Protein AF-A0A480AL71-F1 (afdb_monomer_lite)

pLDDT: mean 74.9, std 17.72, range [32.81, 97.25]

Radius of gyration: 27.68 Å; chains: 1; bounding box: 91×56×86 Å

InterPro domains:
  IPR013424 PEP-CTERM protein-sorting domain [PF07589] (371-394)
  IPR013424 PEP-CTERM protein-sorting domain [TIGR02595] (372-395)

Organism: NCBI:txid2315236

Foldseek 3Di:
DDDDDDDDDDDDPPPPPPPPPPAAFAWDFFKKKKKKKFFQQVQFWFLKKKKDFFALLEEADPVVSVVVVHQKYWHDKQLPPDQPDDPQGSFQAQQNDKDKDFDDDPVRGTTYIMIMGGDDFQDFDDPPRQTQHHADPQFDDDPPDLCGCVPHVVNSPGNITIIIIIMGDWTPDIWMWGFGDPDVRDTTDTATAQDWDKTKDFPDADVPHHTGFIKIQTAGHQRDPPDPLQAKGFKKKKFKFDKDFDLDDDDNQCLDEDPSHNPVCNVRVPGGDGGIWMAMHHRDDPDDDDPPVPAHNIDTDDGDDDDPRTFKMKMKMWMFGFPAAFDVVRRGHGQAPDGGPRDPCCVVVVRTHHTRMMITMMTGIDRDPRPPPPVVVVVVVVVVVVVVVVVVVVVVVD

Secondary structure (DSSP, 8-state):
----PPP--------------PPPPPEEEEEEEEEEEEE--SSS-EEEEEEEEE-TTEESSHHHHHHTT-SEEEEEETTTT---HHHHTT-SSS---EEEEEEE-TTSSEEEEEEEEESPTT--PPTT---BPPP-TT----SS--SSTTT-TTGGGSSEEEEEEEESS--SEEEEEEEE-SSTTSPPEEEE-SPPEEEEEPPPPPTTSPPPPBEEEEEPP---TT--TTS----EEEEEEPPEEESS---GGGG--STTS-HHHHHHTT-EEEEEEEE-PPP---SSS---TTSS---BPPPB---TT--EEEEEEEEEEE-S-EETTTTTEE--SSTT-S-SSTTTTT-EEEEEEEEEEEEEEEEPPP-PPPHHHHHHHHHHHHHHHHHHHHTT--

Sequence (398 aa):
MNHRFTPLAKAPVLAALAALALPASAVSVIGNLANFDAVNNTGHSAYGFEIELEDPDLWDDSSNASLHHSSKYVYSVFGLDRNFGPILGYQVTRFSQVAVTNYNNDLGHHAGVRITYGLASGATPGAGAVFTQAAGPGGFSTPGESCWPGANRNWTANPCDHFGVSTTGNVLTTRYSWVVQATPGGALESQLAAIPAVVYQVPAAAPGQPAQPVVARIEAVEVEPARIDRNWGTAVWVKTFTTITKNHDIDLGNLLVGENGDPDLNANIKKVEIEWNLLQNRPKSPDGDEPDGVDADEAQEDALKLDDNTKSFIRRYEFYEYTGGYDADKKNRAFCNNDSKCLKDPTGAGAVGHFLGRQIAGYNALEVAAPVPEPQTWAMLAAGLLALGGLRRRSRQD

Structure (mmCIF, N/CA/C/O backbone):
data_AF-A0A480AL71-F1
#
_entry.id   AF-A0A480AL71-F1
#
loop_
_atom_site.group_PDB
_atom_site.id
_atom_site.type_symbol
_atom_site.label_atom_id
_atom_site.label_alt_id
_atom_site.label_comp_id
_atom_site.label_asym_id
_atom_site.label_entity_id
_atom_site.label_seq_id
_atom_site.pdbx_PDB_ins_code
_atom_site.Cartn_x
_atom_site.Cartn_y
_atom_site.Cartn_z
_atom_site.occupancy
_atom_site.B_iso_or_equiv
_atom_site.auth_seq_id
_atom_site.auth_comp_id
_atom_site.auth_asym_id
_atom_site.auth_atom_id
_atom_site.pdbx_PDB_model_num
ATOM 1 N N . MET A 1 1 ? -70.465 -15.248 63.714 1.00 37.06 1 MET A N 1
ATOM 2 C CA . MET A 1 1 ? -70.620 -15.414 62.252 1.00 37.06 1 MET A CA 1
ATOM 3 C C . MET A 1 1 ? -70.392 -14.050 61.611 1.00 37.06 1 MET A C 1
ATOM 5 O O . MET A 1 1 ? -71.220 -13.171 61.770 1.00 37.06 1 MET A O 1
ATOM 9 N N . ASN A 1 2 ? -69.126 -13.763 61.301 1.00 35.03 2 ASN A N 1
ATOM 10 C CA . ASN A 1 2 ? -68.568 -13.617 59.941 1.00 35.03 2 ASN A CA 1
ATOM 11 C C . ASN A 1 2 ? -68.980 -12.276 59.291 1.00 35.03 2 ASN A C 1
ATOM 13 O O . ASN A 1 2 ? -70.086 -12.164 58.787 1.00 35.03 2 ASN A O 1
ATOM 17 N N . HIS A 1 3 ? -68.214 -11.185 59.475 1.00 32.81 3 HIS A N 1
ATOM 18 C CA . HIS A 1 3 ? -67.071 -10.752 58.630 1.00 32.81 3 HIS A CA 1
ATOM 19 C C . HIS A 1 3 ? -67.497 -10.599 57.153 1.00 32.81 3 HIS A C 1
ATOM 21 O O . HIS A 1 3 ? -67.888 -11.584 56.548 1.00 32.81 3 HIS A O 1
ATOM 27 N N . ARG A 1 4 ? -67.437 -9.437 56.485 1.00 36.34 4 ARG A N 1
ATOM 28 C CA . ARG A 1 4 ? -66.268 -8.567 56.251 1.00 36.34 4 ARG A CA 1
ATOM 29 C C . ARG A 1 4 ? -66.721 -7.306 55.488 1.00 36.34 4 ARG A C 1
ATOM 31 O O . ARG A 1 4 ? -67.517 -7.414 54.564 1.00 36.34 4 ARG A O 1
ATOM 38 N N . PHE A 1 5 ? -66.153 -6.150 55.831 1.00 41.88 5 PHE A N 1
ATOM 39 C CA . PHE A 1 5 ? -66.147 -4.950 54.992 1.00 41.88 5 PHE A CA 1
ATOM 40 C C . PHE A 1 5 ? -65.211 -5.172 53.793 1.00 41.88 5 PHE A C 1
ATOM 42 O O . PHE A 1 5 ? -64.071 -5.602 53.978 1.00 41.88 5 PHE A O 1
ATOM 49 N N . THR A 1 6 ? -65.672 -4.878 52.580 1.00 37.22 6 THR A N 1
ATOM 50 C CA . THR A 1 6 ? -64.844 -4.793 51.369 1.00 37.22 6 THR A CA 1
ATOM 51 C C . THR A 1 6 ? -64.220 -3.398 51.273 1.00 37.22 6 THR A C 1
ATOM 53 O O . THR A 1 6 ? -64.956 -2.411 51.244 1.00 37.22 6 THR A O 1
ATOM 56 N N . PRO A 1 7 ? -62.882 -3.267 51.212 1.00 41.72 7 PRO A N 1
ATOM 57 C CA . PRO A 1 7 ? -62.247 -2.002 50.892 1.00 41.72 7 PRO A CA 1
ATOM 58 C C . PRO A 1 7 ? -62.210 -1.799 49.373 1.00 41.72 7 PRO A C 1
ATOM 60 O O . PRO A 1 7 ? -61.945 -2.718 48.599 1.00 41.72 7 PRO A O 1
ATOM 63 N N . LEU A 1 8 ? -62.466 -0.556 48.976 1.00 40.03 8 LEU A N 1
ATOM 64 C CA . LEU A 1 8 ? -62.321 -0.013 47.632 1.00 40.03 8 LEU A CA 1
ATOM 65 C C . LEU A 1 8 ? -60.894 -0.288 47.112 1.00 40.03 8 LEU A C 1
ATOM 67 O O . LEU A 1 8 ? -59.916 0.226 47.661 1.00 40.03 8 LEU A O 1
ATOM 71 N N . ALA A 1 9 ? -60.764 -1.118 46.076 1.00 37.41 9 ALA A N 1
ATOM 72 C CA . ALA A 1 9 ? -59.483 -1.412 45.448 1.00 37.41 9 ALA A CA 1
ATOM 73 C C . ALA A 1 9 ? -58.964 -0.162 44.717 1.00 37.41 9 ALA A C 1
ATOM 75 O O . ALA A 1 9 ? -59.483 0.232 43.674 1.00 37.41 9 ALA A O 1
ATOM 76 N N . LYS A 1 10 ? -57.922 0.468 45.267 1.00 37.31 10 LYS A N 1
ATOM 77 C CA . LYS A 1 10 ? -57.094 1.435 44.541 1.00 37.31 10 LYS A CA 1
ATOM 78 C C . LYS A 1 10 ? -56.301 0.666 43.483 1.00 37.31 10 LYS A C 1
ATOM 80 O O . LYS A 1 10 ? -55.377 -0.066 43.826 1.00 37.31 10 LYS A O 1
ATOM 85 N N . ALA A 1 11 ? -56.666 0.818 42.214 1.00 34.19 11 ALA A N 1
ATOM 86 C CA . ALA A 1 11 ? -55.862 0.325 41.101 1.00 34.19 11 ALA A CA 1
ATOM 87 C C . ALA A 1 11 ? -54.505 1.062 41.073 1.00 34.19 11 ALA A C 1
ATOM 89 O O . ALA A 1 11 ? -54.492 2.298 41.124 1.00 34.19 11 ALA A O 1
ATOM 90 N N . PRO A 1 12 ? -53.361 0.360 40.993 1.00 37.78 12 PRO A N 1
ATOM 91 C CA . PRO A 1 12 ? -52.085 1.012 40.764 1.00 37.78 12 PRO A CA 1
ATOM 92 C C . PRO A 1 12 ? -52.026 1.443 39.296 1.00 37.78 12 PRO A C 1
ATOM 94 O O . PRO A 1 12 ? -52.117 0.625 38.382 1.00 37.78 12 PRO A O 1
ATOM 97 N N . VAL A 1 13 ? -51.882 2.747 39.060 1.00 37.41 13 VAL A N 1
ATOM 98 C CA . VAL A 1 13 ? -51.478 3.267 37.751 1.00 37.41 13 VAL A CA 1
ATOM 99 C C . VAL A 1 13 ? -50.042 2.804 37.528 1.00 37.41 13 VAL A C 1
ATOM 101 O O . VAL A 1 13 ? -49.113 3.369 38.103 1.00 37.41 13 VAL A O 1
ATOM 104 N N . LEU A 1 14 ? -49.867 1.759 36.721 1.00 36.50 14 LEU A N 1
ATOM 105 C CA . LEU A 1 14 ? -48.570 1.374 36.179 1.00 36.50 14 LEU A CA 1
ATOM 106 C C . LEU A 1 14 ? -48.106 2.523 35.269 1.00 36.50 14 LEU A C 1
ATOM 108 O O . LEU A 1 14 ? -48.563 2.669 34.136 1.00 36.50 14 LEU A O 1
ATOM 112 N N . ALA A 1 15 ? -47.256 3.402 35.794 1.00 37.69 15 ALA A N 1
ATOM 113 C CA . ALA A 1 15 ? -46.512 4.346 34.979 1.00 37.69 15 ALA A CA 1
ATOM 114 C C . ALA A 1 15 ? -45.461 3.541 34.208 1.00 37.69 15 ALA A C 1
ATOM 116 O O . ALA A 1 15 ? -44.400 3.221 34.738 1.00 37.69 15 ALA A O 1
ATOM 117 N N . ALA A 1 16 ? -45.784 3.170 32.970 1.00 37.72 16 ALA A N 1
ATOM 118 C CA . ALA A 1 16 ? -44.801 2.689 32.016 1.00 37.72 16 ALA A CA 1
ATOM 119 C C . ALA A 1 16 ? -43.854 3.854 31.689 1.00 37.72 16 ALA A C 1
ATOM 121 O O . ALA A 1 16 ? -44.108 4.638 30.776 1.00 37.72 16 ALA A O 1
ATOM 122 N N . LEU A 1 17 ? -42.777 4.000 32.467 1.00 36.88 17 LEU A N 1
ATOM 123 C CA . LEU A 1 17 ? -41.568 4.648 31.977 1.00 36.88 17 LEU A CA 1
ATOM 124 C C . LEU A 1 17 ? -41.026 3.735 30.872 1.00 36.88 17 LEU A C 1
ATOM 126 O O . LEU A 1 17 ? -40.269 2.804 31.133 1.00 36.88 17 LEU A O 1
ATOM 130 N N . ALA A 1 18 ? -41.460 3.974 29.635 1.00 38.16 18 ALA A N 1
ATOM 131 C CA . ALA A 1 18 ? -40.677 3.577 28.482 1.00 38.16 18 ALA A CA 1
ATOM 132 C C . ALA A 1 18 ? -39.359 4.344 28.605 1.00 38.16 18 ALA A C 1
ATOM 134 O O . ALA A 1 18 ? -39.327 5.565 28.443 1.00 38.16 18 ALA A O 1
ATOM 135 N N . ALA A 1 19 ? -38.305 3.641 29.015 1.00 36.44 19 ALA A N 1
ATOM 136 C CA . ALA A 1 19 ? -36.958 4.163 28.965 1.00 36.44 19 ALA A CA 1
ATOM 137 C C . ALA A 1 19 ? -36.731 4.680 27.541 1.00 36.44 19 ALA A C 1
ATOM 139 O O . ALA A 1 19 ? -36.793 3.916 26.578 1.00 36.44 19 ALA A O 1
ATOM 140 N N . LEU A 1 20 ? -36.522 5.990 27.419 1.00 39.22 20 LEU A N 1
ATOM 141 C CA . LEU A 1 20 ? -35.888 6.603 26.264 1.00 39.22 20 LEU A CA 1
ATOM 142 C C . LEU A 1 20 ? -34.474 6.021 26.201 1.00 39.22 20 LEU A C 1
ATOM 144 O O . LEU A 1 20 ? -33.530 6.608 26.722 1.00 39.22 20 LEU A O 1
ATOM 148 N N . ALA A 1 21 ? -34.340 4.822 25.637 1.00 38.78 21 ALA A N 1
ATOM 149 C CA . ALA A 1 21 ? -33.068 4.354 25.134 1.00 38.78 21 ALA A CA 1
ATOM 150 C C . ALA A 1 21 ? -32.731 5.304 23.986 1.00 38.78 21 ALA A C 1
ATOM 152 O O . ALA A 1 21 ? -33.287 5.197 22.893 1.00 38.78 21 ALA A O 1
ATOM 153 N N . LEU A 1 22 ? -31.909 6.313 24.280 1.00 39.16 22 LEU A N 1
ATOM 154 C CA . LEU A 1 22 ? -31.260 7.088 23.238 1.00 39.16 22 LEU A CA 1
ATOM 155 C C . LEU A 1 22 ? -30.543 6.066 22.343 1.00 39.16 22 LEU A C 1
ATOM 157 O O . LEU A 1 22 ? -29.814 5.229 22.884 1.00 39.16 22 LEU A O 1
ATOM 161 N N . PRO A 1 23 ? -30.789 6.055 21.023 1.00 41.09 23 PRO A N 1
ATOM 162 C CA . PRO A 1 23 ? -30.006 5.219 20.127 1.00 41.09 23 PRO A CA 1
ATOM 163 C C . PRO A 1 23 ? -28.528 5.540 20.356 1.00 41.09 23 PRO A C 1
ATOM 165 O O . PRO A 1 23 ? -28.122 6.694 20.229 1.00 41.09 23 PRO A O 1
ATOM 168 N N . ALA A 1 24 ? -27.751 4.530 20.750 1.00 43.66 24 ALA A N 1
ATOM 169 C CA . ALA A 1 24 ? -26.301 4.633 20.763 1.00 43.66 24 ALA A CA 1
ATOM 170 C C . ALA A 1 24 ? -25.862 5.020 19.347 1.00 43.66 24 ALA A C 1
ATOM 172 O O . ALA A 1 24 ? -26.306 4.390 18.381 1.00 43.66 24 ALA A O 1
ATOM 173 N N . SER A 1 25 ? -25.064 6.082 19.225 1.00 42.75 25 SER A N 1
ATOM 174 C CA . SER A 1 25 ? -24.517 6.527 17.946 1.00 42.75 25 SER A CA 1
ATOM 175 C C . SER A 1 25 ? -23.838 5.339 17.272 1.00 42.75 25 SER A C 1
ATOM 177 O O . SER A 1 25 ? -22.936 4.718 17.836 1.00 42.75 25 SER A O 1
ATOM 179 N N . ALA A 1 26 ? -24.321 4.968 16.090 1.00 46.81 26 ALA A N 1
ATOM 180 C CA . ALA A 1 26 ? -23.644 3.978 15.277 1.00 46.81 26 ALA A CA 1
ATOM 181 C C . ALA A 1 26 ? -22.389 4.644 14.710 1.00 46.81 26 ALA A C 1
ATOM 183 O O . ALA A 1 26 ? -2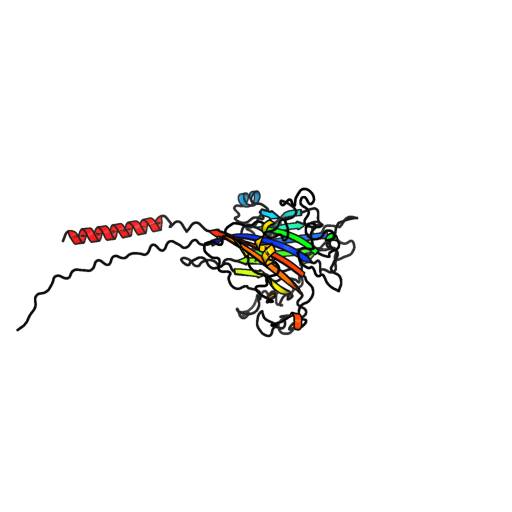2.485 5.739 14.163 1.00 46.81 26 ALA A O 1
ATOM 184 N N . VAL A 1 27 ? -21.222 4.020 14.843 1.00 45.34 27 VAL A N 1
ATOM 185 C CA . VAL A 1 27 ? -20.033 4.485 14.128 1.00 45.34 27 VAL A CA 1
ATOM 186 C C . VAL A 1 27 ? -20.196 4.110 12.651 1.00 45.34 27 VAL A C 1
ATOM 188 O O . VAL A 1 27 ? -20.300 2.928 12.330 1.00 45.34 27 VAL A O 1
ATOM 191 N N . SER A 1 28 ? -20.247 5.094 11.753 1.00 48.97 28 SER A N 1
ATOM 192 C CA . SER A 1 28 ? -20.033 4.889 10.312 1.00 48.97 28 SER A CA 1
ATOM 193 C C . SER A 1 28 ? -18.604 5.270 9.957 1.00 48.97 28 SER A C 1
ATOM 195 O O . SER A 1 28 ? -17.913 5.919 10.723 1.00 48.97 28 SER A O 1
ATOM 197 N N . VAL A 1 29 ? -18.112 4.820 8.817 1.00 52.94 29 VAL A N 1
ATOM 198 C CA . VAL A 1 29 ? -16.680 4.798 8.494 1.00 52.94 29 VAL A CA 1
ATOM 199 C C . VAL A 1 29 ? -16.135 6.180 8.090 1.00 52.94 29 VAL A C 1
ATOM 201 O O . VAL A 1 29 ? -16.757 6.845 7.266 1.00 52.94 29 VAL A O 1
ATOM 204 N N . ILE A 1 30 ? -14.928 6.558 8.544 1.00 60.09 30 ILE A N 1
ATOM 205 C CA . ILE A 1 30 ? -14.006 7.398 7.750 1.00 60.09 30 ILE A CA 1
ATOM 206 C C . ILE A 1 30 ? -12.730 6.605 7.487 1.00 60.09 30 ILE A C 1
ATOM 208 O O . ILE A 1 30 ? -11.822 6.544 8.298 1.00 60.09 30 ILE A O 1
ATOM 212 N N . GLY A 1 31 ? -12.661 6.079 6.277 1.00 67.62 31 GLY A N 1
ATOM 213 C CA . GLY A 1 31 ? -11.445 5.889 5.503 1.00 67.62 31 GLY A CA 1
ATOM 214 C C . GLY A 1 31 ? -10.308 5.033 6.053 1.00 67.62 31 GLY A C 1
ATOM 215 O O . GLY A 1 31 ? -9.784 5.238 7.144 1.00 67.62 31 GLY A O 1
ATOM 216 N N . ASN A 1 32 ? -9.832 4.115 5.215 1.00 79.06 32 ASN A N 1
ATOM 217 C CA . ASN A 1 32 ? -8.563 3.448 5.474 1.00 79.06 32 ASN A CA 1
ATOM 218 C C . ASN A 1 32 ? -7.420 4.350 5.028 1.00 79.06 32 ASN A C 1
ATOM 220 O O . ASN A 1 32 ? -7.414 4.862 3.904 1.00 79.06 32 ASN A O 1
ATOM 224 N N . LEU A 1 33 ? -6.441 4.504 5.912 1.00 79.62 33 LEU A N 1
ATOM 225 C CA . LEU A 1 33 ? -5.164 5.123 5.615 1.00 79.62 33 LEU A CA 1
ATOM 226 C C . LEU A 1 33 ? -4.107 4.030 5.628 1.00 79.62 33 LEU A C 1
ATOM 228 O O . LEU A 1 33 ? -3.984 3.311 6.616 1.00 79.62 33 LEU A O 1
ATOM 232 N N . ALA A 1 34 ? -3.325 3.929 4.563 1.00 85.25 34 ALA A N 1
ATOM 233 C CA . ALA A 1 34 ? -2.174 3.044 4.511 1.00 85.25 34 ALA A CA 1
ATOM 234 C C . ALA A 1 34 ? -0.942 3.863 4.141 1.00 85.25 34 ALA A C 1
ATOM 236 O O . ALA A 1 34 ? -0.931 4.538 3.117 1.00 85.25 34 ALA A O 1
ATOM 237 N N . ASN A 1 35 ? 0.088 3.786 4.977 1.00 89.06 35 ASN A N 1
ATOM 238 C CA . ASN A 1 35 ? 1.444 4.250 4.714 1.00 89.06 35 ASN A CA 1
ATOM 239 C C . ASN A 1 35 ? 2.349 3.016 4.770 1.00 89.06 35 ASN A C 1
ATOM 241 O O . ASN A 1 35 ? 2.300 2.279 5.757 1.00 89.06 35 ASN A O 1
ATOM 245 N N . PHE A 1 36 ? 3.144 2.754 3.733 1.00 90.38 36 PHE A N 1
ATOM 246 C CA . PHE A 1 36 ? 3.932 1.532 3.708 1.00 90.38 36 PHE A CA 1
ATOM 247 C C . PHE A 1 36 ? 5.218 1.564 2.911 1.00 90.38 36 PHE A C 1
ATOM 249 O O . PHE A 1 36 ? 5.299 2.143 1.837 1.00 90.38 36 PHE A O 1
ATOM 256 N N . ASP A 1 37 ? 6.190 0.810 3.419 1.00 91.44 37 ASP A N 1
ATOM 257 C CA . ASP A 1 37 ? 7.374 0.403 2.676 1.00 91.44 37 ASP A CA 1
ATOM 258 C C . ASP A 1 37 ? 7.101 -0.965 2.040 1.00 91.44 37 ASP A C 1
ATOM 260 O O . ASP A 1 37 ? 6.765 -1.913 2.757 1.00 91.44 37 ASP A O 1
ATOM 264 N N . ALA A 1 38 ? 7.296 -1.094 0.727 1.00 92.38 38 ALA A N 1
ATOM 265 C CA . ALA A 1 38 ? 7.248 -2.378 0.028 1.00 92.38 38 ALA A CA 1
ATOM 266 C C . ALA A 1 38 ? 8.640 -2.750 -0.486 1.00 92.38 38 ALA A C 1
ATOM 268 O O . ALA A 1 38 ? 9.317 -1.929 -1.108 1.00 92.38 38 ALA A O 1
ATOM 269 N N . VAL A 1 39 ? 9.066 -3.992 -0.250 1.00 94.06 39 VAL A N 1
ATOM 270 C CA . VAL A 1 39 ? 10.297 -4.544 -0.826 1.00 94.06 39 VAL A CA 1
ATOM 271 C C . VAL A 1 39 ? 10.002 -5.111 -2.213 1.00 94.06 39 VAL A C 1
ATOM 273 O O . VAL A 1 39 ? 9.020 -5.821 -2.423 1.00 94.06 39 VAL A O 1
ATOM 276 N N . ASN A 1 40 ? 10.868 -4.810 -3.176 1.00 94.62 40 ASN A N 1
ATOM 277 C CA . ASN A 1 40 ? 10.882 -5.460 -4.474 1.00 94.62 40 ASN A CA 1
ATOM 278 C C . ASN A 1 40 ? 11.589 -6.814 -4.354 1.00 94.62 40 ASN A C 1
ATOM 280 O O . ASN A 1 40 ? 12.802 -6.913 -4.519 1.00 94.62 40 ASN A O 1
ATOM 284 N N . ASN A 1 41 ? 10.829 -7.867 -4.076 1.00 91.69 41 ASN A N 1
ATOM 285 C CA . ASN A 1 41 ? 11.303 -9.251 -4.052 1.00 91.69 41 ASN A CA 1
ATOM 286 C C . ASN A 1 41 ? 10.915 -10.034 -5.320 1.00 91.69 41 ASN A C 1
ATOM 288 O O . ASN A 1 41 ? 10.938 -11.259 -5.325 1.00 91.69 41 ASN A O 1
ATOM 292 N N . THR A 1 42 ? 10.589 -9.335 -6.410 1.00 92.12 42 THR A N 1
ATOM 293 C CA . THR A 1 42 ? 10.128 -9.962 -7.662 1.00 92.12 42 THR A CA 1
ATOM 294 C C . THR A 1 42 ? 11.228 -10.684 -8.439 1.00 92.12 42 THR A C 1
ATOM 296 O O . THR A 1 42 ? 10.934 -11.451 -9.349 1.00 92.12 42 THR A O 1
ATOM 299 N N . GLY A 1 43 ? 12.498 -10.416 -8.117 1.00 93.12 43 GLY A N 1
ATOM 300 C CA . GLY A 1 43 ? 13.655 -10.863 -8.898 1.00 93.12 43 GLY A CA 1
ATOM 301 C C . GLY A 1 43 ? 13.960 -9.992 -10.124 1.00 93.12 43 GLY A C 1
ATOM 302 O O . GLY A 1 43 ? 14.968 -10.218 -10.791 1.00 93.12 43 GLY A O 1
ATOM 303 N N . HIS A 1 44 ? 13.148 -8.964 -10.392 1.00 94.81 44 HIS A N 1
ATOM 304 C CA . HIS A 1 44 ? 13.266 -8.090 -11.557 1.00 94.81 44 HIS A CA 1
ATOM 305 C C . HIS A 1 44 ? 13.414 -6.615 -11.164 1.00 94.81 44 HIS A C 1
ATOM 307 O O . HIS A 1 44 ? 12.992 -6.186 -10.090 1.00 94.81 44 HIS A O 1
ATOM 313 N N . SER A 1 45 ? 13.995 -5.802 -12.050 1.00 95.12 45 SER A N 1
ATOM 314 C CA . SER A 1 45 ? 13.938 -4.343 -11.907 1.00 95.12 45 SER A CA 1
ATOM 315 C C . SER A 1 45 ? 12.494 -3.865 -12.065 1.00 95.12 45 SER A C 1
ATOM 317 O O . SER A 1 45 ? 11.850 -4.180 -13.070 1.00 95.12 45 SER A O 1
ATOM 319 N N . ALA A 1 46 ? 12.006 -3.089 -11.096 1.00 97.06 46 ALA A N 1
ATOM 320 C CA . ALA A 1 46 ? 10.657 -2.535 -11.107 1.00 97.06 46 ALA A CA 1
ATOM 321 C C . ALA A 1 46 ? 10.672 -1.046 -11.471 1.00 97.06 46 ALA A C 1
ATOM 323 O O . ALA A 1 46 ? 11.325 -0.247 -10.809 1.00 97.06 46 ALA A O 1
ATOM 324 N N . TYR A 1 47 ? 9.955 -0.667 -12.521 1.00 97.00 47 TYR A N 1
ATOM 325 C CA . TYR A 1 47 ? 9.904 0.693 -13.072 1.00 97.00 47 TYR A CA 1
ATOM 326 C C . TYR A 1 47 ? 8.660 1.475 -12.636 1.00 97.00 47 TYR A C 1
ATOM 328 O O . TYR A 1 47 ? 8.479 2.635 -13.017 1.00 97.00 47 TYR A O 1
ATOM 336 N N . GLY A 1 48 ? 7.816 0.839 -11.834 1.00 96.94 48 GLY A N 1
ATOM 337 C CA . GLY A 1 48 ? 6.656 1.452 -11.227 1.00 96.94 48 GLY A CA 1
ATOM 338 C C . GLY A 1 48 ? 6.034 0.565 -10.162 1.00 96.94 48 GLY A C 1
ATOM 339 O O . GLY A 1 48 ? 6.521 -0.534 -9.873 1.00 96.94 48 GLY A O 1
ATOM 340 N N . PHE A 1 49 ? 4.950 1.060 -9.586 1.00 97.25 49 PHE A N 1
ATOM 341 C CA . PHE A 1 49 ? 4.146 0.366 -8.593 1.00 97.25 49 PHE A CA 1
ATOM 342 C C . PHE A 1 49 ? 2.676 0.728 -8.781 1.00 97.25 49 PHE A C 1
ATOM 344 O O . PHE A 1 49 ? 2.345 1.894 -8.992 1.00 97.25 49 PHE A O 1
ATOM 351 N N . GLU A 1 50 ? 1.800 -0.260 -8.689 1.00 96.06 50 GLU A N 1
ATOM 352 C CA . GLU A 1 50 ? 0.360 -0.111 -8.853 1.00 96.06 50 GLU A CA 1
ATOM 353 C C . GLU A 1 50 ? -0.349 -0.485 -7.548 1.00 96.06 50 GLU A C 1
ATOM 355 O O . GLU A 1 50 ? -0.123 -1.557 -6.983 1.00 96.06 50 GLU A O 1
ATOM 360 N N . ILE A 1 51 ? -1.222 0.409 -7.081 1.00 94.56 51 ILE A N 1
ATOM 361 C CA . ILE A 1 51 ? -2.216 0.125 -6.046 1.00 94.56 51 ILE A CA 1
ATOM 362 C C . ILE A 1 51 ? -3.566 0.041 -6.746 1.00 94.56 51 ILE A C 1
ATOM 364 O O . ILE A 1 51 ? -4.085 1.047 -7.232 1.00 94.56 51 ILE A O 1
ATOM 368 N N . GLU A 1 52 ? -4.122 -1.158 -6.809 1.00 93.00 52 GLU A N 1
ATOM 369 C CA . GLU A 1 52 ? -5.452 -1.403 -7.344 1.00 93.00 52 GLU A CA 1
ATOM 370 C C . GLU A 1 52 ? -6.453 -1.503 -6.196 1.00 93.00 52 GLU A C 1
ATOM 372 O O . GLU A 1 52 ? -6.311 -2.333 -5.299 1.00 93.00 52 GLU A O 1
ATOM 377 N N . LEU A 1 53 ? -7.456 -0.634 -6.234 1.00 91.94 53 LEU A N 1
ATOM 378 C CA . LEU A 1 53 ? -8.555 -0.569 -5.285 1.00 91.94 53 LEU A CA 1
ATOM 379 C C . LEU A 1 53 ? -9.829 -0.947 -6.038 1.00 91.94 53 LEU A C 1
ATOM 381 O O . LEU A 1 53 ? -10.370 -0.146 -6.802 1.00 91.94 53 LEU A O 1
ATOM 385 N N . GLU A 1 54 ? -10.269 -2.188 -5.873 1.00 90.31 54 GLU A N 1
ATOM 386 C CA . GLU A 1 54 ? -11.466 -2.726 -6.519 1.00 90.31 54 GLU A CA 1
ATOM 387 C C . GLU A 1 54 ? -12.692 -2.399 -5.663 1.00 90.31 54 GLU A C 1
ATOM 389 O O . GLU A 1 54 ? -12.834 -2.892 -4.541 1.00 90.31 54 GLU A O 1
ATOM 394 N N . ASP A 1 55 ? -13.553 -1.526 -6.182 1.00 90.31 55 ASP A N 1
ATOM 395 C CA . ASP A 1 55 ? -14.868 -1.199 -5.638 1.00 90.31 55 ASP A CA 1
ATOM 396 C C . ASP A 1 55 ? -15.638 -0.342 -6.668 1.00 90.31 55 ASP A C 1
ATOM 398 O O . ASP A 1 55 ? -15.179 0.752 -7.012 1.00 90.31 55 ASP A O 1
ATOM 402 N N . PRO A 1 56 ? -16.813 -0.777 -7.158 1.00 90.75 56 PRO A N 1
ATOM 403 C CA . PRO A 1 56 ? -17.602 0.000 -8.115 1.00 90.75 56 PRO A CA 1
ATOM 404 C C . PRO A 1 56 ? -18.177 1.304 -7.529 1.00 90.75 56 PRO A C 1
ATOM 406 O O . PRO A 1 56 ? -18.646 2.153 -8.286 1.00 90.75 56 PRO A O 1
ATOM 409 N N . ASP A 1 57 ? -18.165 1.481 -6.205 1.00 89.62 57 ASP A N 1
ATOM 410 C CA . ASP A 1 57 ? -18.535 2.734 -5.542 1.00 89.62 57 ASP A CA 1
ATOM 411 C C . ASP A 1 57 ? -17.319 3.641 -5.277 1.00 89.62 57 ASP A C 1
ATOM 413 O O . ASP A 1 57 ? -17.506 4.740 -4.778 1.00 89.62 57 ASP A O 1
ATOM 417 N N . LEU A 1 58 ? -16.078 3.241 -5.587 1.00 91.19 58 LEU A N 1
ATOM 418 C CA . LEU A 1 58 ? -14.877 4.059 -5.347 1.00 91.19 58 LEU A CA 1
ATOM 419 C C . LEU A 1 58 ? -14.442 4.835 -6.589 1.00 91.19 58 LEU A C 1
ATOM 421 O O . LEU A 1 58 ? -14.229 4.233 -7.635 1.00 91.19 58 LEU A O 1
ATOM 425 N N . TRP A 1 59 ? -14.190 6.136 -6.442 1.00 92.62 59 TRP A N 1
ATOM 426 C CA . TRP A 1 59 ? -13.684 7.001 -7.518 1.00 92.62 59 TRP A CA 1
ATOM 427 C C . TRP A 1 59 ? -12.386 7.738 -7.142 1.00 92.62 59 TRP A C 1
ATOM 429 O O . TRP A 1 59 ? -12.029 7.849 -5.970 1.00 92.62 59 TRP A O 1
ATOM 439 N N . ASP A 1 60 ? -11.632 8.194 -8.140 1.00 88.81 60 ASP A N 1
ATOM 440 C CA . ASP A 1 60 ? -10.289 8.782 -7.989 1.00 88.81 60 ASP A CA 1
ATOM 441 C C . ASP A 1 60 ? -10.221 10.078 -7.171 1.00 88.81 60 ASP A C 1
ATOM 443 O O . ASP A 1 60 ? -9.216 10.311 -6.503 1.00 88.81 60 ASP A O 1
ATOM 447 N N . ASP A 1 61 ? -11.267 10.900 -7.192 1.00 80.69 61 ASP A N 1
ATOM 448 C CA . ASP A 1 61 ? -11.392 12.065 -6.320 1.00 80.69 61 ASP A CA 1
ATOM 449 C C . ASP A 1 61 ? -12.854 12.378 -5.963 1.00 80.69 61 ASP A C 1
ATOM 451 O O . ASP A 1 61 ? -13.801 11.861 -6.560 1.00 80.69 61 ASP A O 1
ATOM 455 N N . SER A 1 62 ? -13.052 13.248 -4.969 1.00 69.62 62 SER A N 1
ATOM 456 C CA . SER A 1 62 ? -14.390 13.618 -4.489 1.00 69.62 62 SER A CA 1
ATOM 457 C C . SER A 1 62 ? -15.215 14.416 -5.501 1.00 69.62 62 SER A C 1
ATOM 459 O O . SER A 1 62 ? -16.448 14.399 -5.429 1.00 69.62 62 SER A O 1
ATOM 461 N N . SER A 1 63 ? -14.567 15.117 -6.436 1.00 69.56 63 SER A N 1
ATOM 462 C CA . SER A 1 63 ? -15.243 15.900 -7.470 1.00 69.56 63 SER A CA 1
ATOM 463 C C . SER A 1 63 ? -15.873 14.985 -8.515 1.00 69.56 63 SER A C 1
ATOM 465 O O . SER A 1 63 ? -17.013 15.208 -8.912 1.00 69.56 63 SER A O 1
ATOM 467 N N . ASN A 1 64 ? -15.182 13.904 -8.864 1.00 67.19 64 ASN A N 1
ATOM 468 C CA . ASN A 1 64 ? -15.646 12.855 -9.748 1.00 67.19 64 ASN A CA 1
ATOM 469 C C . ASN A 1 64 ? -16.664 11.951 -9.033 1.00 67.19 64 ASN A C 1
ATOM 471 O O . ASN A 1 64 ? -17.778 11.756 -9.514 1.00 67.19 64 ASN A O 1
ATOM 475 N N . ALA A 1 65 ? -16.362 11.511 -7.808 1.00 69.00 65 ALA A N 1
ATOM 476 C CA . ALA A 1 65 ? -17.251 10.665 -7.006 1.00 69.00 65 ALA A CA 1
ATOM 477 C C . ALA A 1 65 ? -18.633 11.293 -6.774 1.00 69.00 65 ALA A C 1
ATOM 479 O O . ALA A 1 65 ? -19.661 10.634 -6.937 1.00 69.00 65 ALA A O 1
ATOM 480 N N . SER A 1 66 ? -18.673 12.594 -6.459 1.00 71.12 66 SER A N 1
ATOM 481 C CA . SER A 1 66 ? -19.934 13.320 -6.267 1.00 71.12 66 SER A CA 1
ATOM 482 C C . SER A 1 66 ? -20.767 13.373 -7.551 1.00 71.12 66 SER A C 1
ATOM 484 O O . SER A 1 66 ? -21.994 13.289 -7.488 1.00 71.12 66 SER A O 1
ATOM 486 N N . LEU A 1 67 ? -20.118 13.479 -8.718 1.00 80.06 67 LEU A N 1
ATOM 487 C CA . LEU A 1 67 ? -20.788 13.414 -10.023 1.00 80.06 67 LEU A CA 1
ATOM 488 C C . LEU A 1 67 ? -21.347 12.015 -10.313 1.00 80.06 67 LEU A C 1
ATOM 490 O O . LEU A 1 67 ? -22.351 11.892 -11.013 1.00 80.06 67 LEU A O 1
ATOM 494 N N . HIS A 1 68 ? -20.735 10.977 -9.745 1.00 80.25 68 HIS A N 1
ATOM 495 C CA . HIS A 1 68 ? -21.152 9.583 -9.874 1.00 80.25 68 HIS A CA 1
ATOM 496 C C . HIS A 1 68 ? -22.077 9.097 -8.751 1.00 80.25 68 HIS A C 1
ATOM 498 O O . HIS A 1 68 ? -22.382 7.908 -8.693 1.00 80.25 68 HIS A O 1
ATOM 504 N N . HIS A 1 69 ? -22.570 10.002 -7.894 1.00 81.31 69 HIS A N 1
ATOM 505 C CA . HIS A 1 69 ? -23.405 9.671 -6.730 1.00 81.31 69 HIS A CA 1
ATOM 506 C C . HIS A 1 69 ? -22.767 8.627 -5.798 1.00 81.31 69 HIS A C 1
ATOM 508 O O . HIS A 1 69 ? -23.478 7.874 -5.131 1.00 81.31 69 HIS A O 1
ATOM 514 N N . SER A 1 70 ? -21.437 8.590 -5.764 1.00 82.81 70 SER A N 1
ATOM 515 C CA . SER A 1 70 ? -20.663 7.634 -4.986 1.00 82.81 70 SER A CA 1
ATOM 516 C C . SER A 1 70 ? -20.370 8.163 -3.583 1.00 82.81 70 SER A C 1
ATOM 518 O O . SER A 1 70 ? -20.259 9.373 -3.354 1.00 82.81 70 SER A O 1
ATOM 520 N N . SER A 1 71 ? -20.244 7.236 -2.632 1.00 78.50 71 SER A N 1
ATOM 521 C CA . SER A 1 71 ? -19.897 7.546 -1.241 1.00 78.50 71 SER A CA 1
ATOM 522 C C . SER A 1 71 ? -18.405 7.390 -0.919 1.00 78.50 71 SER A C 1
ATOM 524 O O . SER A 1 71 ? -17.974 7.790 0.167 1.00 78.50 71 SER A O 1
ATOM 526 N N . LYS A 1 72 ? -17.614 6.839 -1.852 1.00 86.56 72 LYS A N 1
ATOM 527 C CA . LYS A 1 72 ? -16.208 6.471 -1.647 1.00 86.56 72 LYS A CA 1
ATOM 528 C C . LYS A 1 72 ? -15.298 7.117 -2.682 1.00 86.56 72 LYS A C 1
ATOM 530 O O . LYS A 1 72 ? -15.553 7.080 -3.881 1.00 86.56 72 LYS A O 1
ATOM 535 N N . TYR A 1 73 ? -14.177 7.651 -2.227 1.00 88.06 73 TYR A N 1
ATOM 536 C CA . TYR A 1 73 ? -13.176 8.235 -3.104 1.00 88.06 73 TYR A CA 1
ATOM 537 C C . TYR A 1 73 ? -11.771 8.163 -2.522 1.00 88.06 73 TYR A C 1
ATOM 539 O O . TYR A 1 73 ? -11.584 8.171 -1.304 1.00 88.06 73 TYR A O 1
ATOM 547 N N . VAL A 1 74 ? -10.771 8.118 -3.397 1.00 91.12 74 VAL A N 1
ATOM 548 C CA . VAL A 1 74 ? -9.379 8.375 -3.023 1.00 91.12 74 VAL A CA 1
ATOM 549 C C . VAL A 1 74 ? -9.246 9.872 -2.746 1.00 91.12 74 VAL A C 1
ATOM 551 O O . VAL A 1 74 ? -9.684 10.698 -3.539 1.00 91.12 74 VAL A O 1
ATOM 554 N N . TYR A 1 75 ? -8.705 10.246 -1.588 1.00 87.00 75 TYR A N 1
ATOM 555 C CA . TYR A 1 75 ? -8.622 11.663 -1.200 1.00 87.00 75 TYR A CA 1
ATOM 556 C C . TYR A 1 75 ? -7.211 12.148 -0.895 1.00 87.00 75 TYR A C 1
ATOM 558 O O . TYR A 1 75 ? -6.996 13.355 -0.809 1.00 87.00 75 TYR A O 1
ATOM 566 N N . SER A 1 76 ? -6.261 11.234 -0.709 1.00 88.81 76 SER A N 1
ATOM 567 C CA . SER A 1 76 ? -4.856 11.579 -0.518 1.00 88.81 76 SER A CA 1
ATOM 568 C C . SER A 1 76 ? -3.966 10.431 -0.972 1.00 88.81 76 SER A C 1
ATOM 570 O O . SER A 1 76 ? -4.260 9.261 -0.716 1.00 88.81 76 SER A O 1
ATOM 572 N N . VAL A 1 77 ? -2.883 10.770 -1.660 1.00 92.12 77 VAL A N 1
ATOM 573 C CA . VAL A 1 77 ? -1.885 9.864 -2.213 1.00 92.12 77 VAL A CA 1
ATOM 574 C C . VAL A 1 77 ? -0.510 10.507 -2.047 1.00 92.12 77 VAL A C 1
ATOM 576 O O . VAL A 1 77 ? -0.232 11.619 -2.511 1.00 92.12 77 VAL A O 1
ATOM 579 N N . PHE A 1 78 ? 0.415 9.794 -1.408 1.00 90.69 78 PHE A N 1
ATOM 580 C CA . PHE A 1 78 ? 1.798 10.257 -1.356 1.00 90.69 78 PHE A CA 1
ATOM 581 C C . PHE A 1 78 ? 2.365 10.389 -2.768 1.00 90.69 78 PHE A C 1
ATOM 583 O O . PHE A 1 78 ? 2.188 9.496 -3.589 1.00 90.69 78 PHE A O 1
ATOM 590 N N . GLY A 1 79 ? 3.052 11.496 -3.052 1.00 88.06 79 GLY A N 1
ATOM 591 C CA . GLY A 1 79 ? 3.561 11.793 -4.393 1.00 88.06 79 GLY A CA 1
ATOM 592 C C . GLY A 1 79 ? 2.663 12.700 -5.232 1.00 88.06 79 GLY A C 1
ATOM 593 O O . GLY A 1 79 ? 3.133 13.205 -6.249 1.00 88.06 79 GLY A O 1
ATOM 594 N N . LEU A 1 80 ? 1.421 12.953 -4.798 1.00 89.12 80 LEU A N 1
ATOM 595 C CA . LEU A 1 80 ? 0.472 13.824 -5.500 1.00 89.12 80 LEU A CA 1
ATOM 596 C C . LEU A 1 80 ? 0.117 15.082 -4.718 1.00 89.12 80 LEU A C 1
ATOM 598 O O . LEU A 1 80 ? 0.440 16.186 -5.146 1.00 89.12 80 LEU A O 1
ATOM 602 N N . ASP A 1 81 ? -0.549 14.925 -3.580 1.00 86.25 81 ASP A N 1
ATOM 603 C CA . ASP A 1 81 ? -1.143 16.040 -2.833 1.00 86.25 81 ASP A CA 1
ATOM 604 C C . ASP A 1 81 ? -0.360 16.401 -1.568 1.00 86.25 81 ASP A C 1
ATOM 606 O O . ASP A 1 81 ? -0.502 17.508 -1.043 1.00 86.25 81 ASP A O 1
ATOM 610 N N . ARG A 1 82 ? 0.535 15.519 -1.104 1.00 83.62 82 ARG A N 1
ATOM 611 C CA . ARG A 1 82 ? 1.324 15.774 0.104 1.00 83.62 82 ARG A CA 1
ATOM 612 C C . ARG A 1 82 ? 2.719 16.320 -0.185 1.00 83.62 82 ARG A C 1
ATOM 614 O O . ARG A 1 82 ? 3.569 15.630 -0.744 1.00 83.62 82 ARG A O 1
ATOM 621 N N . ASN A 1 83 ? 2.969 17.539 0.289 1.00 82.44 83 ASN A N 1
ATOM 622 C CA . ASN A 1 83 ? 4.265 18.205 0.212 1.00 82.44 83 ASN A CA 1
ATOM 623 C C . ASN A 1 83 ? 5.078 18.002 1.509 1.00 82.44 83 ASN A C 1
ATOM 625 O O . ASN A 1 83 ? 4.662 18.412 2.590 1.00 82.44 83 ASN A O 1
ATOM 629 N N . PHE A 1 84 ? 6.262 17.410 1.385 1.00 82.12 84 PHE A N 1
ATOM 630 C CA . PHE A 1 84 ? 7.236 17.101 2.437 1.00 82.12 84 PHE A CA 1
ATOM 631 C C . PHE A 1 84 ? 8.252 18.236 2.662 1.00 82.12 84 PHE A C 1
ATOM 633 O O . PHE A 1 84 ? 9.387 18.017 3.090 1.00 82.12 84 PHE A O 1
ATOM 640 N N . GLY A 1 85 ? 7.846 19.473 2.375 1.00 81.94 85 GLY A N 1
ATOM 641 C CA . GLY A 1 85 ? 8.621 20.680 2.622 1.00 81.94 85 GLY A CA 1
ATOM 642 C C . GLY A 1 85 ? 9.491 21.117 1.438 1.00 81.94 85 GLY A C 1
ATOM 643 O O . GLY A 1 85 ? 9.509 20.491 0.379 1.00 81.94 85 GLY A O 1
ATOM 644 N N . PRO A 1 86 ? 10.255 22.210 1.603 1.00 81.19 86 PRO A N 1
ATOM 645 C CA . PRO A 1 86 ? 10.922 22.897 0.494 1.00 81.19 86 PRO A CA 1
ATOM 646 C C . PRO A 1 86 ? 12.049 22.090 -0.164 1.00 81.19 86 PRO A C 1
ATOM 648 O O . PRO A 1 86 ? 12.458 22.421 -1.273 1.00 81.19 86 PRO A O 1
ATOM 651 N N . ILE A 1 87 ? 12.570 21.065 0.517 1.00 82.62 87 ILE A N 1
ATOM 652 C CA . ILE A 1 87 ? 13.684 20.242 0.026 1.00 82.62 87 ILE A CA 1
ATOM 653 C C . ILE A 1 87 ? 13.170 19.011 -0.724 1.00 82.62 87 ILE A C 1
ATOM 655 O O . ILE A 1 87 ? 13.679 18.700 -1.796 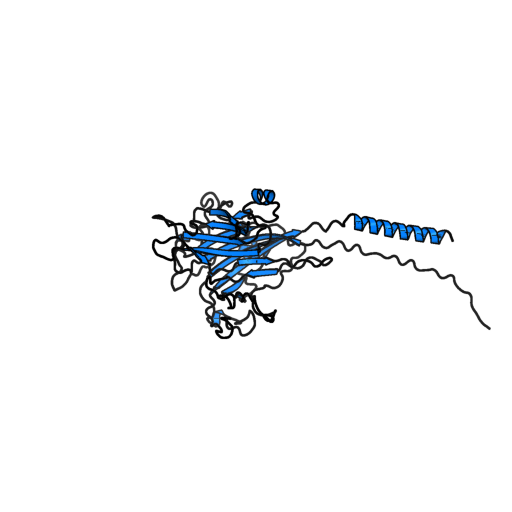1.00 82.62 87 ILE A O 1
ATOM 659 N N . LEU A 1 88 ? 12.179 18.310 -0.167 1.00 82.25 88 LEU A N 1
ATOM 660 C CA . LEU A 1 88 ? 11.670 17.058 -0.734 1.00 82.25 88 LEU A CA 1
ATOM 661 C C . LEU A 1 88 ? 10.508 17.280 -1.710 1.00 82.25 88 LEU A C 1
ATOM 663 O O . LEU A 1 88 ? 10.283 16.453 -2.591 1.00 82.25 88 LEU A O 1
ATOM 667 N N . GLY A 1 89 ? 9.777 18.393 -1.593 1.00 84.69 89 GLY A N 1
ATOM 668 C CA . GLY A 1 89 ? 8.574 18.626 -2.387 1.00 84.69 89 GLY A CA 1
ATOM 669 C C . GLY A 1 89 ? 7.599 17.463 -2.217 1.00 84.69 89 GLY A C 1
ATOM 670 O O . GLY A 1 89 ? 7.294 17.075 -1.099 1.00 84.69 89 GLY A O 1
ATOM 671 N N . TYR A 1 90 ? 7.153 16.858 -3.313 1.00 83.44 90 TYR A N 1
ATOM 672 C CA . TYR A 1 90 ? 6.248 15.701 -3.288 1.00 83.44 90 TYR A CA 1
ATOM 673 C C . TYR A 1 90 ? 6.987 14.349 -3.337 1.00 83.44 90 TYR A C 1
ATOM 675 O O . TYR A 1 90 ? 6.362 13.308 -3.490 1.00 83.44 90 TYR A O 1
ATOM 683 N N . GLN A 1 91 ? 8.319 14.323 -3.241 1.00 82.88 91 GLN A N 1
ATOM 684 C CA . GLN A 1 91 ? 9.085 13.091 -3.444 1.00 82.88 91 GLN A CA 1
ATOM 685 C C . GLN A 1 91 ? 9.024 12.158 -2.229 1.00 82.88 91 GLN A C 1
ATOM 687 O O . GLN A 1 91 ? 9.591 12.444 -1.175 1.00 82.88 91 GLN A O 1
ATOM 692 N N . VAL A 1 92 ? 8.389 11.003 -2.427 1.00 83.56 92 VAL A N 1
ATOM 693 C CA . VAL A 1 92 ? 8.303 9.886 -1.462 1.00 83.56 92 VAL A CA 1
ATOM 694 C C . VAL A 1 92 ? 8.781 8.554 -2.023 1.00 83.56 92 VAL A C 1
ATOM 696 O O . VAL A 1 92 ? 9.225 7.697 -1.271 1.00 83.56 92 VAL A O 1
ATOM 699 N N . THR A 1 93 ? 8.733 8.405 -3.343 1.00 87.62 93 THR A N 1
ATOM 700 C CA . THR A 1 93 ? 9.217 7.242 -4.083 1.00 87.62 93 THR A CA 1
ATOM 701 C C . THR A 1 93 ? 10.247 7.709 -5.092 1.00 87.62 93 THR A C 1
ATOM 703 O O . THR A 1 93 ? 10.393 8.910 -5.356 1.00 87.62 93 THR A O 1
ATOM 706 N N . ARG A 1 94 ? 10.974 6.762 -5.694 1.00 90.94 94 ARG A N 1
ATOM 707 C CA . ARG A 1 94 ? 11.928 7.087 -6.777 1.00 90.94 94 ARG A CA 1
ATOM 708 C C . ARG A 1 94 ? 11.221 7.439 -8.076 1.00 90.94 94 ARG A C 1
ATOM 710 O O . ARG A 1 94 ? 11.833 7.974 -8.999 1.00 90.94 94 ARG A O 1
ATOM 717 N N . PHE A 1 95 ? 9.927 7.163 -8.127 1.00 90.44 95 PHE A N 1
ATOM 718 C CA . PHE A 1 95 ? 9.066 7.461 -9.240 1.00 90.44 95 PHE A CA 1
ATOM 719 C C . PHE A 1 95 ? 8.534 8.887 -9.091 1.00 90.44 95 PHE A C 1
ATOM 721 O O . PHE A 1 95 ? 7.657 9.180 -8.287 1.00 90.44 95 PHE A O 1
ATOM 728 N N . SER A 1 96 ? 9.059 9.807 -9.894 1.00 76.25 96 SER A N 1
ATOM 729 C CA . SER A 1 96 ? 8.641 11.217 -9.869 1.00 76.25 96 SER A CA 1
ATOM 730 C C . SER A 1 96 ? 7.268 11.476 -10.509 1.00 76.25 96 SER A C 1
ATOM 732 O O . SER A 1 96 ? 6.916 12.629 -10.746 1.00 76.25 96 SER A O 1
ATOM 734 N N . GLN A 1 97 ? 6.525 10.426 -10.860 1.00 85.88 97 GLN A N 1
ATOM 735 C CA . GLN A 1 97 ? 5.217 10.503 -11.501 1.00 85.88 97 GLN A CA 1
ATOM 736 C C . GLN A 1 97 ? 4.245 9.615 -10.746 1.00 85.88 97 GLN A C 1
ATOM 738 O O . GLN A 1 97 ? 4.553 8.455 -10.479 1.00 85.88 97 GLN A O 1
ATOM 743 N N . VAL A 1 98 ? 3.077 10.164 -10.436 1.00 93.00 98 VAL A N 1
ATOM 744 C CA . VAL A 1 98 ? 1.964 9.426 -9.855 1.00 93.00 98 VAL A CA 1
ATOM 745 C C . VAL A 1 98 ? 0.709 9.789 -10.640 1.00 93.00 98 VAL A C 1
ATOM 747 O O . VAL A 1 98 ? 0.534 10.943 -11.030 1.00 93.00 98 VAL A O 1
ATOM 750 N N . ALA A 1 99 ? -0.142 8.807 -10.905 1.00 93.06 99 ALA A N 1
ATOM 751 C CA . ALA A 1 99 ? -1.433 8.993 -11.549 1.00 93.06 99 ALA A CA 1
ATOM 752 C C . ALA A 1 99 ? -2.499 8.212 -10.783 1.00 93.06 99 ALA A C 1
ATOM 754 O O . ALA A 1 99 ? -2.267 7.065 -10.410 1.00 93.06 99 ALA A O 1
ATOM 755 N N . VAL A 1 100 ? -3.662 8.823 -10.574 1.00 94.56 100 VAL A N 1
ATOM 756 C CA . VAL A 1 100 ? -4.861 8.145 -10.068 1.00 94.56 100 VAL A CA 1
ATOM 757 C C . VAL A 1 100 ? -5.843 8.072 -11.223 1.00 94.56 100 VAL A C 1
ATOM 759 O O . VAL A 1 100 ? -6.093 9.079 -11.881 1.00 94.56 100 VAL A O 1
ATOM 762 N N . THR A 1 101 ? -6.337 6.877 -11.521 1.00 94.06 101 THR A N 1
ATOM 763 C CA . THR A 1 101 ? -7.197 6.640 -12.683 1.00 94.06 101 THR A CA 1
ATOM 764 C C . THR A 1 101 ? -8.317 5.678 -12.334 1.00 94.06 101 THR A C 1
ATOM 766 O O . THR A 1 101 ? -8.061 4.616 -11.767 1.00 94.06 101 THR A O 1
ATOM 769 N N . ASN A 1 102 ? -9.544 6.019 -12.721 1.00 94.44 102 ASN A N 1
ATOM 770 C CA . ASN A 1 102 ? -10.660 5.075 -12.718 1.00 94.44 102 ASN A CA 1
ATOM 771 C C . ASN A 1 102 ? -10.438 4.011 -13.801 1.00 94.44 102 ASN A C 1
ATOM 773 O O . ASN A 1 102 ? -9.969 4.332 -14.897 1.00 94.44 102 ASN A O 1
ATOM 777 N N . TYR A 1 103 ? -10.784 2.759 -13.511 1.00 93.56 103 TYR A N 1
ATOM 778 C CA . TYR A 1 103 ? -10.713 1.674 -14.485 1.00 93.56 103 TYR A CA 1
ATOM 779 C C . TYR A 1 103 ? -12.019 0.886 -14.542 1.00 93.56 103 TYR A C 1
ATOM 781 O O . TYR A 1 103 ? -12.785 0.812 -13.580 1.00 93.56 103 TYR A O 1
ATOM 789 N N . ASN A 1 104 ? -12.250 0.278 -15.702 1.00 94.06 104 ASN A N 1
ATOM 790 C CA . ASN A 1 104 ? -13.403 -0.571 -15.949 1.00 94.06 104 ASN A CA 1
ATOM 791 C C . ASN A 1 104 ? -12.994 -2.045 -15.927 1.00 94.06 104 ASN A C 1
ATOM 793 O O . ASN A 1 104 ? -11.865 -2.384 -16.281 1.00 94.06 104 ASN A O 1
ATOM 797 N N . ASN A 1 105 ? -13.929 -2.919 -15.568 1.00 89.12 105 ASN A N 1
ATOM 798 C CA . ASN A 1 105 ? -13.793 -4.356 -15.784 1.00 89.12 105 ASN A CA 1
ATOM 799 C C . ASN A 1 105 ? -13.933 -4.712 -17.276 1.00 89.12 105 ASN A C 1
ATOM 801 O O . ASN A 1 105 ? -14.253 -3.865 -18.115 1.00 89.12 105 ASN A O 1
ATOM 805 N N . ASP A 1 106 ? -13.771 -5.995 -17.598 1.00 88.31 106 ASP A N 1
ATOM 806 C CA . ASP A 1 106 ? -13.872 -6.517 -18.970 1.00 88.31 106 ASP A CA 1
ATOM 807 C C . ASP A 1 106 ? -15.247 -6.292 -19.626 1.00 88.31 106 ASP A C 1
ATOM 809 O O . ASP A 1 106 ? -15.374 -6.336 -20.850 1.00 88.31 106 ASP A O 1
ATOM 813 N N . LEU A 1 107 ? -16.287 -6.030 -18.827 1.00 92.62 107 LEU A N 1
ATOM 814 C CA . LEU A 1 107 ? -17.635 -5.705 -19.302 1.00 92.62 107 LEU A CA 1
ATOM 815 C C . LEU A 1 107 ? -17.828 -4.199 -19.550 1.00 92.62 107 LEU A C 1
ATOM 817 O O . LEU A 1 107 ? -18.917 -3.773 -19.931 1.00 92.62 107 LEU A O 1
ATOM 821 N N . GLY A 1 108 ? -16.791 -3.384 -19.344 1.00 92.75 108 GLY A N 1
ATOM 822 C CA . GLY A 1 108 ? -16.830 -1.935 -19.520 1.00 92.75 108 GLY A CA 1
ATOM 823 C C . GLY A 1 108 ? -17.528 -1.184 -18.385 1.00 92.75 108 GLY A C 1
ATOM 824 O O . GLY A 1 108 ? -17.793 0.007 -18.530 1.00 92.75 108 GLY A O 1
ATOM 825 N N . HIS A 1 109 ? -17.834 -1.847 -17.268 1.00 92.12 109 HIS A N 1
ATOM 826 C CA . HIS A 1 109 ? -18.391 -1.193 -16.085 1.00 92.12 109 HIS A CA 1
ATOM 827 C C . HIS A 1 109 ? -17.263 -0.711 -15.180 1.00 92.12 109 HIS A C 1
ATOM 829 O O . HIS A 1 109 ? -16.269 -1.420 -15.024 1.00 92.12 109 HIS A O 1
ATOM 835 N N . HIS A 1 110 ? -17.449 0.447 -14.545 1.00 93.00 110 HIS A N 1
ATOM 836 C CA . HIS A 1 110 ? -16.518 0.949 -13.536 1.00 93.00 110 HIS A CA 1
ATOM 837 C C . HIS A 1 110 ? -16.277 -0.109 -12.455 1.00 93.00 110 HIS A C 1
ATOM 839 O O . HIS A 1 110 ? -17.227 -0.677 -11.911 1.00 93.00 110 HIS A O 1
ATOM 845 N N . ALA A 1 111 ? -15.006 -0.399 -12.201 1.00 92.38 111 ALA A N 1
ATOM 846 C CA . ALA A 1 111 ? -14.566 -1.462 -11.303 1.00 92.38 111 ALA A CA 1
ATOM 847 C C . ALA A 1 111 ? -13.761 -0.931 -10.114 1.00 92.38 111 ALA A C 1
ATOM 849 O O . ALA A 1 111 ? -13.674 -1.606 -9.089 1.00 92.38 111 ALA A O 1
ATOM 850 N N . GLY A 1 112 ? -13.213 0.280 -10.225 1.00 94.56 112 GLY A N 1
ATOM 851 C CA . GLY A 1 112 ? -12.545 0.948 -9.121 1.00 94.56 112 GLY A CA 1
ATOM 852 C C . GLY A 1 112 ? -11.456 1.901 -9.583 1.00 94.56 112 GLY A C 1
ATOM 853 O O . GLY A 1 112 ? -11.502 2.463 -10.680 1.00 94.56 112 GLY A O 1
ATOM 854 N N . VAL A 1 113 ? -10.456 2.078 -8.724 1.00 95.38 113 VAL A N 1
ATOM 855 C CA . VAL A 1 113 ? -9.384 3.058 -8.903 1.00 95.38 113 VAL A CA 1
ATOM 856 C C . VAL A 1 113 ? -8.031 2.369 -8.909 1.00 95.38 113 VAL A C 1
ATOM 858 O O . VAL A 1 113 ? -7.745 1.510 -8.078 1.00 95.38 113 VAL A O 1
ATOM 861 N N . ARG A 1 114 ? -7.166 2.786 -9.831 1.00 95.62 114 ARG A N 1
ATOM 862 C CA . ARG A 1 114 ? -5.758 2.406 -9.873 1.00 95.62 114 ARG A CA 1
ATOM 863 C C . ARG A 1 114 ? -4.884 3.625 -9.624 1.00 95.62 114 ARG A C 1
ATOM 865 O O . ARG A 1 114 ? -5.009 4.629 -10.324 1.00 95.62 114 ARG A O 1
ATOM 872 N N . ILE A 1 115 ? -3.981 3.514 -8.657 1.00 95.88 115 ILE A N 1
ATOM 873 C CA . ILE A 1 115 ? -2.905 4.476 -8.420 1.00 95.88 115 ILE A CA 1
ATOM 874 C C . ILE A 1 115 ? -1.633 3.890 -9.017 1.00 95.88 115 ILE A C 1
ATOM 876 O O . ILE A 1 115 ? -1.221 2.799 -8.634 1.00 95.88 115 ILE A O 1
ATOM 880 N N . THR A 1 116 ? -1.010 4.610 -9.941 1.00 96.31 116 THR A N 1
ATOM 881 C CA . THR A 1 116 ? 0.229 4.195 -10.604 1.00 96.31 116 THR A CA 1
ATOM 882 C C . THR A 1 116 ? 1.349 5.148 -10.235 1.00 96.31 116 THR A C 1
ATOM 884 O O . THR A 1 116 ? 1.270 6.338 -10.529 1.00 96.31 116 THR A O 1
ATOM 887 N N . TYR A 1 117 ? 2.402 4.618 -9.629 1.00 96.19 117 TYR A N 1
ATOM 888 C CA . TYR A 1 117 ? 3.677 5.288 -9.421 1.00 96.19 117 TYR A CA 1
ATOM 889 C C . TYR A 1 117 ? 4.630 4.883 -10.545 1.00 96.19 117 TYR A C 1
ATOM 891 O O . TYR A 1 117 ? 4.873 3.698 -10.739 1.00 96.19 117 TYR A O 1
ATOM 899 N N . GLY A 1 118 ? 5.205 5.841 -11.266 1.00 95.06 118 GLY A N 1
ATOM 900 C CA . GLY A 1 118 ? 6.173 5.570 -12.330 1.00 95.06 118 GLY A CA 1
ATOM 901 C C . GLY A 1 118 ? 5.524 5.077 -13.618 1.00 95.06 118 GLY A C 1
ATOM 902 O O . GLY A 1 118 ? 4.532 5.643 -14.073 1.00 95.06 118 GLY A O 1
ATOM 903 N N . LEU A 1 119 ? 6.129 4.069 -14.248 1.00 95.69 119 LEU A N 1
ATOM 904 C CA . LEU A 1 119 ? 5.612 3.490 -15.488 1.00 95.69 119 LEU A CA 1
ATOM 905 C C . LEU A 1 119 ? 4.529 2.444 -15.195 1.00 95.69 119 LEU A C 1
ATOM 907 O O . LEU A 1 119 ? 4.663 1.660 -14.261 1.00 95.69 119 LEU A O 1
ATOM 911 N N . ALA A 1 120 ? 3.491 2.419 -16.032 1.00 94.88 120 ALA A N 1
ATOM 912 C CA . ALA A 1 120 ? 2.418 1.428 -15.980 1.00 94.88 120 ALA A CA 1
ATOM 913 C C . ALA A 1 120 ? 2.778 0.146 -16.748 1.00 94.88 120 ALA A C 1
ATOM 915 O O . ALA A 1 120 ? 3.651 0.148 -17.626 1.00 94.88 120 ALA A O 1
ATOM 916 N N . SER A 1 121 ? 2.047 -0.932 -16.463 1.00 93.06 121 SER A N 1
ATOM 917 C CA . SER A 1 121 ? 2.093 -2.162 -17.259 1.00 93.06 121 SER A CA 1
ATOM 918 C C . SER A 1 121 ? 1.842 -1.895 -18.753 1.00 93.06 121 SER A C 1
ATOM 920 O O . SER A 1 121 ? 1.071 -1.012 -19.134 1.00 93.06 121 SER A O 1
ATOM 922 N N . GLY A 1 122 ? 2.544 -2.626 -19.620 1.00 94.19 122 GLY A N 1
ATOM 923 C CA . GLY A 1 122 ? 2.539 -2.447 -21.074 1.00 94.19 122 GLY A CA 1
ATOM 924 C C . GLY A 1 122 ? 3.474 -1.350 -21.600 1.00 94.19 122 GLY A C 1
ATOM 925 O O . GLY A 1 122 ? 3.761 -1.322 -22.800 1.00 94.19 122 GLY A O 1
ATOM 926 N N . ALA A 1 123 ? 4.001 -0.464 -20.747 1.00 95.06 123 ALA A N 1
ATOM 927 C CA . ALA A 1 123 ? 4.991 0.524 -21.172 1.00 95.06 123 ALA A CA 1
ATOM 928 C C . ALA A 1 123 ? 6.347 -0.132 -21.494 1.00 95.06 123 ALA A C 1
ATOM 930 O O . ALA A 1 123 ? 6.663 -1.227 -21.035 1.00 95.06 123 ALA A O 1
ATOM 931 N N . THR A 1 124 ? 7.181 0.548 -22.283 1.00 93.81 124 THR A N 1
ATOM 932 C CA . THR A 1 124 ? 8.575 0.141 -22.528 1.00 93.81 124 THR A CA 1
ATOM 933 C C . THR A 1 124 ? 9.510 1.147 -21.855 1.00 93.81 124 THR A C 1
ATOM 935 O O . THR A 1 124 ? 9.440 2.333 -22.193 1.00 93.81 124 THR A O 1
ATOM 938 N N . PRO A 1 125 ? 10.385 0.729 -20.921 1.00 92.94 125 PRO A N 1
ATOM 939 C CA . PRO A 1 125 ? 11.301 1.647 -20.255 1.00 92.94 125 PRO A CA 1
ATOM 940 C C . PRO A 1 125 ? 12.268 2.284 -21.251 1.00 92.94 125 PRO A C 1
ATOM 942 O O . PRO A 1 125 ? 12.966 1.595 -21.996 1.00 92.94 125 PRO A O 1
ATOM 945 N N . GLY A 1 126 ? 12.328 3.615 -21.252 1.00 89.25 126 GLY A N 1
ATOM 946 C CA . GLY A 1 126 ? 13.339 4.352 -22.002 1.00 89.25 126 GLY A CA 1
ATOM 947 C C . GLY A 1 126 ? 14.731 4.234 -21.373 1.00 89.25 126 GLY A C 1
ATOM 948 O O . GLY A 1 126 ? 14.893 3.831 -20.218 1.00 89.25 126 GLY A O 1
ATOM 949 N N . ALA A 1 127 ? 15.756 4.648 -22.118 1.00 87.62 127 ALA A N 1
ATOM 950 C CA . ALA A 1 127 ? 17.100 4.786 -21.566 1.00 87.62 127 ALA A CA 1
ATOM 951 C C . ALA A 1 127 ? 17.089 5.751 -20.365 1.00 87.62 127 ALA A C 1
ATOM 953 O O . ALA A 1 127 ? 16.580 6.866 -20.466 1.00 87.62 127 ALA A O 1
ATOM 954 N N . GLY A 1 128 ? 17.653 5.321 -19.232 1.00 87.31 128 GLY A N 1
ATOM 955 C CA . GLY A 1 128 ? 17.685 6.116 -18.000 1.00 87.31 128 GLY A CA 1
ATOM 956 C C . GLY A 1 128 ? 16.390 6.099 -17.181 1.00 87.31 128 GLY A C 1
ATOM 957 O O . GLY A 1 128 ? 16.279 6.881 -16.239 1.00 87.31 128 GLY A O 1
ATOM 958 N N . ALA A 1 129 ? 15.427 5.230 -17.507 1.00 91.75 129 ALA A N 1
ATOM 959 C CA . ALA A 1 129 ? 14.253 5.026 -16.666 1.00 91.75 129 ALA A CA 1
ATOM 960 C C . ALA A 1 129 ? 14.667 4.626 -15.239 1.00 91.75 129 ALA A C 1
ATOM 962 O O . ALA A 1 129 ? 15.532 3.769 -15.041 1.00 91.75 129 ALA A O 1
ATOM 963 N N . VAL A 1 130 ? 14.052 5.277 -14.252 1.00 93.81 130 VAL A N 1
ATOM 964 C CA . VAL A 1 130 ? 14.302 5.023 -12.831 1.00 93.81 130 VAL A CA 1
ATOM 965 C C . VAL A 1 130 ? 13.617 3.722 -12.431 1.00 93.81 130 VAL A C 1
ATOM 967 O O . VAL A 1 130 ? 12.485 3.472 -12.839 1.00 93.81 130 VAL A O 1
ATOM 970 N N . PHE A 1 131 ? 14.299 2.901 -11.636 1.00 95.31 131 PHE A N 1
ATOM 971 C CA . PHE A 1 131 ? 13.766 1.624 -11.182 1.00 95.31 131 PHE A CA 1
ATOM 972 C C . PHE A 1 131 ? 14.185 1.296 -9.752 1.00 95.31 131 PHE A C 1
ATOM 974 O O . PHE A 1 131 ? 15.227 1.738 -9.261 1.00 95.31 131 PHE A O 1
ATOM 981 N N . THR A 1 132 ? 13.367 0.477 -9.106 1.00 96.00 132 THR A N 1
ATOM 982 C CA . THR A 1 132 ? 13.650 -0.202 -7.847 1.00 96.00 132 THR A CA 1
ATOM 983 C C . THR A 1 132 ? 14.330 -1.509 -8.180 1.00 96.00 132 THR A C 1
ATOM 985 O O . THR A 1 132 ? 13.749 -2.380 -8.827 1.00 96.00 132 THR A O 1
ATOM 988 N N . GLN A 1 133 ? 15.580 -1.658 -7.764 1.00 94.75 133 GLN A N 1
ATOM 989 C CA . GLN A 1 133 ? 16.295 -2.921 -7.916 1.00 94.75 133 GLN A CA 1
ATOM 990 C C . GLN A 1 133 ? 15.623 -4.029 -7.094 1.00 94.75 133 GLN A C 1
ATOM 992 O O . GLN A 1 133 ? 15.068 -3.760 -6.027 1.00 94.75 133 GLN A O 1
ATOM 997 N N . ALA A 1 134 ? 15.699 -5.267 -7.574 1.00 94.88 134 ALA A N 1
ATOM 998 C CA . ALA A 1 134 ? 15.259 -6.415 -6.796 1.00 94.88 134 ALA A CA 1
ATOM 999 C C . ALA A 1 134 ? 16.149 -6.612 -5.560 1.00 94.88 134 ALA A C 1
ATOM 1001 O O . ALA A 1 134 ? 17.356 -6.342 -5.587 1.00 94.88 134 ALA A O 1
ATOM 1002 N N . ALA A 1 135 ? 15.559 -7.114 -4.480 1.00 93.75 135 ALA A N 1
ATOM 1003 C CA . ALA A 1 135 ? 16.298 -7.597 -3.330 1.00 93.75 135 ALA A CA 1
ATOM 1004 C C . ALA A 1 135 ? 17.211 -8.754 -3.758 1.00 93.75 135 ALA A C 1
ATOM 1006 O O . ALA A 1 135 ? 16.831 -9.613 -4.555 1.00 93.75 135 ALA A O 1
ATOM 1007 N N . GLY A 1 136 ? 18.444 -8.757 -3.247 1.00 89.75 136 GLY A N 1
ATOM 1008 C CA . GLY A 1 136 ? 19.384 -9.843 -3.508 1.00 89.75 136 GLY A CA 1
ATOM 1009 C C . GLY A 1 136 ? 18.998 -11.134 -2.770 1.00 89.75 136 GLY A C 1
ATOM 1010 O O . GLY A 1 136 ? 18.073 -11.129 -1.961 1.00 89.75 136 GLY A O 1
ATOM 1011 N N . PRO A 1 137 ? 19.759 -12.229 -2.949 1.00 85.88 137 PRO A N 1
ATOM 1012 C CA . PRO A 1 137 ? 19.475 -13.521 -2.309 1.00 85.88 137 PRO A CA 1
ATOM 1013 C C . PRO A 1 137 ? 19.483 -13.506 -0.773 1.00 85.88 137 PRO A C 1
ATOM 1015 O O . PRO A 1 137 ? 18.978 -14.428 -0.150 1.00 85.88 137 PRO A O 1
ATOM 1018 N N . GLY A 1 138 ? 20.096 -12.491 -0.155 1.00 84.50 138 GLY A N 1
ATOM 1019 C CA . GLY A 1 138 ? 20.055 -12.280 1.297 1.00 84.50 138 GLY A CA 1
ATOM 1020 C C . GLY A 1 138 ? 18.821 -11.507 1.778 1.00 84.50 138 GLY A C 1
ATOM 1021 O O . GLY A 1 138 ? 18.740 -11.182 2.962 1.00 84.50 138 GLY A O 1
ATOM 1022 N N . GLY A 1 139 ? 17.902 -11.179 0.869 1.00 86.38 139 GLY A N 1
ATOM 1023 C CA . GLY A 1 139 ? 16.745 -10.332 1.112 1.00 86.38 139 GLY A CA 1
ATOM 1024 C C . GLY A 1 139 ? 17.114 -8.884 1.418 1.00 86.38 139 GLY A C 1
ATOM 1025 O O . GLY A 1 139 ? 18.190 -8.385 1.075 1.00 86.38 139 GLY A O 1
ATOM 1026 N N . PHE A 1 140 ? 16.188 -8.202 2.081 1.00 88.88 140 PHE A N 1
ATOM 1027 C CA . PHE A 1 140 ? 16.375 -6.865 2.623 1.00 88.88 140 PHE A CA 1
ATOM 1028 C C . PHE A 1 140 ? 15.978 -6.861 4.097 1.00 88.88 140 PHE A C 1
ATOM 1030 O O . PHE A 1 140 ? 15.136 -7.644 4.526 1.00 88.88 140 PHE A O 1
ATOM 1037 N N . SER A 1 141 ? 16.598 -5.990 4.883 1.00 80.25 141 SER A N 1
ATOM 1038 C CA . SER A 1 141 ? 16.199 -5.715 6.258 1.00 80.25 141 SER A CA 1
ATOM 1039 C C . SER A 1 141 ? 16.444 -4.241 6.537 1.00 80.25 141 SER A C 1
ATOM 1041 O O . SER A 1 141 ? 17.434 -3.666 6.079 1.00 80.25 141 SER A O 1
ATOM 1043 N N . THR A 1 142 ? 15.530 -3.618 7.269 1.00 73.81 142 THR A N 1
ATOM 1044 C CA . THR A 1 142 ? 15.585 -2.201 7.623 1.00 73.81 142 THR A CA 1
ATOM 1045 C C . THR A 1 142 ? 15.249 -2.028 9.106 1.00 73.81 142 THR A C 1
ATOM 1047 O O . THR A 1 142 ? 14.421 -2.772 9.631 1.00 73.81 142 THR A O 1
ATOM 1050 N N . PRO A 1 143 ? 15.841 -1.036 9.803 1.00 61.12 143 PRO A N 1
ATOM 1051 C CA . PRO A 1 143 ? 15.385 -0.624 11.133 1.00 61.12 143 PRO A CA 1
ATOM 1052 C C . PRO A 1 143 ? 13.982 0.031 11.139 1.00 61.12 143 PRO A C 1
ATOM 1054 O O . PRO A 1 143 ? 13.503 0.412 12.208 1.00 61.12 143 PRO A O 1
ATOM 1057 N N . GLY A 1 144 ? 13.333 0.157 9.975 1.00 59.34 144 GLY A N 1
ATOM 1058 C CA . GLY A 1 144 ? 12.053 0.825 9.742 1.00 59.34 144 GLY A CA 1
ATOM 1059 C C . GLY A 1 144 ? 12.234 2.198 9.080 1.00 59.34 144 GLY A C 1
ATOM 1060 O O . GLY A 1 144 ? 13.163 2.921 9.419 1.00 59.34 144 GLY A O 1
ATOM 1061 N N . GLU A 1 145 ? 11.334 2.551 8.151 1.00 65.50 145 GLU A N 1
ATOM 1062 C CA . GLU A 1 145 ? 11.301 3.780 7.328 1.00 65.50 145 GLU A CA 1
ATOM 1063 C C . GLU A 1 145 ? 12.643 3.976 6.623 1.00 65.50 145 GLU A C 1
ATOM 1065 O O . GLU A 1 145 ? 13.442 4.819 6.996 1.00 65.50 145 GLU A O 1
ATOM 1070 N N . SER A 1 146 ? 12.990 3.144 5.646 1.00 77.81 146 SER A N 1
ATOM 1071 C CA . SER A 1 146 ? 14.275 3.313 4.931 1.00 77.81 146 SER A CA 1
ATOM 1072 C C . SER A 1 146 ? 14.126 3.446 3.429 1.00 77.81 146 SER A C 1
ATOM 1074 O O . SER A 1 146 ? 15.134 3.571 2.730 1.00 77.81 146 SER A O 1
ATOM 1076 N N . CYS A 1 147 ? 12.894 3.419 2.937 1.00 88.44 147 CYS A N 1
ATOM 1077 C CA . CYS A 1 147 ? 12.586 3.331 1.519 1.00 88.44 147 CYS A CA 1
ATOM 1078 C C . CYS A 1 147 ? 12.185 4.685 0.915 1.00 88.44 147 CYS A C 1
ATOM 1080 O O . CYS A 1 147 ? 11.621 4.716 -0.171 1.00 88.44 147 CYS A O 1
ATOM 1082 N N . TRP A 1 148 ? 12.493 5.796 1.600 1.00 88.06 148 TRP A N 1
ATOM 1083 C CA . TRP A 1 148 ? 12.151 7.153 1.163 1.00 88.06 148 TRP A CA 1
ATOM 1084 C C . TRP A 1 148 ? 13.160 8.208 1.650 1.00 88.06 148 TRP A C 1
ATOM 1086 O O . TRP A 1 148 ? 13.896 7.972 2.621 1.00 88.06 148 TRP A O 1
ATOM 1096 N N . PRO A 1 149 ? 13.213 9.391 1.004 1.00 86.31 149 PRO A N 1
ATOM 1097 C CA . PRO A 1 149 ? 14.286 10.362 1.220 1.00 86.31 149 PRO A CA 1
ATOM 1098 C C . PRO A 1 149 ? 14.298 11.023 2.599 1.00 86.31 149 PRO A C 1
ATOM 1100 O O . PRO A 1 149 ? 15.363 11.454 3.044 1.00 86.31 149 PRO A O 1
ATOM 1103 N N . GLY A 1 150 ? 13.154 11.118 3.281 1.00 81.38 150 GLY A N 1
ATOM 1104 C CA . GLY A 1 150 ? 13.076 11.751 4.599 1.00 81.38 150 GLY A CA 1
ATOM 1105 C C . GLY A 1 150 ? 13.580 10.877 5.743 1.00 81.38 150 GLY A C 1
ATOM 1106 O O . GLY A 1 150 ? 13.872 11.407 6.811 1.00 81.38 150 GLY A O 1
ATOM 1107 N N . ALA A 1 151 ? 13.744 9.573 5.521 1.00 80.94 151 ALA A N 1
ATOM 1108 C CA . ALA A 1 151 ? 14.185 8.659 6.566 1.00 80.94 151 ALA A CA 1
ATOM 1109 C C . ALA A 1 151 ? 15.568 8.036 6.310 1.00 80.94 151 ALA A C 1
ATOM 1111 O O . ALA A 1 151 ? 16.297 7.732 7.254 1.00 80.94 151 ALA A O 1
ATOM 1112 N N . ASN A 1 152 ? 16.005 7.932 5.051 1.00 84.81 152 ASN A N 1
ATOM 1113 C CA . ASN A 1 152 ? 17.366 7.516 4.712 1.00 84.81 152 ASN A CA 1
ATOM 1114 C C . ASN A 1 152 ? 17.882 8.298 3.502 1.00 84.81 152 ASN A C 1
ATOM 1116 O O . ASN A 1 152 ? 17.324 8.198 2.421 1.00 84.81 152 ASN A O 1
ATOM 1120 N N . ARG A 1 153 ? 19.010 9.010 3.624 1.00 84.44 153 ARG A N 1
ATOM 1121 C CA . ARG A 1 153 ? 19.586 9.785 2.505 1.00 84.44 153 ARG A CA 1
ATOM 1122 C C . ARG A 1 153 ? 20.004 8.922 1.305 1.00 84.44 153 ARG A C 1
ATOM 1124 O O . ARG A 1 153 ? 19.995 9.411 0.181 1.00 84.44 153 ARG A O 1
ATOM 1131 N N . ASN A 1 154 ? 20.339 7.654 1.539 1.00 87.12 154 ASN A N 1
ATOM 1132 C CA . ASN A 1 154 ? 20.761 6.692 0.517 1.00 87.12 154 ASN A CA 1
ATOM 1133 C C . ASN A 1 154 ? 19.652 5.680 0.171 1.00 87.12 154 ASN A C 1
ATOM 1135 O O . ASN A 1 154 ? 19.943 4.598 -0.331 1.00 87.12 154 ASN A O 1
ATOM 1139 N N . TRP A 1 155 ? 18.389 5.999 0.462 1.00 88.38 155 TRP A N 1
ATOM 1140 C CA . TRP A 1 155 ? 17.235 5.117 0.251 1.00 88.38 155 TRP A CA 1
ATOM 1141 C C . TRP A 1 155 ? 17.101 4.578 -1.180 1.00 88.38 155 TRP A C 1
ATOM 1143 O O . TRP A 1 155 ? 16.621 3.465 -1.363 1.00 88.38 155 TRP A O 1
ATOM 1153 N N . THR A 1 156 ? 17.563 5.312 -2.198 1.00 90.88 156 THR A N 1
ATOM 1154 C CA . THR A 1 156 ? 17.500 4.857 -3.596 1.00 90.88 156 THR A CA 1
ATOM 1155 C C . THR A 1 156 ? 18.317 3.590 -3.838 1.00 90.88 156 THR A C 1
ATOM 1157 O O . THR A 1 156 ? 17.966 2.824 -4.733 1.00 90.88 156 THR A O 1
ATOM 1160 N N . ALA A 1 157 ? 19.342 3.338 -3.015 1.00 89.94 157 ALA A N 1
ATOM 1161 C CA . ALA A 1 157 ? 20.147 2.121 -3.026 1.00 89.94 157 ALA A CA 1
ATOM 1162 C C . ALA A 1 157 ? 19.488 0.939 -2.295 1.00 89.94 157 ALA A C 1
ATOM 1164 O O . ALA A 1 157 ? 20.090 -0.131 -2.231 1.00 89.94 157 ALA A O 1
ATOM 1165 N N . ASN A 1 158 ? 18.287 1.106 -1.735 1.00 92.38 158 ASN A N 1
ATOM 1166 C CA . ASN A 1 158 ? 17.515 0.019 -1.141 1.00 92.38 158 ASN A CA 1
ATOM 1167 C C . ASN A 1 158 ? 16.566 -0.600 -2.181 1.00 92.38 158 ASN A C 1
ATOM 1169 O O . ASN A 1 158 ? 16.042 0.116 -3.036 1.00 92.38 158 ASN A O 1
ATOM 1173 N N . PRO A 1 159 ? 16.282 -1.910 -2.103 1.00 94.50 159 PRO A N 1
ATOM 1174 C CA . PRO A 1 159 ? 15.357 -2.599 -3.001 1.00 94.50 159 PRO A CA 1
ATOM 1175 C C . PRO A 1 159 ? 13.890 -2.372 -2.601 1.00 94.50 159 PRO A C 1
ATOM 1177 O O . PRO A 1 159 ? 13.100 -3.305 -2.573 1.00 94.50 159 PRO A O 1
ATOM 1180 N N . CYS A 1 160 ? 13.522 -1.158 -2.198 1.00 93.94 160 CYS A N 1
ATOM 1181 C CA . CYS A 1 160 ? 12.187 -0.842 -1.698 1.00 93.94 160 CYS A CA 1
ATOM 1182 C C . CYS A 1 160 ? 11.805 0.614 -1.983 1.00 93.94 160 CYS A C 1
ATOM 1184 O O . CYS A 1 160 ? 12.687 1.448 -2.211 1.00 93.94 160 CYS A O 1
ATOM 1186 N N . ASP A 1 161 ? 10.506 0.905 -1.957 1.00 93.81 161 ASP A N 1
ATOM 1187 C CA . ASP A 1 161 ? 9.908 2.250 -2.021 1.00 93.81 161 ASP A CA 1
ATOM 1188 C C . ASP A 1 161 ? 8.844 2.422 -0.938 1.00 93.81 161 ASP A C 1
ATOM 1190 O O . ASP A 1 161 ? 8.384 1.440 -0.350 1.00 93.81 161 ASP A O 1
ATOM 1194 N N . HIS A 1 162 ? 8.455 3.678 -0.727 1.00 91.12 162 HIS A N 1
ATOM 1195 C CA . HIS A 1 162 ? 7.461 4.101 0.244 1.00 91.12 162 HIS A CA 1
ATOM 1196 C C . HIS A 1 162 ? 6.218 4.698 -0.413 1.00 91.12 162 HIS A C 1
ATOM 1198 O O . HIS A 1 162 ? 6.294 5.676 -1.156 1.00 91.12 162 HIS A O 1
ATOM 1204 N N . PHE A 1 163 ? 5.057 4.156 -0.083 1.00 93.12 163 PHE A N 1
ATOM 1205 C CA . PHE A 1 163 ? 3.783 4.495 -0.693 1.00 93.12 163 PHE A CA 1
ATOM 1206 C C . PHE A 1 163 ? 2.777 4.926 0.367 1.00 93.12 163 PHE A C 1
ATOM 1208 O O . PHE A 1 163 ? 2.904 4.600 1.548 1.00 93.12 163 PHE A O 1
ATOM 1215 N N . GLY A 1 164 ? 1.753 5.660 -0.056 1.00 90.94 164 GLY A N 1
ATOM 1216 C CA . GLY A 1 164 ? 0.690 6.054 0.851 1.00 90.94 164 GLY A CA 1
ATOM 1217 C C . GLY A 1 164 ? -0.592 6.390 0.119 1.00 90.94 164 GLY A C 1
ATOM 1218 O O . GLY A 1 164 ? -0.556 7.086 -0.894 1.00 90.94 164 GLY A O 1
ATOM 1219 N N . VAL A 1 165 ? -1.710 5.898 0.643 1.00 92.38 165 VAL A N 1
ATOM 1220 C CA . VAL A 1 165 ? -3.045 6.113 0.087 1.00 92.38 165 VAL A CA 1
ATOM 1221 C C . VAL A 1 165 ? -4.078 6.244 1.198 1.00 92.38 165 VAL A C 1
ATOM 1223 O O . VAL A 1 165 ? -4.046 5.518 2.196 1.00 92.38 165 VAL A O 1
ATOM 1226 N N . SER A 1 166 ? -5.023 7.153 0.992 1.00 89.50 166 SER A N 1
ATOM 1227 C CA . SER A 1 166 ? -6.230 7.266 1.795 1.00 89.50 166 SER A CA 1
ATOM 1228 C C . SER A 1 166 ? -7.483 7.254 0.934 1.00 89.50 166 SER A C 1
ATOM 1230 O O . SER A 1 166 ? -7.576 7.951 -0.078 1.00 89.50 166 SER A O 1
ATOM 1232 N N . THR A 1 167 ? -8.465 6.479 1.383 1.00 87.88 167 THR A N 1
ATOM 1233 C CA . THR A 1 167 ? -9.795 6.355 0.770 1.00 87.88 167 THR A CA 1
ATOM 1234 C C . THR A 1 167 ? -10.861 6.786 1.755 1.00 87.88 167 THR A C 1
ATOM 1236 O O . THR A 1 167 ? -10.642 6.682 2.955 1.00 87.88 167 THR A O 1
ATOM 1239 N N . THR A 1 168 ? -12.025 7.234 1.296 1.00 83.00 168 THR A N 1
ATOM 1240 C CA . THR A 1 168 ? -13.224 7.268 2.136 1.00 83.00 168 THR A CA 1
ATOM 1241 C C . THR A 1 168 ? -13.926 5.914 2.071 1.00 83.00 168 THR A C 1
ATOM 1243 O O . THR A 1 168 ? -14.160 5.357 1.002 1.00 83.00 168 THR A O 1
ATOM 1246 N N . GLY A 1 169 ? -14.249 5.359 3.238 1.00 76.88 169 GLY A N 1
ATOM 1247 C CA . GLY A 1 169 ? -14.859 4.035 3.342 1.00 76.88 169 GLY A CA 1
ATOM 1248 C C . GLY A 1 169 ? -13.879 2.863 3.204 1.00 76.88 169 GLY A C 1
ATOM 1249 O O . GLY A 1 169 ? -12.662 3.024 3.116 1.00 76.88 169 GLY A O 1
ATOM 1250 N N . ASN A 1 170 ? -14.454 1.661 3.213 1.00 77.50 170 ASN A N 1
ATOM 1251 C CA . ASN A 1 170 ? -13.749 0.411 2.941 1.00 77.50 170 ASN A CA 1
ATOM 1252 C C . ASN A 1 170 ? -13.972 0.015 1.486 1.00 77.50 170 ASN A C 1
ATOM 1254 O O . ASN A 1 170 ? -15.118 0.031 1.029 1.00 77.50 170 ASN A O 1
ATOM 1258 N N . VAL A 1 171 ? -12.899 -0.364 0.798 1.00 81.31 171 VAL A N 1
ATOM 1259 C CA . VAL A 1 171 ? -12.943 -0.937 -0.556 1.00 81.31 171 VAL A CA 1
ATOM 1260 C C . VAL A 1 171 ? -13.149 -2.452 -0.483 1.00 81.31 171 VAL A C 1
ATOM 1262 O O . VAL A 1 171 ? -12.928 -3.046 0.575 1.00 81.31 171 VAL A O 1
ATOM 1265 N N . LEU A 1 172 ? -13.578 -3.086 -1.578 1.00 80.25 172 LEU A N 1
ATOM 1266 C CA . LEU A 1 172 ? -13.828 -4.533 -1.589 1.00 80.25 172 LEU A CA 1
ATOM 1267 C C . LEU A 1 172 ? -12.536 -5.344 -1.660 1.00 80.25 172 LEU A C 1
ATOM 1269 O O . LEU A 1 172 ? -12.454 -6.414 -1.062 1.00 80.25 172 LEU A O 1
ATOM 1273 N N . THR A 1 173 ? -11.539 -4.873 -2.408 1.00 82.12 173 THR A N 1
ATOM 1274 C CA . THR A 1 173 ? -10.233 -5.535 -2.504 1.00 82.12 173 THR A CA 1
ATOM 1275 C C . THR A 1 173 ? -9.134 -4.513 -2.765 1.00 82.12 173 THR A C 1
ATOM 1277 O O . THR A 1 173 ? -9.322 -3.560 -3.519 1.00 82.12 173 THR A O 1
ATOM 1280 N N . THR A 1 174 ? -7.976 -4.715 -2.136 1.00 85.50 174 THR A N 1
ATOM 1281 C CA . THR A 1 174 ? -6.756 -3.941 -2.395 1.00 85.50 174 THR A CA 1
ATOM 1282 C C . THR A 1 174 ? -5.656 -4.873 -2.884 1.00 85.50 174 THR A C 1
ATOM 1284 O O . THR A 1 174 ? -5.326 -5.844 -2.206 1.00 85.50 174 THR A O 1
ATOM 1287 N N . ARG A 1 175 ? -5.059 -4.572 -4.040 1.00 87.62 175 ARG A N 1
ATOM 1288 C CA . ARG A 1 175 ? -3.896 -5.296 -4.568 1.00 87.62 175 ARG A CA 1
ATOM 1289 C C . ARG A 1 175 ? -2.732 -4.350 -4.787 1.00 87.62 175 ARG A C 1
ATOM 1291 O O . ARG A 1 175 ? -2.894 -3.236 -5.280 1.00 87.62 175 ARG A O 1
ATOM 1298 N N . TYR A 1 176 ? -1.547 -4.834 -4.455 1.00 91.75 176 TYR A N 1
ATOM 1299 C CA . TYR A 1 176 ? -0.294 -4.132 -4.671 1.00 91.75 176 TYR A CA 1
ATOM 1300 C C . TYR A 1 176 ? 0.531 -4.891 -5.697 1.00 91.75 176 TYR A C 1
ATOM 1302 O O . TYR A 1 176 ? 0.700 -6.102 -5.565 1.00 91.75 176 TYR A O 1
ATOM 1310 N N . SER A 1 177 ? 1.055 -4.198 -6.703 1.00 94.12 177 SER A N 1
ATOM 1311 C CA . SER A 1 177 ? 1.906 -4.805 -7.727 1.00 94.12 177 SER A CA 1
ATOM 1312 C C . SER A 1 177 ? 3.116 -3.938 -8.026 1.00 94.12 177 SER A C 1
ATOM 1314 O O . SER A 1 177 ? 3.003 -2.729 -8.202 1.00 94.12 177 SER A O 1
ATOM 1316 N N . TRP A 1 178 ? 4.277 -4.566 -8.152 1.00 96.50 178 TRP A N 1
ATOM 1317 C CA . TRP A 1 178 ? 5.412 -3.961 -8.832 1.00 96.50 178 TRP A CA 1
ATOM 1318 C C . TRP A 1 178 ? 5.188 -4.025 -10.339 1.00 96.50 178 TRP A C 1
ATOM 1320 O O . TRP A 1 178 ? 4.724 -5.036 -10.859 1.00 96.50 178 TRP A O 1
ATOM 1330 N N . VAL A 1 179 ? 5.566 -2.972 -11.053 1.00 97.25 179 VAL A N 1
ATOM 1331 C CA . VAL A 1 179 ? 5.575 -2.968 -12.517 1.00 97.25 179 VAL A CA 1
ATOM 1332 C C . VAL A 1 179 ? 6.989 -3.305 -12.974 1.00 97.25 179 VAL A C 1
ATOM 1334 O O . VAL A 1 179 ? 7.895 -2.471 -12.897 1.00 97.25 179 VAL A O 1
ATOM 1337 N N . VAL A 1 180 ? 7.205 -4.547 -13.397 1.00 96.94 180 VAL A N 1
ATOM 1338 C CA . VAL A 1 180 ? 8.532 -5.138 -13.603 1.00 96.94 180 VAL A CA 1
ATOM 1339 C C . VAL A 1 180 ? 8.869 -5.343 -15.069 1.00 96.94 180 VAL A C 1
ATOM 1341 O O . VAL A 1 180 ? 7.998 -5.545 -15.909 1.00 96.94 180 VAL A O 1
ATOM 1344 N N . GLN A 1 181 ? 10.165 -5.349 -15.381 1.00 94.94 181 GLN A N 1
ATOM 1345 C CA . GLN A 1 181 ? 10.654 -5.867 -16.656 1.00 94.94 181 GLN A CA 1
ATOM 1346 C C . GLN A 1 181 ? 11.045 -7.343 -16.496 1.00 94.94 181 GLN A C 1
ATOM 1348 O O . GLN A 1 181 ? 12.206 -7.662 -16.227 1.00 94.94 181 GLN A O 1
ATOM 1353 N N . ALA A 1 182 ? 10.068 -8.241 -16.656 1.00 91.25 182 ALA A N 1
ATOM 1354 C CA . ALA A 1 182 ? 10.281 -9.686 -16.538 1.00 91.25 182 ALA A CA 1
ATOM 1355 C C . ALA A 1 182 ? 11.185 -10.233 -17.659 1.00 91.25 182 ALA A C 1
ATOM 1357 O O . ALA A 1 182 ? 12.081 -11.046 -17.422 1.00 91.25 182 ALA A O 1
ATOM 1358 N N . THR A 1 183 ? 11.000 -9.722 -18.882 1.00 91.12 183 THR A N 1
ATOM 1359 C CA . THR A 1 183 ? 11.837 -10.041 -20.046 1.00 91.12 183 THR A CA 1
ATOM 1360 C C . THR A 1 183 ? 12.739 -8.853 -20.390 1.00 91.12 183 THR A C 1
ATOM 1362 O O . THR A 1 183 ? 12.216 -7.764 -20.635 1.00 91.12 183 THR A O 1
ATOM 1365 N N . PRO A 1 184 ? 14.076 -9.017 -20.473 1.00 88.38 184 PRO A N 1
ATOM 1366 C CA . PRO A 1 184 ? 14.982 -7.928 -20.840 1.00 88.38 184 PRO A CA 1
ATOM 1367 C C . PRO A 1 184 ? 14.586 -7.249 -22.158 1.00 88.38 184 PRO A C 1
ATOM 1369 O O . PRO A 1 184 ? 14.482 -7.902 -23.194 1.00 88.38 184 PRO A O 1
ATOM 1372 N N . GLY A 1 185 ? 14.363 -5.932 -22.120 1.00 86.56 185 GLY A N 1
ATOM 1373 C CA . GLY A 1 185 ? 13.919 -5.145 -23.279 1.00 86.56 185 GLY A CA 1
ATOM 1374 C C . GLY A 1 185 ? 12.452 -5.346 -23.687 1.00 86.56 185 GLY A C 1
ATOM 1375 O O . GLY A 1 185 ? 12.005 -4.707 -24.637 1.00 86.56 185 GLY A O 1
ATOM 1376 N N . GLY A 1 186 ? 11.709 -6.206 -22.989 1.00 91.25 186 GLY A N 1
ATOM 1377 C CA . GLY A 1 186 ? 10.275 -6.401 -23.175 1.00 91.25 186 GLY A CA 1
ATOM 1378 C C . GLY A 1 186 ? 9.438 -5.285 -22.549 1.00 91.25 186 GLY A C 1
ATOM 1379 O O . GLY A 1 186 ? 9.956 -4.409 -21.843 1.00 91.25 186 GLY A O 1
ATOM 1380 N N . ALA A 1 187 ? 8.132 -5.349 -22.819 1.00 95.62 187 ALA A N 1
ATOM 1381 C CA . ALA A 1 187 ? 7.143 -4.517 -22.149 1.00 95.62 187 ALA A CA 1
ATOM 1382 C C . ALA A 1 187 ? 7.112 -4.824 -20.647 1.00 95.62 187 ALA A C 1
ATOM 1384 O O . ALA A 1 187 ? 7.461 -5.922 -20.211 1.00 95.62 187 ALA A O 1
ATOM 1385 N N . LEU A 1 188 ? 6.719 -3.824 -19.868 1.00 97.00 188 LEU A N 1
ATOM 1386 C CA . LEU A 1 188 ? 6.519 -3.975 -18.440 1.00 97.00 188 LEU A CA 1
ATOM 1387 C C . LEU A 1 188 ? 5.272 -4.800 -18.139 1.00 97.00 188 LEU A C 1
ATOM 1389 O O . LEU A 1 188 ? 4.277 -4.708 -18.855 1.00 97.00 188 LEU A O 1
ATOM 1393 N N . GLU A 1 189 ? 5.321 -5.546 -17.044 1.00 95.62 189 GLU A N 1
ATOM 1394 C CA . GLU A 1 189 ? 4.241 -6.411 -16.577 1.00 95.62 189 GLU A CA 1
ATOM 1395 C C . GLU A 1 189 ? 3.988 -6.158 -15.088 1.00 95.62 189 GLU A C 1
ATOM 1397 O O . GLU A 1 189 ? 4.924 -5.898 -14.327 1.00 95.62 189 GLU A O 1
ATOM 1402 N N . SER A 1 190 ? 2.728 -6.221 -14.658 1.00 93.88 190 SER A N 1
ATOM 1403 C CA . SER A 1 190 ? 2.383 -6.138 -13.236 1.00 93.88 190 SER A CA 1
ATOM 1404 C C . SER A 1 190 ? 2.669 -7.483 -12.569 1.00 93.88 190 SER A C 1
ATOM 1406 O O . SER A 1 190 ? 2.178 -8.521 -13.011 1.00 93.88 190 SER A O 1
ATOM 1408 N N . GLN A 1 191 ? 3.437 -7.462 -11.485 1.00 92.38 191 GLN A N 1
ATOM 1409 C CA . GLN A 1 191 ? 3.715 -8.617 -10.641 1.00 92.38 191 GLN A CA 1
ATOM 1410 C C . GLN A 1 191 ? 3.334 -8.288 -9.200 1.00 92.38 191 GLN A C 1
ATOM 1412 O O . GLN A 1 191 ? 3.787 -7.285 -8.646 1.00 92.38 191 GLN A O 1
ATOM 1417 N N . LEU A 1 192 ? 2.510 -9.143 -8.593 1.00 89.12 192 LEU A N 1
ATOM 1418 C CA . LEU A 1 192 ? 1.979 -8.936 -7.248 1.00 89.12 192 LEU A CA 1
ATOM 1419 C C . LEU A 1 192 ? 3.118 -8.752 -6.240 1.00 89.12 192 LEU A C 1
ATOM 1421 O O . LEU A 1 192 ? 4.079 -9.523 -6.195 1.00 89.12 192 LEU A O 1
ATOM 1425 N N . ALA A 1 193 ? 3.017 -7.693 -5.445 1.00 89.44 193 ALA A N 1
ATOM 1426 C CA . ALA A 1 193 ? 3.943 -7.422 -4.365 1.00 89.44 193 ALA A CA 1
ATOM 1427 C C . ALA A 1 193 ? 3.609 -8.335 -3.185 1.00 89.44 193 ALA A C 1
ATOM 1429 O O . ALA A 1 193 ? 2.450 -8.494 -2.821 1.00 89.44 193 ALA A O 1
ATOM 1430 N N . ALA A 1 194 ? 4.627 -8.894 -2.536 1.00 84.38 194 ALA A N 1
ATOM 1431 C CA . ALA A 1 194 ? 4.439 -9.853 -1.448 1.00 84.38 194 ALA A CA 1
ATOM 1432 C C . ALA A 1 194 ? 3.921 -9.241 -0.125 1.00 84.38 194 ALA A C 1
ATOM 1434 O O . ALA A 1 194 ? 3.762 -9.965 0.855 1.00 84.38 194 ALA A O 1
ATOM 1435 N N . ILE A 1 195 ? 3.655 -7.931 -0.071 1.00 83.94 195 ILE A N 1
ATOM 1436 C CA . ILE A 1 195 ? 3.135 -7.248 1.121 1.00 83.94 195 ILE A CA 1
ATOM 1437 C C . ILE A 1 195 ? 1.589 -7.315 1.189 1.00 83.94 195 ILE A C 1
ATOM 1439 O O . ILE A 1 195 ? 0.934 -6.858 0.254 1.00 83.94 195 ILE A O 1
ATOM 1443 N N . PRO A 1 196 ? 0.991 -7.852 2.275 1.00 81.88 196 PRO A N 1
ATOM 1444 C CA . PRO A 1 196 ? -0.463 -7.881 2.517 1.00 81.88 196 PRO A CA 1
ATOM 1445 C C . PRO A 1 196 ? -1.104 -6.496 2.581 1.00 81.88 196 PRO A C 1
ATOM 1447 O O . PRO A 1 196 ? -0.449 -5.546 2.996 1.00 81.88 196 PRO A O 1
ATOM 1450 N N . ALA A 1 197 ? -2.391 -6.377 2.248 1.00 80.62 197 ALA A N 1
ATOM 1451 C CA . ALA A 1 197 ? -3.157 -5.151 2.480 1.00 80.62 197 ALA A CA 1
ATOM 1452 C C . ALA A 1 197 ? -3.833 -5.189 3.857 1.00 80.62 197 ALA A C 1
ATOM 1454 O O . ALA A 1 197 ? -4.469 -6.177 4.222 1.00 80.62 197 ALA A O 1
ATOM 1455 N N . VAL A 1 198 ? -3.716 -4.110 4.631 1.00 79.94 198 VAL A N 1
ATOM 1456 C CA . VAL A 1 198 ? -4.442 -3.951 5.899 1.00 79.94 198 VAL A CA 1
ATOM 1457 C C . VAL A 1 198 ? -5.731 -3.174 5.650 1.00 79.94 198 VAL A C 1
ATOM 1459 O O . VAL A 1 198 ? -5.693 -2.029 5.202 1.00 79.94 198 VAL A O 1
ATOM 1462 N N . VAL A 1 199 ? -6.870 -3.786 5.977 1.00 74.56 199 VAL A N 1
ATOM 1463 C CA . VAL A 1 199 ? -8.203 -3.193 5.827 1.00 74.56 199 VAL A CA 1
ATOM 1464 C C . VAL A 1 199 ? -8.930 -3.232 7.168 1.00 74.56 199 VAL A C 1
ATOM 1466 O O . VAL A 1 199 ? -9.032 -4.269 7.811 1.00 74.56 199 VAL A O 1
ATOM 1469 N N . TYR A 1 200 ? -9.496 -2.121 7.618 1.00 74.62 200 TYR A N 1
ATOM 1470 C CA . TYR A 1 200 ? -10.302 -2.108 8.838 1.00 74.62 200 TYR A CA 1
ATOM 1471 C C . TYR A 1 200 ? -11.779 -2.263 8.494 1.00 74.62 200 TYR A C 1
ATOM 1473 O O . TYR A 1 200 ? -12.326 -1.492 7.718 1.00 74.62 200 TYR A O 1
ATOM 1481 N N . GLN A 1 201 ? -12.457 -3.253 9.068 1.00 68.06 201 GLN A N 1
ATOM 1482 C CA . GLN A 1 201 ? -13.877 -3.505 8.844 1.00 68.06 201 GLN A CA 1
ATOM 1483 C C . GLN A 1 201 ? -14.697 -3.193 10.094 1.00 68.06 201 GLN A C 1
ATOM 1485 O O . GLN A 1 201 ? -14.327 -3.537 11.214 1.00 68.06 201 GLN A O 1
ATOM 1490 N N . VAL A 1 202 ? -15.855 -2.566 9.900 1.00 61.94 202 VAL A N 1
ATOM 1491 C CA . VAL A 1 202 ? -16.867 -2.424 10.951 1.00 61.94 202 VAL A CA 1
ATOM 1492 C C . VAL A 1 202 ? -17.963 -3.444 10.660 1.00 61.94 202 VAL A C 1
ATOM 1494 O O . VAL A 1 202 ? -18.588 -3.356 9.599 1.00 61.94 202 VAL A O 1
ATOM 1497 N N . PRO A 1 203 ? -18.214 -4.422 11.548 1.00 58.03 203 PRO A N 1
ATOM 1498 C CA . PRO A 1 203 ? -19.350 -5.314 11.385 1.00 58.03 203 PRO A CA 1
ATOM 1499 C C . PRO A 1 203 ? -20.646 -4.498 11.339 1.00 58.03 203 PRO A C 1
ATOM 1501 O O . PRO A 1 203 ? -20.850 -3.600 12.160 1.00 58.03 203 PRO A O 1
ATOM 1504 N N . ALA A 1 204 ? -21.533 -4.804 10.389 1.00 54.38 204 ALA A N 1
ATOM 1505 C CA . ALA A 1 204 ? -22.823 -4.129 10.301 1.00 54.38 204 ALA A CA 1
ATOM 1506 C C . ALA A 1 204 ? -23.589 -4.294 11.626 1.00 54.38 204 ALA A C 1
ATOM 1508 O O . ALA A 1 204 ? -23.789 -5.414 12.103 1.00 54.38 204 ALA A O 1
ATOM 1509 N N . ALA A 1 205 ? -24.024 -3.184 12.228 1.00 52.44 205 ALA A N 1
ATOM 1510 C CA . ALA A 1 205 ? -24.869 -3.246 13.414 1.00 52.44 205 ALA A CA 1
ATOM 1511 C C . ALA A 1 205 ? -26.209 -3.893 13.037 1.00 52.44 205 ALA A C 1
ATOM 1513 O O . ALA A 1 205 ? -26.885 -3.445 12.108 1.00 52.44 205 ALA A O 1
ATOM 1514 N N . ALA A 1 206 ? -26.611 -4.948 13.750 1.00 51.03 206 ALA A N 1
ATOM 1515 C CA . ALA A 1 206 ? -27.949 -5.499 13.575 1.00 51.03 206 ALA A CA 1
ATOM 1516 C C . ALA A 1 206 ? -29.000 -4.422 13.928 1.00 51.03 206 ALA A C 1
ATOM 1518 O O . ALA A 1 206 ? -28.764 -3.625 14.842 1.00 51.03 206 ALA A O 1
ATOM 1519 N N . PRO A 1 207 ? -30.162 -4.376 13.248 1.00 48.66 207 PRO A N 1
ATOM 1520 C CA . PRO A 1 207 ? -31.183 -3.370 13.522 1.00 48.66 207 PRO A CA 1
ATOM 1521 C C . PRO A 1 207 ? -31.549 -3.318 15.015 1.00 48.66 207 PRO A C 1
ATOM 1523 O O . PRO A 1 207 ? -31.985 -4.313 15.591 1.00 48.66 207 PRO A O 1
ATOM 1526 N N . GLY A 1 208 ? -31.355 -2.156 15.646 1.00 54.00 208 GLY A N 1
ATOM 1527 C CA . GLY A 1 208 ? -31.630 -1.944 17.073 1.00 54.00 208 GLY A CA 1
ATOM 1528 C C . GLY A 1 208 ? -30.531 -2.398 18.044 1.00 54.00 208 GLY A C 1
ATOM 1529 O O . GLY A 1 208 ? -30.746 -2.326 19.252 1.00 54.00 208 GLY A O 1
ATOM 1530 N N . GLN A 1 209 ? -29.372 -2.848 17.555 1.00 47.78 209 GLN A N 1
ATOM 1531 C CA . GLN A 1 209 ? -28.183 -3.128 18.368 1.00 47.78 209 GLN A CA 1
ATOM 1532 C C . GLN A 1 209 ? -27.208 -1.937 18.350 1.00 47.78 209 GLN A C 1
ATOM 1534 O O . GLN A 1 209 ? -27.176 -1.189 17.369 1.00 47.78 209 GLN A O 1
ATOM 1539 N N . PRO A 1 210 ? -26.403 -1.749 19.414 1.00 52.44 210 PRO A N 1
ATOM 1540 C CA . PRO A 1 210 ? -25.332 -0.759 19.415 1.00 52.44 210 PRO A CA 1
ATOM 1541 C C . PRO A 1 210 ? -24.290 -1.070 18.329 1.00 52.44 210 PRO A C 1
ATOM 1543 O O . PRO A 1 210 ? -24.152 -2.220 17.889 1.00 52.44 210 PRO A O 1
ATOM 1546 N N . ALA A 1 211 ? -23.555 -0.034 17.914 1.00 53.19 211 ALA A N 1
ATOM 1547 C CA . ALA A 1 211 ? -22.439 -0.175 16.983 1.00 53.19 211 ALA A CA 1
ATOM 1548 C C . ALA A 1 211 ? -21.465 -1.260 17.464 1.00 53.19 211 ALA A C 1
ATOM 1550 O O . ALA A 1 211 ? -21.156 -1.360 18.653 1.00 53.19 211 ALA A O 1
ATOM 1551 N N . GLN A 1 212 ? -21.014 -2.092 16.530 1.00 54.94 212 GLN A N 1
ATOM 1552 C CA . GLN A 1 212 ? -20.050 -3.148 16.813 1.00 54.94 212 GLN A CA 1
ATOM 1553 C C . GLN A 1 212 ? -18.624 -2.565 16.838 1.00 54.94 212 GLN A C 1
ATOM 1555 O O . GLN A 1 212 ? -18.365 -1.579 16.146 1.00 54.94 212 GLN A O 1
ATOM 1560 N N . PRO A 1 213 ? -17.699 -3.140 17.632 1.00 60.16 213 PRO A N 1
ATOM 1561 C CA . PRO A 1 213 ? -16.300 -2.708 17.663 1.00 60.16 213 PRO A CA 1
ATOM 1562 C C . PRO A 1 213 ? -15.630 -2.840 16.287 1.00 60.16 213 PRO A C 1
ATOM 1564 O O . PRO A 1 213 ? -16.004 -3.703 15.491 1.00 60.16 213 PRO A O 1
ATOM 1567 N N . VAL A 1 214 ? -14.628 -1.998 16.020 1.00 62.66 214 VAL A N 1
ATOM 1568 C CA . VAL A 1 214 ? -13.875 -2.028 14.757 1.00 62.66 214 VAL A CA 1
ATOM 1569 C C . VAL A 1 214 ? -12.990 -3.271 14.741 1.00 62.66 214 VAL A C 1
ATOM 1571 O O . VAL A 1 214 ? -12.240 -3.510 15.682 1.00 62.66 214 VAL A O 1
ATOM 1574 N N . VAL A 1 215 ? -13.056 -4.067 13.679 1.00 62.56 215 VAL A N 1
ATOM 1575 C CA . VAL A 1 215 ? -12.217 -5.256 13.494 1.00 62.56 215 VAL A CA 1
ATOM 1576 C C . VAL A 1 215 ? -11.165 -4.948 12.437 1.00 62.56 215 VAL A C 1
ATOM 1578 O O . VAL A 1 215 ? -11.496 -4.553 11.321 1.00 62.56 215 VAL A O 1
ATOM 1581 N N . ALA A 1 216 ? -9.888 -5.132 12.763 1.00 62.19 216 ALA A N 1
ATOM 1582 C CA . ALA A 1 216 ? -8.841 -5.094 11.751 1.00 62.19 216 ALA A CA 1
ATOM 1583 C C . ALA A 1 216 ? -8.836 -6.409 10.969 1.00 62.19 216 ALA A C 1
ATOM 1585 O O . ALA A 1 216 ? -8.665 -7.485 11.544 1.00 62.19 216 ALA A O 1
ATOM 1586 N N . ARG A 1 217 ? -9.034 -6.313 9.653 1.00 65.00 217 ARG A N 1
ATOM 1587 C CA . ARG A 1 217 ? -8.926 -7.421 8.711 1.00 65.00 217 ARG A CA 1
ATOM 1588 C C . ARG A 1 217 ? -7.660 -7.246 7.880 1.00 65.00 217 ARG A C 1
ATOM 1590 O O . ARG A 1 217 ? -7.589 -6.414 6.980 1.00 65.00 217 ARG A O 1
ATOM 1597 N N . ILE A 1 218 ? -6.653 -8.060 8.156 1.00 65.56 218 ILE A N 1
ATOM 1598 C CA . ILE A 1 218 ? -5.451 -8.086 7.328 1.00 65.56 218 ILE A CA 1
ATOM 1599 C C . ILE A 1 218 ? -5.688 -9.097 6.207 1.00 65.56 218 ILE A C 1
ATOM 1601 O O . ILE A 1 218 ? -5.908 -10.280 6.462 1.00 65.56 218 ILE A O 1
ATOM 1605 N N . GLU A 1 219 ? -5.690 -8.636 4.960 1.00 64.38 219 GLU A N 1
ATOM 1606 C CA . GLU A 1 219 ? -5.921 -9.490 3.799 1.00 64.38 219 GLU A CA 1
ATOM 1607 C C . GLU A 1 219 ? -4.599 -10.085 3.323 1.00 64.38 219 GLU A C 1
ATOM 1609 O O . GLU A 1 219 ? -3.677 -9.361 2.944 1.00 64.38 219 GLU A O 1
ATOM 1614 N N . ALA A 1 220 ? -4.500 -11.417 3.334 1.00 60.16 220 ALA A N 1
ATOM 1615 C CA . ALA A 1 220 ? -3.348 -12.116 2.780 1.00 60.16 220 ALA A CA 1
ATOM 1616 C C . ALA A 1 220 ? -3.186 -11.792 1.287 1.00 60.16 220 ALA A C 1
ATOM 1618 O O . ALA A 1 220 ? -4.166 -11.752 0.541 1.00 60.16 220 ALA A O 1
ATOM 1619 N N . VAL A 1 221 ? -1.940 -11.617 0.840 1.00 60.06 221 VAL A N 1
ATOM 1620 C CA . VAL A 1 221 ? -1.649 -11.375 -0.577 1.00 60.06 221 VAL A CA 1
ATOM 1621 C C . VAL A 1 221 ? -2.105 -12.567 -1.414 1.00 60.06 221 VAL A C 1
ATOM 1623 O O . VAL A 1 221 ? -1.777 -13.723 -1.132 1.00 60.06 221 VAL A O 1
ATOM 1626 N N . GLU A 1 222 ? -2.829 -12.292 -2.494 1.00 58.38 222 GLU A N 1
ATOM 1627 C CA . GLU A 1 222 ? -2.974 -13.231 -3.602 1.00 58.38 222 GLU A CA 1
ATOM 1628 C C . GLU A 1 222 ? -1.633 -13.233 -4.349 1.00 58.38 222 GLU A C 1
ATOM 1630 O O . GLU A 1 222 ? -1.386 -12.356 -5.155 1.00 58.38 222 GLU A O 1
ATOM 1635 N N . VAL A 1 223 ? -0.693 -14.115 -3.988 1.00 47.72 223 VAL A N 1
ATOM 1636 C CA . VAL A 1 223 ? 0.694 -14.045 -4.514 1.00 47.72 223 VAL A CA 1
ATOM 1637 C C . VAL A 1 223 ? 0.833 -14.655 -5.915 1.00 47.72 223 VAL A C 1
ATOM 1639 O O . VAL A 1 223 ? 1.794 -14.371 -6.617 1.00 47.72 223 VAL A O 1
ATOM 1642 N N . GLU A 1 224 ? -0.129 -15.458 -6.370 1.00 51.12 224 GLU A N 1
ATOM 1643 C CA . GLU A 1 224 ? 0.074 -16.323 -7.536 1.00 51.12 224 GLU A CA 1
ATOM 1644 C C . GLU A 1 224 ? -0.998 -16.109 -8.622 1.00 51.12 224 GLU A C 1
ATOM 1646 O O . GLU A 1 224 ? -2.120 -16.600 -8.473 1.00 51.12 224 GLU A O 1
ATOM 1651 N N . PRO A 1 225 ? -0.669 -15.449 -9.753 1.00 39.75 225 PRO A N 1
ATOM 1652 C CA . PRO A 1 225 ? -1.589 -15.288 -10.883 1.00 39.75 225 PRO A CA 1
ATOM 1653 C C . PRO A 1 225 ? -1.958 -16.615 -11.569 1.00 39.75 225 PRO A C 1
ATOM 1655 O O . PRO A 1 225 ? -2.974 -16.698 -12.251 1.00 39.75 225 PRO A O 1
ATOM 1658 N N . ALA A 1 226 ? -1.157 -17.672 -11.382 1.00 42.53 226 ALA A N 1
ATOM 1659 C CA . ALA A 1 226 ? -1.418 -19.019 -11.901 1.00 42.53 226 ALA A CA 1
ATOM 1660 C C . ALA A 1 226 ? -2.084 -19.949 -10.869 1.00 42.53 226 ALA A C 1
ATOM 1662 O O . ALA A 1 226 ? -2.123 -21.171 -11.054 1.00 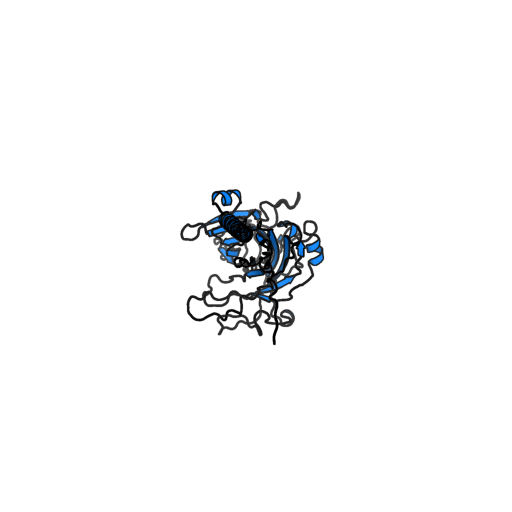42.53 226 ALA A O 1
ATOM 1663 N N . ARG A 1 227 ? -2.574 -19.400 -9.752 1.00 52.66 227 ARG A N 1
ATOM 1664 C CA . ARG A 1 227 ? -3.163 -20.201 -8.685 1.00 52.66 227 ARG A CA 1
ATOM 1665 C C . ARG A 1 227 ? -4.377 -20.952 -9.208 1.00 52.66 227 ARG A C 1
ATOM 1667 O O . ARG A 1 227 ? -5.344 -20.367 -9.685 1.00 52.66 227 ARG A O 1
ATOM 1674 N N . ILE A 1 228 ? -4.362 -22.269 -9.026 1.00 53.97 228 ILE A N 1
ATOM 1675 C CA . ILE A 1 228 ? -5.605 -23.031 -9.023 1.00 53.97 228 ILE A CA 1
ATOM 1676 C C . ILE A 1 228 ? -6.410 -22.466 -7.857 1.00 53.97 228 ILE A C 1
ATOM 1678 O O . ILE A 1 228 ? -6.019 -22.670 -6.709 1.00 53.97 228 ILE A O 1
ATOM 1682 N N . ASP A 1 229 ? -7.522 -21.783 -8.140 1.00 58.84 229 ASP A N 1
ATOM 1683 C CA . ASP A 1 229 ? -8.405 -21.141 -7.150 1.00 58.84 229 ASP A CA 1
ATOM 1684 C C . ASP A 1 229 ? -8.806 -22.074 -5.989 1.00 58.84 229 ASP A C 1
ATOM 1686 O O . ASP A 1 229 ? -9.237 -21.621 -4.937 1.00 58.84 229 ASP A O 1
ATOM 1690 N N . ARG A 1 230 ? -8.607 -23.387 -6.151 1.00 60.56 230 ARG A N 1
ATOM 1691 C CA . ARG A 1 230 ? -8.837 -24.445 -5.166 1.00 60.56 230 ARG A CA 1
ATOM 1692 C C . ARG A 1 230 ? -7.697 -24.668 -4.149 1.00 60.56 230 ARG A C 1
ATOM 1694 O O . ARG A 1 230 ? -7.929 -25.426 -3.210 1.00 60.56 230 ARG A O 1
ATOM 1701 N N . ASN A 1 231 ? -6.516 -24.061 -4.293 1.00 69.12 231 ASN A N 1
ATOM 1702 C CA . ASN A 1 231 ? -5.365 -24.237 -3.381 1.00 69.12 231 ASN A CA 1
ATOM 1703 C C . ASN A 1 231 ? -5.244 -23.088 -2.386 1.00 69.12 231 ASN A C 1
ATOM 1705 O O . ASN A 1 231 ? -5.806 -22.038 -2.625 1.00 69.12 231 ASN A O 1
ATOM 1709 N N . TRP A 1 232 ? -4.504 -23.238 -1.292 1.00 72.44 232 TRP A N 1
ATOM 1710 C CA . TRP A 1 232 ? -4.117 -22.135 -0.405 1.00 72.44 232 TRP A CA 1
ATOM 1711 C C . TRP A 1 232 ? -3.067 -21.229 -1.069 1.00 72.44 232 TRP A C 1
ATOM 1713 O O . TRP A 1 232 ? -2.284 -21.687 -1.902 1.00 72.44 232 TRP A O 1
ATOM 1723 N N . GLY A 1 233 ? -3.092 -19.932 -0.754 1.00 72.25 233 GLY A N 1
ATOM 1724 C CA . GLY A 1 233 ? -2.124 -18.939 -1.232 1.00 72.25 233 GLY A CA 1
ATOM 1725 C C . GLY A 1 233 ? -0.782 -19.031 -0.504 1.00 72.25 233 GLY A C 1
ATOM 1726 O O . GLY A 1 233 ? -0.598 -19.879 0.364 1.00 72.25 233 GLY A O 1
ATOM 1727 N N . THR A 1 234 ? 0.165 -18.162 -0.837 1.00 79.69 234 THR A N 1
ATOM 1728 C CA . THR A 1 234 ? 1.463 -18.106 -0.145 1.00 79.69 234 THR A CA 1
ATOM 1729 C C . THR A 1 234 ? 1.284 -17.559 1.269 1.00 79.69 234 THR A C 1
ATOM 1731 O O . THR A 1 234 ? 0.565 -16.581 1.473 1.00 79.69 234 THR A O 1
ATOM 1734 N N . ALA A 1 235 ? 1.914 -18.206 2.249 1.00 81.12 235 ALA A N 1
ATOM 1735 C CA . ALA A 1 235 ? 1.846 -17.783 3.636 1.00 81.12 235 ALA A CA 1
ATOM 1736 C C . ALA A 1 235 ? 2.840 -16.645 3.933 1.00 81.12 235 ALA A C 1
ATOM 1738 O O . ALA A 1 235 ? 3.948 -16.604 3.396 1.00 81.12 235 ALA A O 1
ATOM 1739 N N . VAL A 1 236 ? 2.443 -15.727 4.811 1.00 84.94 236 VAL A N 1
ATOM 1740 C CA . VAL A 1 236 ? 3.208 -14.544 5.220 1.00 84.94 236 VAL A CA 1
ATOM 1741 C C . VAL A 1 236 ? 3.096 -14.389 6.731 1.00 84.94 236 VAL A C 1
ATOM 1743 O O . VAL A 1 236 ? 2.009 -14.458 7.292 1.00 84.94 236 VAL A O 1
ATOM 1746 N N . TRP A 1 237 ? 4.207 -14.151 7.414 1.00 86.19 237 TRP A N 1
ATOM 1747 C CA . TRP A 1 237 ? 4.183 -13.779 8.823 1.00 86.19 237 TRP A CA 1
ATOM 1748 C C . TRP A 1 237 ? 3.858 -12.298 8.986 1.00 86.19 237 TRP A C 1
ATOM 1750 O O . TRP A 1 237 ? 4.456 -11.457 8.315 1.00 86.19 237 TRP A O 1
ATOM 1760 N N . VAL A 1 238 ? 2.978 -11.974 9.932 1.00 85.19 238 VAL A N 1
ATOM 1761 C CA . VAL A 1 238 ? 2.711 -10.602 10.370 1.00 85.19 238 VAL A CA 1
ATOM 1762 C C . VAL A 1 238 ? 3.058 -10.423 11.844 1.00 85.19 238 VAL A C 1
ATOM 1764 O O . VAL A 1 238 ? 2.732 -11.263 12.686 1.00 85.19 238 VAL A O 1
ATOM 1767 N N . LYS A 1 239 ? 3.715 -9.305 12.151 1.00 84.94 239 LYS A N 1
ATOM 1768 C CA . LYS A 1 239 ? 3.995 -8.828 13.505 1.00 84.94 239 LYS A CA 1
ATOM 1769 C C . LYS A 1 239 ? 3.259 -7.515 13.750 1.00 84.94 239 LYS A C 1
ATOM 1771 O O . LYS A 1 239 ? 3.495 -6.546 13.024 1.00 84.94 239 LYS A O 1
ATOM 1776 N N . THR A 1 240 ? 2.424 -7.463 14.788 1.00 83.94 240 THR A N 1
ATOM 1777 C CA . THR A 1 240 ? 1.591 -6.290 15.101 1.00 83.94 240 THR A CA 1
ATOM 1778 C C . THR A 1 240 ? 2.149 -5.501 16.285 1.00 83.94 240 THR A C 1
ATOM 1780 O O . THR A 1 240 ? 2.427 -6.016 17.373 1.00 83.94 240 THR A O 1
ATOM 1783 N N . PHE A 1 241 ? 2.265 -4.193 16.096 1.00 84.31 241 PHE A N 1
ATOM 1784 C CA . PHE A 1 241 ? 2.710 -3.243 17.108 1.00 84.31 241 PHE A CA 1
ATOM 1785 C C . PHE A 1 241 ? 1.534 -2.523 17.778 1.00 84.31 241 PHE A C 1
ATOM 1787 O O . PHE A 1 241 ? 0.386 -2.627 17.357 1.00 84.31 241 PHE A O 1
ATOM 1794 N N . THR A 1 242 ? 1.843 -1.795 18.849 1.00 79.62 242 THR A N 1
ATOM 1795 C CA . THR A 1 242 ? 0.863 -1.109 19.701 1.00 79.62 242 THR A CA 1
ATOM 1796 C C . THR A 1 242 ? -0.061 -0.195 18.911 1.00 79.62 242 THR A C 1
ATOM 1798 O O . THR A 1 242 ? 0.403 0.651 18.146 1.00 79.62 242 THR A O 1
ATOM 1801 N N . THR A 1 243 ? -1.359 -0.324 19.176 1.00 82.56 243 THR A N 1
ATOM 1802 C CA . THR A 1 243 ? -2.369 0.649 18.750 1.00 82.56 243 THR A CA 1
ATOM 1803 C C . THR A 1 243 ? -2.227 1.953 19.504 1.00 82.56 243 THR A C 1
ATOM 1805 O O . THR A 1 243 ? -2.175 1.978 20.735 1.00 82.56 243 THR A O 1
ATOM 1808 N N . ILE A 1 244 ? -2.258 3.048 18.761 1.00 84.12 244 ILE A N 1
ATOM 1809 C CA . ILE A 1 244 ? -2.362 4.395 19.306 1.00 84.12 244 ILE A CA 1
ATOM 1810 C C . ILE A 1 244 ? -3.746 4.912 18.964 1.00 84.12 244 ILE A C 1
ATOM 1812 O O . ILE A 1 244 ? -4.072 5.035 17.790 1.00 84.12 244 ILE A O 1
ATOM 1816 N N . THR A 1 245 ? -4.550 5.222 19.973 1.00 85.00 245 THR A N 1
ATOM 1817 C CA . THR A 1 245 ? -5.864 5.840 19.789 1.00 85.00 245 THR A CA 1
ATOM 1818 C C . THR A 1 245 ? -5.767 7.357 19.909 1.00 85.00 245 THR A C 1
ATOM 1820 O O . THR A 1 245 ? -4.918 7.891 20.628 1.00 85.00 245 THR A O 1
ATOM 1823 N N . LYS A 1 246 ? -6.635 8.070 19.192 1.00 84.12 246 LYS A N 1
ATOM 1824 C CA . LYS A 1 246 ? -6.724 9.532 19.213 1.00 84.12 246 LYS A CA 1
ATOM 1825 C C . LYS A 1 246 ? -8.178 9.971 19.308 1.00 84.12 246 LYS A C 1
ATOM 1827 O O . LYS A 1 246 ? -9.097 9.268 18.899 1.00 84.12 246 LYS A O 1
ATOM 1832 N N . ASN A 1 247 ? -8.373 11.185 19.807 1.00 83.38 247 ASN A N 1
ATOM 1833 C CA . ASN A 1 247 ? -9.675 11.841 19.945 1.00 83.38 247 ASN A CA 1
ATOM 1834 C C . ASN A 1 247 ? -10.001 12.816 18.795 1.00 83.38 247 ASN A C 1
ATOM 1836 O O . ASN A 1 247 ? -10.916 13.634 18.911 1.00 83.38 247 ASN A O 1
ATOM 1840 N N . HIS A 1 248 ? -9.232 12.765 17.710 1.00 82.19 248 HIS A N 1
ATOM 1841 C CA . HIS A 1 248 ? -9.369 13.589 16.511 1.00 82.19 248 HIS A CA 1
ATOM 1842 C C . HIS A 1 248 ? -9.027 12.761 15.271 1.00 82.19 248 HIS A C 1
ATOM 1844 O O . HIS A 1 248 ? -8.432 11.690 15.395 1.00 82.19 248 HIS A O 1
ATOM 1850 N N . ASP A 1 249 ? -9.400 13.259 14.096 1.00 83.12 249 ASP A N 1
ATOM 1851 C CA . ASP A 1 249 ? -9.094 12.598 12.829 1.00 83.12 249 ASP A CA 1
ATOM 1852 C C . ASP A 1 249 ? -7.595 12.678 12.517 1.00 83.12 249 ASP A C 1
ATOM 1854 O O . ASP A 1 249 ? -6.935 13.671 12.829 1.00 83.12 249 ASP A O 1
ATOM 1858 N N . ILE A 1 250 ? -7.075 11.637 11.875 1.00 86.50 250 ILE A N 1
ATOM 1859 C CA . ILE A 1 250 ? -5.699 11.546 11.381 1.00 86.50 250 ILE A CA 1
ATOM 1860 C C . ILE A 1 250 ? -5.660 11.594 9.849 1.00 86.50 250 ILE A C 1
ATOM 1862 O O . ILE A 1 250 ? -6.592 11.159 9.168 1.00 86.50 250 ILE A O 1
ATOM 1866 N N . ASP A 1 251 ? -4.552 12.086 9.303 1.00 86.75 251 ASP A N 1
ATOM 1867 C CA . ASP A 1 251 ? -4.215 12.071 7.878 1.00 86.75 251 ASP A CA 1
ATOM 1868 C C . ASP A 1 251 ? -2.935 11.262 7.612 1.00 86.75 251 ASP A C 1
ATOM 1870 O O . ASP A 1 251 ? -2.261 10.849 8.556 1.00 86.75 251 ASP A O 1
ATOM 1874 N N . LEU A 1 252 ? -2.570 11.044 6.336 1.00 85.81 252 LEU A N 1
ATOM 1875 C CA . LEU A 1 252 ? -1.388 10.246 5.959 1.00 85.81 252 LEU A CA 1
ATOM 1876 C C . LEU A 1 252 ? -0.081 10.685 6.643 1.00 85.81 252 LEU A C 1
ATOM 1878 O O . LEU A 1 252 ? 0.826 9.881 6.847 1.00 85.81 252 LEU A O 1
ATOM 1882 N N . GLY A 1 253 ? 0.021 11.954 7.021 1.00 83.25 253 GLY A N 1
ATOM 1883 C CA . GLY A 1 253 ? 1.136 12.513 7.767 1.00 83.25 253 GLY A CA 1
ATOM 1884 C C . GLY A 1 253 ? 1.299 11.979 9.166 1.00 83.25 253 GLY A C 1
ATOM 1885 O O . GLY A 1 253 ? 2.423 11.761 9.608 1.00 83.25 253 GLY A O 1
ATOM 1886 N N . ASN A 1 254 ? 0.184 11.742 9.852 1.00 87.06 254 ASN A N 1
ATOM 1887 C CA . ASN A 1 254 ? 0.209 11.164 11.188 1.00 87.06 254 ASN A CA 1
ATOM 1888 C C . ASN A 1 254 ? 0.790 9.743 11.176 1.00 87.06 254 ASN A C 1
ATOM 1890 O O . ASN A 1 254 ? 1.285 9.285 12.200 1.00 87.06 254 ASN A O 1
ATOM 1894 N N . LEU A 1 255 ? 0.774 9.059 10.026 1.00 86.62 255 LEU A N 1
ATOM 1895 C CA . LEU A 1 255 ? 1.351 7.724 9.875 1.00 86.62 255 LEU A CA 1
ATOM 1896 C C . LEU A 1 255 ? 2.859 7.739 9.578 1.00 86.62 255 LEU A C 1
ATOM 1898 O O . LEU A 1 255 ? 3.448 6.672 9.460 1.00 86.62 255 LEU A O 1
ATOM 1902 N N . LEU A 1 256 ? 3.502 8.906 9.457 1.00 83.50 256 LEU A N 1
ATOM 1903 C CA . LEU A 1 256 ? 4.957 8.998 9.293 1.00 83.50 256 LEU A CA 1
ATOM 1904 C C . LEU A 1 256 ? 5.675 8.796 10.633 1.00 83.50 256 LEU A C 1
ATOM 1906 O O . LEU A 1 256 ? 5.176 9.185 11.687 1.00 83.50 256 LEU A O 1
ATOM 1910 N N . VAL A 1 257 ? 6.897 8.265 10.583 1.00 80.50 257 VAL A N 1
ATOM 1911 C CA . VAL A 1 257 ? 7.819 8.231 11.732 1.00 80.50 257 VAL A CA 1
ATOM 1912 C C . VAL A 1 257 ? 8.880 9.319 11.558 1.00 80.50 257 VAL A C 1
ATOM 1914 O O . VAL A 1 257 ? 9.364 9.567 10.455 1.00 80.50 257 VAL A O 1
ATOM 1917 N N . GLY A 1 258 ? 9.275 9.951 12.659 1.00 77.00 258 GLY A N 1
ATOM 1918 C CA . GLY A 1 258 ? 10.276 11.016 12.698 1.00 77.00 258 GLY A CA 1
ATOM 1919 C C . GLY A 1 258 ? 9.675 12.400 12.936 1.00 77.00 258 GLY A C 1
ATOM 1920 O O . GLY A 1 258 ? 8.554 12.531 13.422 1.00 77.00 258 GLY A O 1
ATOM 1921 N N . GLU A 1 259 ? 10.446 13.441 12.617 1.00 69.88 259 GLU A N 1
ATOM 1922 C CA . GLU A 1 259 ? 10.157 14.846 12.962 1.00 69.88 259 GLU A CA 1
ATOM 1923 C C . GLU A 1 259 ? 8.811 15.357 12.421 1.00 69.88 259 GLU A C 1
ATOM 1925 O O . GLU A 1 259 ? 8.163 16.177 13.061 1.00 69.88 259 GLU A O 1
ATOM 1930 N N . ASN A 1 260 ? 8.363 14.822 11.283 1.00 70.44 260 ASN A N 1
ATOM 1931 C CA . ASN A 1 260 ? 7.103 15.201 10.633 1.00 70.44 260 ASN A CA 1
ATOM 1932 C C . ASN A 1 260 ? 5.947 14.225 10.919 1.00 70.44 260 ASN A C 1
ATOM 1934 O O . ASN A 1 260 ? 4.907 14.305 10.267 1.00 70.44 260 ASN A O 1
ATOM 1938 N N . GLY A 1 261 ? 6.164 13.274 11.828 1.00 79.56 261 GLY A N 1
ATOM 1939 C CA . GLY A 1 261 ? 5.232 12.212 12.186 1.00 79.56 261 GLY A CA 1
ATOM 1940 C C . GLY A 1 261 ? 4.458 12.475 13.473 1.00 79.56 261 GLY A C 1
ATOM 1941 O O . GLY A 1 261 ? 4.687 13.462 14.173 1.00 79.56 261 GLY A O 1
ATOM 1942 N N . ASP A 1 262 ? 3.561 11.555 13.823 1.00 87.12 262 ASP A N 1
ATOM 1943 C CA . ASP A 1 262 ? 2.810 11.644 15.073 1.00 87.12 262 ASP A CA 1
ATOM 1944 C C . ASP A 1 262 ? 3.716 11.385 16.306 1.00 87.12 262 ASP A C 1
ATOM 1946 O O . ASP A 1 262 ? 4.419 10.369 16.366 1.00 87.12 262 ASP A O 1
ATOM 1950 N N . PRO A 1 263 ? 3.725 12.273 17.321 1.00 87.00 263 PRO A N 1
ATOM 1951 C CA . PRO A 1 263 ? 4.541 12.095 18.523 1.00 87.00 263 PRO A CA 1
ATOM 1952 C C . PRO A 1 263 ? 4.265 10.807 19.309 1.00 87.00 263 PRO A C 1
ATOM 1954 O O . PRO A 1 263 ? 5.210 10.194 19.812 1.00 87.00 263 PRO A O 1
ATOM 1957 N N . ASP A 1 264 ? 3.006 10.369 19.400 1.00 86.19 264 ASP A N 1
ATOM 1958 C CA . ASP A 1 264 ? 2.652 9.149 20.132 1.00 86.19 264 ASP A CA 1
ATOM 1959 C C . ASP A 1 264 ? 3.066 7.906 19.340 1.00 86.19 264 ASP A C 1
ATOM 1961 O O . ASP A 1 264 ? 3.540 6.932 19.932 1.00 86.19 264 ASP A O 1
ATOM 1965 N N . LEU A 1 265 ? 2.982 7.958 18.005 1.00 85.25 265 LEU A N 1
ATOM 1966 C CA . LEU A 1 265 ? 3.574 6.949 17.123 1.00 85.25 265 LEU A CA 1
ATOM 1967 C C . LEU A 1 265 ? 5.077 6.829 17.331 1.00 85.25 265 LEU A C 1
ATOM 1969 O O . LEU A 1 265 ? 5.580 5.734 17.584 1.00 85.25 265 LEU A O 1
ATOM 1973 N N . ASN A 1 266 ? 5.788 7.952 17.313 1.00 84.75 266 ASN A N 1
ATOM 1974 C CA . ASN A 1 266 ? 7.227 7.983 17.549 1.00 84.75 266 ASN A CA 1
ATOM 1975 C C . ASN A 1 266 ? 7.605 7.415 18.925 1.00 84.75 266 ASN A C 1
ATOM 1977 O O . ASN A 1 266 ? 8.555 6.635 19.035 1.00 84.75 266 ASN A O 1
ATOM 1981 N N . ALA A 1 267 ? 6.848 7.756 19.971 1.00 85.88 267 ALA A N 1
ATOM 1982 C CA . ALA A 1 267 ? 7.087 7.268 21.326 1.00 85.88 267 ALA A CA 1
ATOM 1983 C C . ALA A 1 267 ? 6.844 5.754 21.473 1.00 85.88 267 ALA A C 1
ATOM 1985 O O . ALA A 1 267 ? 7.512 5.096 22.273 1.00 85.88 267 ALA A O 1
ATOM 1986 N N . ASN A 1 268 ? 5.917 5.189 20.694 1.00 83.19 268 ASN A N 1
ATOM 1987 C CA . ASN A 1 268 ? 5.500 3.789 20.803 1.00 83.19 268 ASN A CA 1
ATOM 1988 C C . ASN A 1 268 ? 6.013 2.895 19.668 1.00 83.19 268 ASN A C 1
ATOM 1990 O O . ASN A 1 268 ? 5.690 1.708 19.644 1.00 83.19 268 ASN A O 1
ATOM 1994 N N . ILE A 1 269 ? 6.862 3.410 18.771 1.00 80.19 269 ILE A N 1
ATOM 1995 C CA . ILE A 1 269 ? 7.239 2.718 17.531 1.00 80.19 269 ILE A CA 1
ATOM 1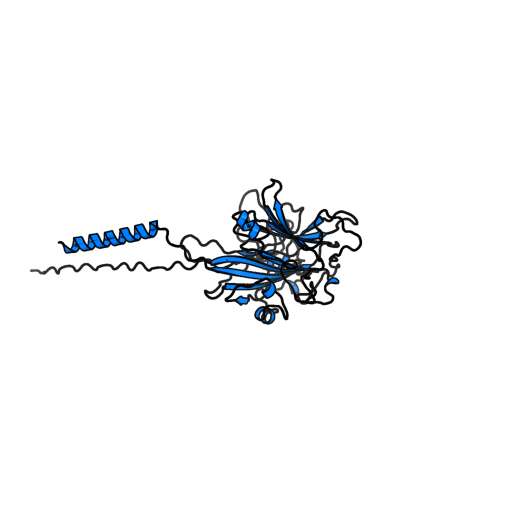996 C C . ILE A 1 269 ? 7.797 1.307 17.763 1.00 80.19 269 ILE A C 1
ATOM 1998 O O . ILE A 1 269 ? 7.563 0.418 16.955 1.00 80.19 269 ILE A O 1
ATOM 2002 N N . LYS A 1 270 ? 8.492 1.055 18.881 1.00 80.06 270 LYS A N 1
ATOM 2003 C CA . LYS A 1 270 ? 9.098 -0.255 19.201 1.00 80.06 270 LYS A CA 1
ATOM 2004 C C . LYS A 1 270 ? 8.209 -1.184 20.036 1.00 80.06 270 LYS A C 1
ATOM 2006 O O . LYS A 1 270 ? 8.626 -2.303 20.324 1.00 80.06 270 LYS A O 1
ATOM 2011 N N . LYS A 1 271 ? 7.029 -0.738 20.471 1.00 79.94 271 LYS A N 1
ATOM 2012 C CA . LYS A 1 271 ? 6.196 -1.479 21.422 1.00 79.94 271 LYS A CA 1
ATOM 2013 C C . LYS A 1 271 ? 5.311 -2.488 20.685 1.00 79.94 271 LYS A C 1
ATOM 2015 O O . LYS A 1 271 ? 4.446 -2.105 19.903 1.00 79.94 271 LYS A O 1
ATOM 2020 N N . VAL A 1 272 ? 5.532 -3.774 20.937 1.00 74.19 272 VAL A N 1
ATOM 2021 C CA . VAL A 1 272 ? 4.807 -4.889 20.301 1.00 74.19 272 VAL A CA 1
ATOM 2022 C C . VAL A 1 272 ? 3.534 -5.203 21.088 1.00 74.19 272 VAL A C 1
ATOM 2024 O O . VAL A 1 272 ? 3.567 -5.198 22.318 1.00 74.19 272 VAL A O 1
ATOM 2027 N N . GLU A 1 273 ? 2.431 -5.462 20.384 1.00 70.00 273 GLU A N 1
ATOM 2028 C CA . GLU A 1 273 ? 1.139 -5.833 20.985 1.00 70.00 273 GLU A CA 1
ATOM 2029 C C . GLU A 1 273 ? 0.757 -7.283 20.661 1.00 70.00 273 GLU A C 1
ATOM 2031 O O . GLU A 1 273 ? 0.318 -8.004 21.554 1.00 70.00 273 GLU A O 1
ATOM 2036 N N . ILE A 1 274 ? 1.014 -7.740 19.429 1.00 70.06 274 ILE A N 1
ATOM 2037 C CA . ILE A 1 274 ? 0.863 -9.142 19.018 1.00 70.06 274 ILE A CA 1
ATOM 2038 C C . ILE A 1 274 ? 2.160 -9.582 18.343 1.00 70.06 274 ILE A C 1
ATOM 2040 O O . ILE A 1 274 ? 2.635 -8.941 17.407 1.00 70.06 274 ILE A O 1
ATOM 2044 N N . GLU A 1 275 ? 2.768 -10.658 18.842 1.00 72.38 275 GLU A N 1
ATOM 2045 C CA . GLU A 1 275 ? 4.137 -10.990 18.449 1.00 72.38 275 GLU A CA 1
ATOM 2046 C C . GLU A 1 275 ? 4.231 -11.566 17.032 1.00 72.38 275 GLU A C 1
ATOM 2048 O O . GLU A 1 275 ? 5.024 -11.053 16.247 1.00 72.38 275 GLU A O 1
ATOM 2053 N N . TRP A 1 276 ? 3.418 -12.573 16.691 1.00 80.75 276 TRP A N 1
ATOM 2054 C CA . TRP A 1 276 ? 3.421 -13.216 15.372 1.00 80.75 276 TRP A CA 1
ATOM 2055 C C . TRP A 1 276 ? 2.089 -13.908 15.066 1.00 80.75 276 TRP A C 1
ATOM 2057 O O . TRP A 1 276 ? 1.622 -14.705 15.880 1.00 80.75 276 TRP A O 1
ATOM 2067 N N . ASN A 1 277 ? 1.537 -13.665 13.875 1.00 80.19 277 ASN A N 1
ATOM 2068 C CA . ASN A 1 277 ? 0.427 -14.423 13.285 1.00 80.19 277 ASN A CA 1
ATOM 2069 C C . ASN A 1 277 ? 0.766 -14.817 11.841 1.00 80.19 277 ASN A C 1
ATOM 2071 O O . ASN A 1 277 ? 1.530 -14.113 11.174 1.00 80.19 277 ASN A O 1
ATOM 2075 N N . LEU A 1 278 ? 0.201 -15.923 11.357 1.00 79.81 278 LEU A N 1
ATOM 2076 C CA . LEU A 1 278 ? 0.413 -16.388 9.987 1.00 79.81 278 LEU A CA 1
ATOM 2077 C C . LEU A 1 278 ? -0.773 -16.044 9.078 1.00 79.81 278 LEU A C 1
ATOM 2079 O O . LEU A 1 278 ? -1.867 -16.559 9.251 1.00 79.81 278 LEU A O 1
ATOM 2083 N N . LEU A 1 279 ? -0.529 -15.242 8.048 1.00 79.12 279 LEU A N 1
ATOM 2084 C CA . LEU A 1 279 ? -1.483 -14.916 6.992 1.00 79.12 279 LEU A CA 1
ATOM 2085 C C . LEU A 1 279 ? -1.385 -15.916 5.844 1.00 79.12 279 LEU A C 1
ATOM 2087 O O . LEU A 1 279 ? -0.294 -16.128 5.323 1.00 79.12 279 LEU A O 1
ATOM 2091 N N . GLN A 1 280 ? -2.507 -16.469 5.384 1.00 76.75 280 GLN A N 1
ATOM 2092 C CA . GLN A 1 280 ? -2.555 -17.285 4.170 1.00 76.75 280 GLN A CA 1
ATOM 2093 C C . GLN A 1 280 ? -3.931 -17.171 3.500 1.00 76.75 280 GLN A C 1
ATOM 2095 O O . GLN A 1 280 ? -4.951 -17.287 4.170 1.00 76.75 280 GLN A O 1
ATOM 2100 N N . ASN A 1 281 ? -3.979 -16.946 2.181 1.00 72.75 281 ASN A N 1
ATOM 2101 C CA . ASN A 1 281 ? -5.251 -16.830 1.459 1.00 72.75 281 ASN A CA 1
ATOM 2102 C C . ASN A 1 281 ? -5.914 -18.208 1.266 1.00 72.75 281 ASN A C 1
ATOM 2104 O O . ASN A 1 281 ? -5.266 -19.149 0.796 1.00 72.75 281 ASN A O 1
ATOM 2108 N N . ARG A 1 282 ? -7.211 -18.325 1.554 1.00 68.00 282 ARG A N 1
ATOM 2109 C CA . ARG A 1 282 ? -7.974 -19.571 1.397 1.00 68.00 282 ARG A CA 1
ATOM 2110 C C . ARG A 1 282 ? -8.371 -19.863 -0.058 1.00 68.00 282 ARG A C 1
ATOM 2112 O O . ARG A 1 282 ? -8.497 -18.939 -0.870 1.00 68.00 282 ARG A O 1
ATOM 2119 N N . PRO A 1 283 ? -8.574 -21.135 -0.431 1.00 65.62 283 PRO A N 1
ATOM 2120 C CA . PRO A 1 283 ? -9.202 -21.501 -1.700 1.00 65.62 283 PRO A CA 1
ATOM 2121 C C . PRO A 1 283 ? -10.564 -20.814 -1.939 1.00 65.62 283 PRO A C 1
ATOM 2123 O O . PRO A 1 283 ? -11.409 -20.803 -1.044 1.00 65.62 283 PRO A O 1
ATOM 2126 N N . LYS A 1 284 ? -10.837 -20.320 -3.154 1.00 58.00 284 LYS A N 1
ATOM 2127 C CA . LYS A 1 284 ? -12.190 -19.949 -3.610 1.00 58.00 284 LYS A CA 1
ATOM 2128 C C . LYS A 1 284 ? -12.933 -21.253 -3.951 1.00 58.00 284 LYS A C 1
ATOM 2130 O O . LYS A 1 284 ? -12.562 -21.944 -4.897 1.00 58.00 284 LYS A O 1
ATOM 2135 N N . SER A 1 285 ? -13.935 -21.649 -3.164 1.00 53.78 285 SER A N 1
ATOM 2136 C CA . SER A 1 285 ? -14.689 -22.895 -3.405 1.00 53.78 285 SER A CA 1
ATOM 2137 C C . SER A 1 285 ? -15.874 -22.671 -4.355 1.00 53.78 285 SER A C 1
ATOM 2139 O O . SER A 1 285 ? -16.680 -21.784 -4.075 1.00 53.78 285 SER A O 1
ATOM 2141 N N . PRO A 1 286 ? -16.043 -23.477 -5.425 1.00 48.00 286 PRO A N 1
ATOM 2142 C CA . PRO A 1 286 ? -17.323 -23.573 -6.131 1.00 48.00 286 PRO A CA 1
ATOM 2143 C C . PRO A 1 286 ? -18.182 -24.780 -5.720 1.00 48.00 286 PRO A C 1
ATOM 2145 O O . PRO A 1 286 ? -19.350 -24.812 -6.084 1.00 48.00 286 PRO A O 1
ATOM 2148 N N . ASP A 1 287 ? -17.656 -25.762 -4.980 1.00 45.59 287 ASP A N 1
ATOM 2149 C CA . ASP A 1 287 ? -18.333 -27.052 -4.795 1.00 45.59 287 ASP A CA 1
ATOM 2150 C C . ASP A 1 287 ? -18.258 -27.534 -3.339 1.00 45.59 287 ASP A C 1
ATOM 2152 O O . ASP A 1 287 ? -17.182 -27.888 -2.868 1.00 45.59 287 ASP A O 1
ATOM 2156 N N . GLY A 1 288 ? -19.421 -27.591 -2.682 1.00 46.53 288 GLY A N 1
ATOM 2157 C CA . GLY A 1 288 ? -19.805 -28.663 -1.755 1.00 46.53 288 GLY A CA 1
ATOM 2158 C C . GLY A 1 288 ? -19.025 -28.827 -0.447 1.00 46.53 288 GLY A C 1
ATOM 2159 O O . GLY A 1 288 ? -17.901 -29.313 -0.440 1.00 46.53 288 GLY A O 1
ATOM 2160 N N . ASP A 1 289 ? -19.753 -28.560 0.636 1.00 44.84 289 ASP A N 1
ATOM 2161 C CA . ASP A 1 289 ? -19.487 -28.820 2.052 1.00 44.84 289 ASP A CA 1
ATOM 2162 C C . ASP A 1 289 ? -18.360 -27.997 2.685 1.00 44.84 289 ASP A C 1
ATOM 2164 O O . ASP A 1 289 ? -17.198 -28.034 2.293 1.00 44.84 289 ASP A O 1
ATOM 2168 N N . GLU A 1 290 ? -18.811 -27.177 3.636 1.00 46.50 290 GLU A N 1
ATOM 2169 C CA . GLU A 1 290 ? -18.138 -26.079 4.319 1.00 46.50 290 GLU A CA 1
ATOM 2170 C C . GLU A 1 290 ? -16.613 -26.242 4.422 1.00 46.50 290 GLU A C 1
ATOM 2172 O O . GLU A 1 290 ? -16.150 -27.225 5.005 1.00 46.50 290 GLU A O 1
ATOM 2177 N N . PRO A 1 291 ? -15.814 -25.258 3.953 1.00 48.38 291 PRO A N 1
ATOM 2178 C CA . PRO A 1 291 ? -14.531 -25.036 4.596 1.00 48.38 291 PRO A CA 1
ATOM 2179 C C . PRO A 1 291 ? -14.875 -24.747 6.057 1.00 48.38 291 PRO A C 1
ATOM 2181 O O . PRO A 1 291 ? -15.541 -23.749 6.332 1.00 48.38 291 PRO A O 1
ATOM 2184 N N . ASP A 1 292 ? -14.558 -25.707 6.924 1.00 42.78 292 ASP A N 1
ATOM 2185 C CA . ASP A 1 292 ? -14.531 -25.616 8.378 1.00 42.78 292 ASP A CA 1
ATOM 2186 C C . ASP A 1 292 ? -14.374 -24.159 8.818 1.00 42.78 292 ASP A C 1
ATOM 2188 O O . ASP A 1 292 ? -13.291 -23.583 8.781 1.00 42.78 292 ASP A O 1
ATOM 2192 N N . GLY A 1 293 ? -15.513 -23.533 9.140 1.00 43.03 293 GLY A N 1
ATOM 2193 C CA . GLY A 1 293 ? -15.693 -22.079 9.201 1.00 43.03 293 GLY A CA 1
ATOM 2194 C C . GLY A 1 293 ? -15.006 -21.382 10.375 1.00 43.03 293 GLY A C 1
ATOM 2195 O O . GLY A 1 293 ? -15.545 -20.413 10.904 1.00 43.03 293 GLY A O 1
ATOM 2196 N N . VAL A 1 294 ? -13.856 -21.890 10.811 1.00 43.06 294 VAL A N 1
ATOM 2197 C CA . VAL A 1 294 ? -13.057 -21.384 11.928 1.00 43.06 294 VAL A CA 1
ATOM 2198 C C . VAL A 1 294 ? -11.556 -21.337 11.593 1.00 43.06 294 VAL A C 1
ATOM 2200 O O . VAL A 1 294 ? -10.837 -20.573 12.232 1.00 43.06 294 VAL A O 1
ATOM 2203 N N . ASP A 1 295 ? -11.091 -22.037 10.551 1.00 45.75 295 ASP A N 1
ATOM 2204 C CA . ASP A 1 295 ? -9.660 -22.284 10.347 1.00 45.75 295 ASP A CA 1
ATOM 2205 C C . ASP A 1 295 ? -9.138 -21.593 9.065 1.00 45.75 295 ASP A C 1
ATOM 2207 O O . ASP A 1 295 ? -9.526 -21.904 7.938 1.00 45.75 295 ASP A O 1
ATOM 2211 N N . ALA A 1 296 ? -8.214 -20.647 9.252 1.00 47.03 296 ALA A N 1
ATOM 2212 C CA . ALA A 1 296 ? -7.369 -20.002 8.241 1.00 47.03 296 ALA A CA 1
ATOM 2213 C C . ALA A 1 296 ? -7.961 -18.932 7.298 1.00 47.03 296 ALA A C 1
ATOM 2215 O O . ALA A 1 296 ? -7.874 -19.035 6.085 1.00 47.03 296 ALA A O 1
ATOM 2216 N N . ASP A 1 297 ? -8.380 -17.793 7.869 1.00 52.81 297 ASP A N 1
ATOM 2217 C CA . ASP A 1 297 ? -8.215 -16.445 7.261 1.00 52.81 297 ASP A CA 1
ATOM 2218 C C . ASP A 1 297 ? -7.169 -15.628 8.079 1.00 52.81 297 ASP A C 1
ATOM 2220 O O . ASP A 1 297 ? -7.369 -14.484 8.477 1.00 52.81 297 ASP A O 1
ATOM 2224 N N . GLU A 1 298 ? -6.052 -16.266 8.429 1.00 52.44 298 GLU A N 1
ATOM 2225 C CA . GLU A 1 298 ? -5.478 -16.262 9.789 1.00 52.44 298 GLU A CA 1
ATOM 2226 C C . GLU A 1 298 ? -4.591 -15.077 10.251 1.00 52.44 298 GLU A C 1
ATOM 2228 O O . GLU A 1 298 ? -3.650 -15.231 11.031 1.00 52.44 298 GLU A O 1
ATOM 2233 N N . ALA A 1 299 ? -4.982 -13.848 9.923 1.00 53.06 299 ALA A N 1
ATOM 2234 C CA . ALA A 1 299 ? -4.844 -12.765 10.901 1.00 53.06 299 ALA A CA 1
ATOM 2235 C C . ALA A 1 299 ? -6.081 -11.869 10.859 1.00 53.06 299 ALA A C 1
ATOM 2237 O O . ALA A 1 299 ? -6.100 -10.773 10.297 1.00 53.06 299 ALA A O 1
ATOM 2238 N N . GLN A 1 300 ? -7.137 -12.365 11.494 1.00 56.41 300 GLN A N 1
ATOM 2239 C CA . GLN A 1 300 ? -8.141 -11.487 12.066 1.00 56.41 300 GLN A CA 1
ATOM 2240 C C . GLN A 1 300 ? -7.625 -11.084 13.441 1.00 56.41 300 GLN A C 1
ATOM 2242 O O . GLN A 1 300 ? -7.335 -11.940 14.279 1.00 56.41 300 GLN A O 1
ATOM 2247 N N . GLU A 1 301 ? -7.431 -9.788 13.651 1.00 59.38 301 GLU A N 1
ATOM 2248 C CA . GLU A 1 301 ? -7.125 -9.309 14.992 1.00 59.38 301 GLU A CA 1
ATOM 2249 C C . GLU A 1 301 ? -8.395 -9.310 15.836 1.00 59.38 301 GLU A C 1
ATOM 2251 O O . GLU A 1 301 ? -9.510 -9.187 15.318 1.00 59.38 301 GLU A O 1
ATOM 2256 N N . ASP A 1 302 ? -8.220 -9.416 17.153 1.00 58.28 302 ASP A N 1
ATOM 2257 C CA . ASP A 1 302 ? -9.322 -9.199 18.080 1.00 58.28 302 ASP A CA 1
ATOM 2258 C C . ASP A 1 302 ? -9.970 -7.838 17.804 1.00 58.28 302 ASP A C 1
ATOM 2260 O O . ASP 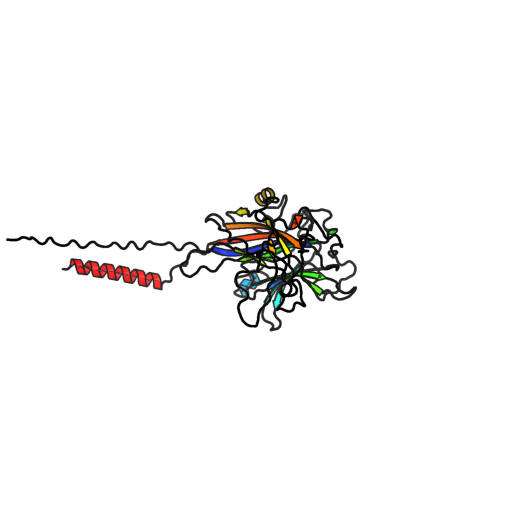A 1 302 ? -9.297 -6.847 17.500 1.00 58.28 302 ASP A O 1
ATOM 2264 N N . ALA A 1 303 ? -11.294 -7.786 17.942 1.00 62.12 303 ALA A N 1
ATOM 2265 C CA . ALA A 1 303 ? -12.038 -6.557 17.735 1.00 62.12 303 ALA A CA 1
ATOM 2266 C C . ALA A 1 303 ? -11.500 -5.437 18.641 1.00 62.12 303 ALA A C 1
ATOM 2268 O O . ALA A 1 303 ? -11.505 -5.546 19.874 1.00 62.12 303 ALA A O 1
ATOM 2269 N N . LEU A 1 304 ? -11.073 -4.338 18.025 1.00 65.62 304 LEU A N 1
ATOM 2270 C CA . LEU A 1 304 ? -10.616 -3.150 18.715 1.00 65.62 304 LEU A CA 1
ATOM 2271 C C . LEU A 1 304 ? -11.837 -2.397 19.250 1.00 65.62 304 LEU A C 1
ATOM 2273 O O . LEU A 1 304 ? -12.622 -1.793 18.514 1.00 65.62 304 LEU A O 1
ATOM 2277 N N . LYS A 1 305 ? -12.006 -2.447 20.572 1.00 66.00 305 LYS A N 1
ATOM 2278 C CA . LYS A 1 305 ? -13.016 -1.649 21.266 1.00 66.00 305 LYS A CA 1
ATOM 2279 C C . LYS A 1 305 ? -12.514 -0.218 21.376 1.00 66.00 305 LYS A C 1
ATOM 2281 O O . LYS A 1 305 ? -11.615 0.064 22.164 1.00 66.00 305 LYS A O 1
ATOM 2286 N N . LEU A 1 306 ? -13.108 0.659 20.580 1.00 67.06 306 LEU A N 1
ATOM 2287 C CA . LEU A 1 306 ? -12.936 2.097 20.716 1.00 67.06 306 LEU A CA 1
ATOM 2288 C C . LEU A 1 306 ? -13.858 2.581 21.839 1.00 67.06 306 LEU A C 1
ATOM 2290 O O . LEU A 1 306 ? -15.003 2.135 21.934 1.00 67.06 306 LEU A O 1
ATOM 2294 N N . ASP A 1 307 ? -13.340 3.433 22.718 1.00 65.12 307 ASP A N 1
ATOM 2295 C CA . ASP A 1 307 ? -14.182 4.133 23.687 1.00 65.12 307 ASP A CA 1
ATOM 2296 C C . ASP A 1 307 ? -14.901 5.321 23.028 1.00 65.12 307 ASP A C 1
ATOM 2298 O O . ASP A 1 307 ? -14.545 5.741 21.926 1.00 65.12 307 ASP A O 1
ATOM 2302 N N . ASP A 1 308 ? -15.890 5.889 23.722 1.00 65.38 308 ASP A N 1
ATOM 2303 C CA . ASP A 1 308 ? -16.688 7.024 23.229 1.00 65.38 308 ASP A CA 1
ATOM 2304 C C . ASP A 1 308 ? -15.846 8.285 22.930 1.00 65.38 308 ASP A C 1
ATOM 2306 O O . ASP A 1 308 ? -16.325 9.221 22.296 1.00 65.38 308 ASP A O 1
ATOM 2310 N N . ASN A 1 309 ? -14.589 8.342 23.386 1.00 69.06 309 ASN A N 1
ATOM 2311 C CA . ASN A 1 309 ? -13.682 9.466 23.149 1.00 69.06 309 ASN A CA 1
ATOM 2312 C C . ASN A 1 309 ? -12.671 9.189 22.028 1.00 69.06 309 ASN A C 1
ATOM 2314 O O . ASN A 1 309 ? -11.875 10.072 21.692 1.00 69.06 309 ASN A O 1
ATOM 2318 N N . THR A 1 310 ? -12.683 7.987 21.454 1.00 73.06 310 THR A N 1
ATOM 2319 C CA . THR A 1 310 ? -11.750 7.566 20.418 1.00 73.06 310 THR A CA 1
ATOM 2320 C C . THR A 1 310 ? -12.366 7.791 19.045 1.00 73.06 310 THR A C 1
ATOM 2322 O O . THR A 1 310 ? -13.328 7.136 18.654 1.00 73.06 310 THR A O 1
ATOM 2325 N N . LYS A 1 311 ? -11.767 8.712 18.290 1.00 76.44 311 LYS A N 1
ATOM 2326 C CA . LYS A 1 311 ? -12.162 9.040 16.916 1.00 76.44 311 LYS A CA 1
ATOM 2327 C C . LYS A 1 311 ? -11.273 8.406 15.871 1.00 76.44 311 LYS A C 1
ATOM 2329 O O . LYS A 1 311 ? -11.685 8.293 14.731 1.00 76.44 311 LYS A O 1
ATOM 2334 N N . SER A 1 312 ? -10.062 8.002 16.217 1.00 82.12 312 SER A N 1
ATOM 2335 C CA . SER A 1 312 ? -9.178 7.357 15.256 1.00 82.12 312 SER A CA 1
ATOM 2336 C C . SER A 1 312 ? -8.136 6.500 15.946 1.00 82.12 312 SER A C 1
ATOM 2338 O O . SER A 1 312 ? -7.944 6.579 17.166 1.00 82.12 312 SER A O 1
ATOM 2340 N N . PHE A 1 313 ? -7.465 5.660 15.167 1.00 85.12 313 PHE A N 1
ATOM 2341 C CA . PHE A 1 313 ? -6.302 4.937 15.646 1.00 85.12 313 PHE A CA 1
ATOM 2342 C C . PHE A 1 313 ? -5.248 4.741 14.561 1.00 85.12 313 PHE A C 1
ATOM 2344 O O . PHE A 1 313 ? -5.540 4.774 13.368 1.00 85.12 313 PHE A O 1
ATOM 2351 N N . ILE A 1 314 ? -4.017 4.513 15.011 1.00 87.44 314 ILE A N 1
ATOM 2352 C CA . ILE A 1 314 ? -2.848 4.178 14.200 1.00 87.44 314 ILE A CA 1
ATOM 2353 C C . ILE A 1 314 ? -2.310 2.841 14.701 1.00 87.44 314 ILE A C 1
ATOM 2355 O O . ILE A 1 314 ? -2.124 2.658 15.907 1.00 87.44 314 ILE A O 1
ATOM 2359 N N . ARG A 1 315 ? -2.016 1.921 13.783 1.00 85.69 315 ARG A N 1
ATOM 2360 C CA . ARG A 1 315 ? -1.377 0.641 14.092 1.00 85.69 315 ARG A CA 1
ATOM 2361 C C . ARG A 1 315 ? -0.299 0.318 13.067 1.00 85.69 315 ARG A C 1
ATOM 2363 O O . ARG A 1 315 ? -0.428 0.628 11.887 1.00 85.69 315 ARG A O 1
ATOM 2370 N N . ARG A 1 316 ? 0.784 -0.301 13.532 1.00 87.19 316 ARG A N 1
ATOM 2371 C CA . ARG A 1 316 ? 1.923 -0.699 12.700 1.00 87.19 316 ARG A CA 1
ATOM 2372 C C . ARG A 1 316 ? 1.993 -2.220 12.577 1.00 87.19 316 ARG A C 1
ATOM 2374 O O . ARG A 1 316 ? 1.863 -2.927 13.573 1.00 87.19 316 ARG A O 1
ATOM 2381 N N . TYR A 1 317 ? 2.322 -2.678 11.378 1.00 87.44 317 TYR A N 1
ATOM 2382 C CA . TYR A 1 317 ? 2.484 -4.071 10.988 1.00 87.44 317 TYR A CA 1
ATOM 2383 C C . TYR A 1 317 ? 3.806 -4.252 10.256 1.00 87.44 317 TYR A C 1
ATOM 2385 O O . TYR A 1 317 ? 4.147 -3.449 9.389 1.00 87.44 317 TYR A O 1
ATOM 2393 N N . GLU A 1 318 ? 4.536 -5.313 10.572 1.00 89.38 318 GLU A N 1
ATOM 2394 C CA . GLU A 1 318 ? 5.672 -5.777 9.774 1.00 89.38 318 GLU A CA 1
ATOM 2395 C C . GLU A 1 318 ? 5.364 -7.137 9.167 1.00 89.38 318 GLU A C 1
ATOM 2397 O O . GLU A 1 318 ? 4.788 -7.995 9.838 1.00 89.38 318 GLU A O 1
ATOM 2402 N N . PHE A 1 319 ? 5.782 -7.332 7.919 1.00 88.75 319 PHE A N 1
ATOM 2403 C CA . PHE A 1 319 ? 5.523 -8.546 7.160 1.00 88.75 319 PHE A CA 1
ATOM 2404 C C . PHE A 1 319 ? 6.820 -9.248 6.787 1.00 88.75 319 PHE A C 1
ATOM 2406 O O . PHE A 1 319 ? 7.795 -8.608 6.379 1.00 88.75 319 PHE A O 1
ATOM 2413 N N . TYR A 1 320 ? 6.814 -10.571 6.903 1.00 89.31 320 TYR A N 1
ATOM 2414 C CA . TYR A 1 320 ? 7.968 -11.421 6.643 1.00 89.31 320 TYR A CA 1
ATOM 2415 C C . TYR A 1 320 ? 7.558 -12.673 5.876 1.00 89.31 320 TYR A C 1
ATOM 2417 O O . TYR A 1 320 ? 6.451 -13.183 6.036 1.00 89.31 320 TYR A O 1
ATOM 2425 N N . GLU A 1 321 ? 8.465 -13.199 5.063 1.00 88.12 321 GLU A N 1
ATOM 2426 C CA . GLU A 1 321 ? 8.246 -14.458 4.352 1.00 88.12 321 GLU A CA 1
ATOM 2427 C C . GLU A 1 321 ? 8.029 -15.614 5.334 1.00 88.12 321 GLU A C 1
ATOM 2429 O O . GLU A 1 321 ? 8.700 -15.713 6.365 1.00 88.12 321 GLU A O 1
ATOM 2434 N N . TYR A 1 322 ? 7.116 -16.522 4.998 1.00 85.88 322 TYR A N 1
ATOM 2435 C CA . TYR A 1 322 ? 7.031 -17.821 5.652 1.00 85.88 322 TYR A CA 1
ATOM 2436 C C . TYR A 1 322 ? 8.006 -18.795 4.986 1.00 85.88 322 TYR A C 1
ATOM 2438 O O . TYR A 1 322 ? 7.868 -19.110 3.805 1.00 85.88 322 TYR A O 1
ATOM 2446 N N . THR A 1 323 ? 8.974 -19.301 5.751 1.00 86.56 323 THR A N 1
ATOM 2447 C CA . THR A 1 323 ? 9.966 -20.292 5.285 1.00 86.56 323 THR A CA 1
ATOM 2448 C C . THR A 1 323 ? 9.702 -21.696 5.821 1.00 86.56 323 THR A C 1
ATOM 2450 O O . THR A 1 323 ? 10.525 -22.596 5.648 1.00 86.56 323 THR A O 1
ATOM 2453 N N . GLY A 1 324 ? 8.567 -21.898 6.496 1.00 81.25 324 GLY A N 1
ATOM 2454 C CA . GLY A 1 324 ? 8.136 -23.223 6.922 1.00 81.25 324 GLY A CA 1
ATOM 2455 C C . GLY A 1 324 ? 7.660 -24.088 5.750 1.00 81.25 324 GLY A C 1
ATOM 2456 O O . GLY A 1 324 ? 7.594 -23.657 4.599 1.00 81.25 324 GLY A O 1
ATOM 2457 N N . GLY A 1 325 ? 7.343 -25.348 6.044 1.00 79.94 325 GLY A N 1
ATOM 2458 C CA . GLY A 1 325 ? 6.839 -26.276 5.034 1.00 79.94 325 GLY A CA 1
ATOM 2459 C C . GLY A 1 325 ? 5.345 -26.097 4.750 1.00 79.94 325 GLY A C 1
ATOM 2460 O O . GLY A 1 325 ? 4.589 -25.606 5.589 1.00 79.94 325 GLY A O 1
ATOM 2461 N N . TYR A 1 326 ? 4.923 -26.572 3.581 1.00 80.69 326 TYR A N 1
ATOM 2462 C CA . TYR A 1 326 ? 3.520 -26.647 3.182 1.00 80.69 326 TYR A CA 1
ATOM 2463 C C . TYR A 1 326 ? 3.044 -28.099 3.107 1.00 80.69 326 TYR A C 1
ATOM 2465 O O . TYR A 1 326 ? 3.783 -28.994 2.689 1.00 80.69 326 TYR A O 1
ATOM 2473 N N . ASP A 1 327 ? 1.785 -28.310 3.472 1.00 76.31 327 ASP A N 1
ATOM 2474 C CA . ASP A 1 327 ? 1.069 -29.569 3.340 1.00 76.31 327 ASP A CA 1
ATOM 2475 C C . ASP A 1 327 ? 0.524 -29.708 1.909 1.00 76.31 327 ASP A C 1
ATOM 2477 O O . ASP A 1 327 ? -0.468 -29.074 1.523 1.00 76.31 327 ASP A O 1
ATOM 2481 N N . ALA A 1 328 ? 1.195 -30.537 1.108 1.00 73.12 328 ALA A N 1
ATOM 2482 C CA . ALA A 1 328 ? 0.794 -30.821 -0.266 1.00 73.12 328 ALA A CA 1
ATOM 2483 C C . ALA A 1 328 ? -0.566 -31.543 -0.344 1.00 73.12 328 ALA A C 1
ATOM 2485 O O . ALA A 1 328 ? -1.326 -31.301 -1.284 1.00 73.12 328 ALA A O 1
ATOM 2486 N N . ASP A 1 329 ? -0.907 -32.359 0.659 1.00 71.50 329 ASP A N 1
ATOM 2487 C CA . ASP A 1 329 ? -2.171 -33.101 0.716 1.00 71.50 329 ASP A CA 1
ATOM 2488 C C . ASP A 1 329 ? -3.337 -32.186 1.125 1.00 71.50 329 ASP A C 1
ATOM 2490 O O . ASP A 1 329 ? -4.476 -32.382 0.697 1.00 71.50 329 ASP A O 1
ATOM 2494 N N . LYS A 1 330 ? -3.056 -31.114 1.879 1.00 70.38 330 LYS A N 1
ATOM 2495 C CA . LYS A 1 330 ? -4.024 -30.053 2.217 1.00 70.38 330 LYS A CA 1
ATOM 2496 C C . LYS A 1 330 ? -3.940 -28.852 1.285 1.00 70.38 330 LYS A C 1
ATOM 2498 O O . LYS A 1 330 ? -4.089 -27.707 1.709 1.00 70.38 330 LYS A O 1
ATOM 2503 N N . LYS A 1 331 ? -3.744 -29.111 -0.008 1.00 72.69 331 LYS A N 1
ATOM 2504 C CA . LYS A 1 331 ? -3.810 -28.099 -1.070 1.00 72.69 331 LYS A CA 1
ATOM 2505 C C . LYS A 1 331 ? -2.886 -26.895 -0.811 1.00 72.69 331 LYS A C 1
ATOM 2507 O O . LYS A 1 331 ? -3.300 -25.761 -1.038 1.00 72.69 331 LYS A O 1
ATOM 2512 N N . ASN A 1 332 ? -1.655 -27.137 -0.351 1.00 75.25 332 ASN A N 1
ATOM 2513 C CA . ASN A 1 332 ? -0.646 -26.112 -0.047 1.00 75.25 332 ASN A CA 1
ATOM 2514 C C . ASN A 1 332 ? -0.920 -25.285 1.225 1.00 75.25 332 ASN A C 1
ATOM 2516 O O . ASN A 1 332 ? -0.530 -24.122 1.305 1.00 75.25 332 ASN A O 1
ATOM 2520 N N . ARG A 1 333 ? -1.601 -25.845 2.230 1.00 77.38 333 ARG A N 1
ATOM 2521 C CA . ARG A 1 333 ? -1.776 -25.183 3.535 1.00 77.38 333 ARG A CA 1
ATOM 2522 C C . ARG A 1 333 ? -0.445 -25.142 4.295 1.00 77.38 333 ARG A C 1
ATOM 2524 O O . ARG A 1 333 ? 0.273 -26.137 4.301 1.00 77.38 333 ARG A O 1
ATOM 2531 N N . ALA A 1 334 ? -0.096 -24.028 4.932 1.00 77.81 334 ALA A N 1
ATOM 2532 C CA . ALA A 1 334 ? 1.113 -23.951 5.755 1.00 77.81 334 ALA A CA 1
ATOM 2533 C C . ALA A 1 334 ? 1.045 -24.918 6.953 1.00 77.81 334 ALA A C 1
ATOM 2535 O O . ALA A 1 334 ? -0.021 -25.113 7.545 1.00 77.81 334 ALA A O 1
ATOM 2536 N N . PHE A 1 335 ? 2.172 -25.530 7.333 1.00 74.88 335 PHE A N 1
ATOM 2537 C CA . PHE A 1 335 ? 2.207 -26.400 8.510 1.00 74.88 335 PHE A CA 1
ATOM 2538 C C . PHE A 1 335 ? 2.088 -25.574 9.798 1.00 74.88 335 PHE A C 1
ATOM 2540 O O . PHE A 1 335 ? 3.022 -24.871 10.195 1.00 74.88 335 PHE A O 1
ATOM 2547 N N . CYS A 1 336 ? 0.946 -25.710 10.474 1.00 65.81 336 CYS A N 1
ATOM 2548 C CA . CYS A 1 336 ? 0.643 -25.070 11.750 1.00 65.81 336 CYS A CA 1
ATOM 2549 C C . CYS A 1 336 ? 0.090 -26.099 12.735 1.00 65.81 336 CYS A C 1
ATOM 2551 O O . CYS A 1 336 ? -0.766 -26.904 12.380 1.00 65.81 336 CYS A O 1
ATOM 2553 N N . ASN A 1 337 ? 0.591 -26.084 13.975 1.00 53.94 337 ASN A N 1
ATOM 2554 C CA . ASN A 1 337 ? 0.105 -26.992 15.017 1.00 53.94 337 ASN A CA 1
ATOM 2555 C C . ASN A 1 337 ? -1.285 -26.593 15.541 1.00 53.94 337 ASN A C 1
ATOM 2557 O O . ASN A 1 337 ? -1.998 -27.477 15.993 1.00 53.94 337 ASN A O 1
ATOM 2561 N N . ASN A 1 338 ? -1.637 -25.299 15.479 1.00 49.34 338 ASN A N 1
ATOM 2562 C CA . ASN A 1 338 ? -2.952 -24.719 15.770 1.00 49.34 338 ASN A CA 1
ATOM 2563 C C . ASN A 1 338 ? -3.154 -23.484 14.869 1.00 49.34 338 ASN A C 1
ATOM 2565 O O . ASN A 1 338 ? -2.233 -22.673 14.731 1.00 49.34 338 ASN A O 1
ATOM 2569 N N . ASP A 1 339 ? -4.346 -23.354 14.306 1.00 51.56 339 ASP A N 1
ATOM 2570 C CA . ASP A 1 339 ? -4.875 -22.272 13.461 1.00 51.56 339 ASP A CA 1
ATOM 2571 C C . ASP A 1 339 ? -4.358 -20.871 13.878 1.00 51.56 339 ASP A C 1
ATOM 2573 O O . ASP A 1 339 ? -4.604 -20.399 14.985 1.00 51.56 339 ASP A O 1
ATOM 2577 N N . SER A 1 340 ? -3.581 -20.202 13.014 1.00 49.44 340 SER A N 1
ATOM 2578 C CA . SER A 1 340 ? -2.841 -18.913 13.104 1.00 49.44 340 SER A CA 1
ATOM 2579 C C . SER A 1 340 ? -1.599 -18.872 13.986 1.00 49.44 340 SER A C 1
ATOM 2581 O O . SER A 1 340 ? -0.748 -17.993 13.818 1.00 49.44 340 SER A O 1
ATOM 2583 N N . LYS A 1 341 ? -1.445 -19.826 14.908 1.00 58.62 341 LYS A N 1
ATOM 2584 C CA . LYS A 1 341 ? -0.331 -19.887 15.868 1.00 58.62 341 LYS A CA 1
ATOM 2585 C C . LYS A 1 341 ? 0.498 -21.134 15.634 1.00 58.62 341 LYS A C 1
ATOM 2587 O O . LYS A 1 341 ? 0.555 -22.055 16.449 1.00 58.62 341 LYS A O 1
ATOM 2592 N N . CYS A 1 342 ? 1.183 -21.133 14.500 1.00 56.88 342 CYS A N 1
ATOM 2593 C CA . CYS A 1 342 ? 1.972 -22.270 14.042 1.00 56.88 342 CYS A CA 1
ATOM 2594 C C . CYS A 1 342 ? 3.137 -22.562 15.001 1.00 56.88 342 CYS A C 1
ATOM 2596 O O . CYS A 1 342 ? 3.472 -23.725 15.231 1.00 56.88 342 CYS A O 1
ATOM 2598 N N . LEU A 1 343 ? 3.722 -21.511 15.59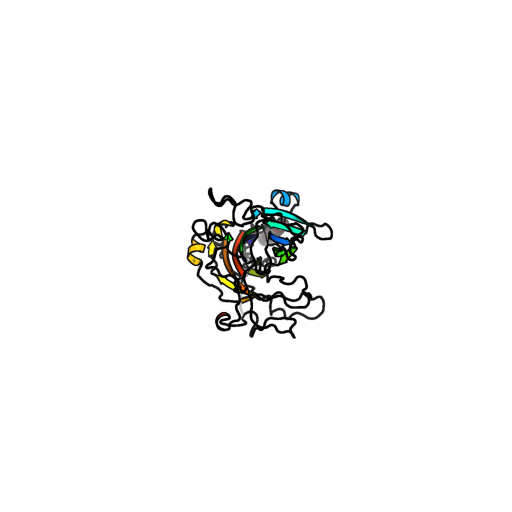7 1.00 59.50 343 LEU A N 1
ATOM 2599 C CA . LEU A 1 343 ? 4.890 -21.559 16.479 1.00 59.50 343 LEU A CA 1
ATOM 2600 C C . LEU A 1 343 ? 4.785 -20.438 17.528 1.00 59.50 343 LEU A C 1
ATOM 2602 O O . LEU A 1 343 ? 4.529 -19.293 17.175 1.00 59.50 343 LEU A O 1
ATOM 2606 N N . LYS A 1 344 ? 5.002 -20.744 18.818 1.00 60.34 344 LYS A N 1
ATOM 2607 C CA . LYS A 1 344 ? 5.055 -19.710 19.881 1.00 60.34 344 LYS A CA 1
ATOM 2608 C C . LYS A 1 344 ? 6.240 -18.753 19.710 1.00 60.34 344 LYS A C 1
ATOM 2610 O O . LYS A 1 344 ? 6.180 -17.634 20.193 1.00 60.34 344 LYS A O 1
ATOM 2615 N N . ASP A 1 345 ? 7.290 -19.222 19.042 1.00 68.25 345 ASP A N 1
ATOM 2616 C CA . ASP A 1 345 ? 8.453 -18.443 18.631 1.00 68.25 345 ASP A CA 1
ATOM 2617 C C . ASP A 1 345 ? 8.854 -18.888 17.211 1.00 68.25 345 ASP A C 1
ATOM 2619 O O . ASP A 1 345 ? 9.631 -19.836 17.049 1.00 68.25 345 ASP A O 1
ATOM 2623 N N . PRO A 1 346 ? 8.282 -18.274 16.160 1.00 73.06 346 PRO A N 1
ATOM 2624 C CA . PRO A 1 346 ? 8.598 -18.645 14.784 1.00 73.06 346 PRO A CA 1
ATOM 2625 C C . PRO A 1 346 ? 10.034 -18.265 14.398 1.00 73.06 346 PRO A C 1
ATOM 2627 O O . PRO A 1 346 ? 10.599 -18.873 13.486 1.00 73.06 346 PRO A O 1
ATOM 2630 N N . THR A 1 347 ? 10.651 -17.315 15.113 1.00 75.62 347 THR A N 1
ATOM 2631 C CA . THR A 1 347 ? 12.035 -16.889 14.872 1.00 75.62 347 THR A CA 1
ATOM 2632 C C . THR A 1 347 ? 13.037 -17.935 15.352 1.00 75.62 347 THR A C 1
ATOM 2634 O O . THR A 1 347 ? 13.895 -18.355 14.577 1.00 75.62 347 THR A O 1
ATOM 2637 N N . GLY A 1 348 ? 12.881 -18.442 16.580 1.00 69.94 348 GLY A N 1
ATOM 2638 C CA . GLY A 1 348 ? 13.711 -19.520 17.123 1.00 69.94 348 GLY A CA 1
ATOM 2639 C C . GLY A 1 348 ? 13.553 -20.846 16.373 1.00 69.94 348 GLY A C 1
ATOM 2640 O O . GLY A 1 348 ? 14.476 -21.657 16.339 1.00 69.94 348 GLY A O 1
ATOM 2641 N N . ALA A 1 349 ? 12.406 -21.049 15.725 1.00 72.56 349 ALA A N 1
ATOM 2642 C CA . ALA A 1 349 ? 12.120 -22.214 14.892 1.00 72.56 349 ALA A CA 1
ATOM 2643 C C . ALA A 1 349 ? 12.595 -22.084 13.429 1.00 72.56 349 ALA A C 1
ATOM 2645 O O . ALA A 1 349 ? 12.467 -23.043 12.671 1.00 72.56 349 ALA A O 1
ATOM 2646 N N . GLY A 1 350 ? 13.134 -20.929 13.017 1.00 77.31 350 GLY A N 1
ATOM 2647 C CA . GLY A 1 350 ? 13.645 -20.715 11.656 1.00 77.31 350 GLY A CA 1
ATOM 2648 C C . GLY A 1 350 ? 12.567 -20.672 10.563 1.00 77.31 350 GLY A C 1
ATOM 2649 O O . GLY A 1 350 ? 12.874 -20.906 9.396 1.00 77.31 350 GLY A O 1
ATOM 2650 N N . ALA A 1 351 ? 11.314 -20.388 10.930 1.00 82.31 351 ALA A N 1
ATOM 2651 C CA . ALA A 1 351 ? 10.180 -20.335 10.002 1.00 82.31 351 ALA A CA 1
ATOM 2652 C C . ALA A 1 351 ? 9.888 -18.919 9.468 1.00 82.31 351 ALA A C 1
ATOM 2654 O O . ALA A 1 351 ? 8.922 -18.743 8.724 1.00 82.31 351 ALA A O 1
ATOM 2655 N N . VAL A 1 352 ? 10.685 -17.922 9.873 1.00 85.94 352 VAL A N 1
ATOM 2656 C CA . VAL A 1 352 ? 10.599 -16.524 9.427 1.00 85.94 352 VAL A CA 1
ATOM 2657 C C . VAL A 1 352 ? 11.723 -16.246 8.431 1.00 85.94 352 VAL A C 1
ATOM 2659 O O . VAL A 1 352 ? 12.898 -16.403 8.764 1.00 85.94 352 VAL A O 1
ATOM 2662 N N . GLY A 1 353 ? 11.351 -15.824 7.226 1.00 87.50 353 GLY A N 1
ATOM 2663 C CA . GLY A 1 353 ? 12.260 -15.443 6.152 1.00 87.50 353 GLY A CA 1
ATOM 2664 C C . GLY A 1 353 ? 12.495 -13.940 6.063 1.00 87.50 353 GLY A C 1
ATOM 2665 O O . GLY A 1 353 ? 12.556 -13.232 7.073 1.00 87.50 353 GLY A O 1
ATOM 2666 N N . HIS A 1 354 ? 12.677 -13.450 4.837 1.00 89.44 354 HIS A N 1
ATOM 2667 C CA . HIS A 1 354 ? 13.059 -12.064 4.601 1.00 89.44 354 HIS A CA 1
ATOM 2668 C C . HIS A 1 354 ? 11.931 -11.079 4.914 1.00 89.44 354 HIS A C 1
ATOM 2670 O O . HIS A 1 354 ? 10.747 -11.414 4.886 1.00 89.44 354 HIS A O 1
ATOM 2676 N N . PHE A 1 355 ? 12.314 -9.838 5.221 1.00 90.44 355 PHE A N 1
ATOM 2677 C CA . PHE A 1 355 ? 11.371 -8.743 5.414 1.00 90.44 355 PHE A CA 1
ATOM 2678 C C . PHE A 1 355 ? 10.737 -8.362 4.073 1.00 90.44 355 PHE A C 1
ATOM 2680 O O . PHE A 1 355 ? 11.443 -8.086 3.101 1.00 90.44 355 PHE A O 1
ATOM 2687 N N . LEU A 1 356 ? 9.408 -8.331 4.045 1.00 90.88 356 LEU A N 1
ATOM 2688 C CA . LEU A 1 356 ? 8.606 -8.025 2.859 1.00 90.88 356 LEU A CA 1
ATOM 2689 C C . LEU A 1 356 ? 8.195 -6.556 2.805 1.00 90.88 356 LEU A C 1
ATOM 2691 O O . LEU A 1 356 ? 8.026 -5.980 1.731 1.00 90.88 356 LEU A O 1
ATOM 2695 N N . GLY A 1 357 ? 8.035 -5.944 3.973 1.00 90.31 357 GLY A N 1
ATOM 2696 C CA . GLY A 1 357 ? 7.578 -4.575 4.082 1.00 90.31 357 GLY A CA 1
ATOM 2697 C C . GLY A 1 357 ? 6.953 -4.279 5.431 1.00 90.31 357 GLY A C 1
ATOM 2698 O O . GLY A 1 357 ? 6.826 -5.141 6.306 1.00 90.31 357 GLY A O 1
ATOM 2699 N N . ARG A 1 358 ? 6.550 -3.025 5.594 1.00 89.00 358 ARG A N 1
ATOM 2700 C CA . ARG A 1 358 ? 5.875 -2.546 6.798 1.00 89.00 358 ARG A CA 1
ATOM 2701 C C . ARG A 1 358 ? 4.730 -1.642 6.396 1.00 89.00 358 ARG A C 1
ATOM 2703 O O . ARG A 1 358 ? 4.938 -0.750 5.583 1.00 89.00 358 ARG A O 1
ATOM 2710 N N . GLN A 1 359 ? 3.584 -1.818 7.044 1.00 88.50 359 GLN A N 1
ATOM 2711 C CA . GLN A 1 359 ? 2.464 -0.885 6.989 1.00 88.50 359 GLN A CA 1
ATOM 2712 C C . GLN A 1 359 ? 2.297 -0.168 8.318 1.00 88.50 359 GLN A C 1
ATOM 2714 O O . GLN A 1 359 ? 2.326 -0.778 9.381 1.00 88.50 359 GLN A O 1
ATOM 2719 N N . ILE A 1 360 ? 2.086 1.135 8.253 1.00 88.69 360 ILE A N 1
ATOM 2720 C CA . ILE A 1 360 ? 1.465 1.921 9.303 1.00 88.69 360 ILE A CA 1
ATOM 2721 C C . ILE A 1 360 ? 0.090 2.250 8.742 1.00 88.69 360 ILE A C 1
ATOM 2723 O O . ILE A 1 360 ? -0.023 2.959 7.745 1.00 88.69 360 ILE A O 1
ATOM 2727 N N . ALA A 1 361 ? -0.941 1.651 9.323 1.00 87.88 361 ALA A N 1
ATOM 2728 C CA . ALA A 1 361 ? -2.310 1.797 8.867 1.00 87.88 361 ALA A CA 1
ATOM 2729 C C . ALA A 1 361 ? -3.136 2.536 9.915 1.00 87.88 361 ALA A C 1
ATOM 2731 O O . ALA A 1 361 ? -2.969 2.338 11.121 1.00 87.88 361 ALA A O 1
ATOM 2732 N N . GLY A 1 362 ? -4.029 3.390 9.441 1.00 85.25 362 GLY A N 1
ATOM 2733 C CA . GLY A 1 362 ? -4.849 4.265 10.255 1.00 85.25 362 GLY A CA 1
ATOM 2734 C C . GLY A 1 362 ? -6.310 4.169 9.863 1.00 85.25 362 GLY A C 1
ATOM 2735 O O . GLY A 1 362 ? -6.649 3.753 8.754 1.00 85.25 362 GLY A O 1
ATOM 2736 N N . TYR A 1 363 ? -7.162 4.558 10.797 1.00 84.56 363 TYR A N 1
ATOM 2737 C CA . TYR A 1 363 ? -8.607 4.522 10.643 1.00 84.56 363 TYR A CA 1
ATOM 2738 C C . TYR A 1 363 ? -9.228 5.700 11.379 1.00 84.56 363 TYR A C 1
ATOM 2740 O O . TYR A 1 363 ? -8.856 5.954 12.526 1.00 84.56 363 TYR A O 1
ATOM 2748 N N . ASN A 1 364 ? -10.203 6.364 10.759 1.00 80.00 364 ASN A N 1
ATOM 2749 C CA . ASN A 1 364 ? -11.030 7.387 11.390 1.00 80.00 364 ASN A CA 1
ATOM 2750 C C . ASN A 1 364 ? -12.477 6.860 11.573 1.00 80.00 364 ASN A C 1
ATOM 2752 O O . ASN A 1 364 ? -13.093 6.257 10.697 1.00 80.00 364 ASN A O 1
ATOM 2756 N N . ALA A 1 365 ? -13.054 7.076 12.745 1.00 71.69 365 ALA A N 1
ATOM 2757 C CA . ALA A 1 365 ? -14.423 6.727 13.095 1.00 71.69 365 ALA A CA 1
ATOM 2758 C C . ALA A 1 365 ? -15.326 7.957 12.898 1.00 71.69 365 ALA A C 1
ATOM 2760 O O . ALA A 1 365 ? -15.085 8.995 13.511 1.00 71.69 365 ALA A O 1
ATOM 2761 N N . LEU A 1 366 ? -16.395 7.854 12.099 1.00 60.19 366 LEU A N 1
ATOM 2762 C CA . LEU A 1 366 ? -17.507 8.815 12.158 1.00 60.19 366 LEU A CA 1
ATOM 2763 C C . LEU A 1 366 ? -18.544 8.347 13.157 1.00 60.19 366 LEU A C 1
ATOM 2765 O O . LEU A 1 366 ? -18.986 7.209 13.107 1.00 60.19 366 LEU A O 1
ATOM 2769 N N . GLU A 1 367 ? -19.066 9.265 13.955 1.00 49.66 367 GLU A N 1
ATOM 2770 C CA . GLU A 1 367 ? -20.392 9.097 14.539 1.00 49.66 367 GLU A CA 1
ATOM 2771 C C . GLU A 1 367 ? -21.443 9.331 13.439 1.00 49.66 367 GLU A C 1
ATOM 2773 O O . GLU A 1 367 ? -21.544 10.435 12.898 1.00 49.66 367 GLU A O 1
ATOM 2778 N N . VAL A 1 368 ? -22.258 8.325 13.100 1.00 40.91 368 VAL A N 1
ATOM 2779 C CA . VAL A 1 368 ? -23.530 8.593 12.414 1.00 40.91 368 VAL A CA 1
ATOM 2780 C C . VAL A 1 368 ? -24.389 9.355 13.413 1.00 40.91 368 VAL A C 1
ATOM 2782 O O . VAL A 1 368 ? -24.633 8.872 14.524 1.00 40.91 368 VAL A O 1
ATOM 2785 N N . ALA A 1 369 ? -24.896 10.522 13.015 1.00 36.59 369 ALA A N 1
ATOM 2786 C CA . ALA A 1 369 ? -25.994 11.155 13.731 1.00 36.59 369 ALA A CA 1
ATOM 2787 C C . ALA A 1 369 ? -27.106 10.116 13.919 1.00 36.59 369 ALA A C 1
ATOM 2789 O O . ALA A 1 369 ? -27.558 9.514 12.945 1.00 36.59 369 ALA A O 1
ATOM 2790 N N . ALA A 1 370 ? -27.502 9.865 15.166 1.00 39.09 370 ALA A N 1
ATOM 2791 C CA . ALA A 1 370 ? -28.414 8.777 15.481 1.00 39.09 370 ALA A CA 1
ATOM 2792 C C . ALA A 1 370 ? -29.647 8.784 14.554 1.00 39.09 370 ALA A C 1
ATOM 2794 O O . ALA A 1 370 ? -30.133 9.873 14.227 1.00 39.09 370 ALA A O 1
ATOM 2795 N N . PRO A 1 371 ? -30.146 7.611 14.112 1.00 41.59 371 PRO A N 1
ATOM 2796 C CA . PRO A 1 371 ? -31.216 7.545 13.127 1.00 41.59 371 PRO A CA 1
ATOM 2797 C C . PRO A 1 371 ? -32.384 8.413 13.591 1.00 41.59 371 PRO A C 1
ATOM 2799 O O . PRO A 1 371 ? -32.991 8.153 14.632 1.00 41.59 371 PRO A O 1
ATOM 2802 N N . VAL A 1 372 ? -32.667 9.479 12.837 1.00 39.72 372 VAL A N 1
ATOM 2803 C CA . VAL A 1 372 ? -33.821 10.341 13.089 1.00 39.72 372 VAL A CA 1
ATOM 2804 C C . VAL A 1 372 ? -35.047 9.442 12.944 1.00 39.72 372 VAL A C 1
ATOM 2806 O O . VAL A 1 372 ? -35.241 8.890 11.858 1.00 39.72 372 VAL A O 1
ATOM 2809 N N . PRO A 1 373 ? -35.858 9.231 14.002 1.00 44.66 373 PRO A N 1
ATOM 2810 C CA . PRO A 1 373 ? -36.992 8.328 13.905 1.00 44.66 373 PRO A CA 1
ATOM 2811 C C . PRO A 1 373 ? -37.896 8.799 12.773 1.00 44.66 373 PRO A C 1
ATOM 2813 O O . PRO A 1 373 ? -38.244 9.984 12.722 1.00 44.66 373 PRO A O 1
ATOM 2816 N N . GLU A 1 374 ? -38.265 7.885 11.873 1.00 44.03 374 GLU A N 1
ATOM 2817 C CA . GLU A 1 374 ? -39.129 8.238 10.754 1.00 44.03 374 GLU A CA 1
ATOM 2818 C C . GLU A 1 374 ? -40.408 8.938 11.255 1.00 44.03 374 GLU A C 1
ATOM 2820 O O . GLU A 1 374 ? -40.908 8.612 12.340 1.00 44.03 374 GLU A O 1
ATOM 2825 N N . PRO A 1 375 ? -40.994 9.871 10.479 1.00 50.59 375 PRO A N 1
ATOM 2826 C CA . PRO A 1 375 ? -42.194 10.615 10.882 1.00 50.59 375 PRO A CA 1
ATOM 2827 C C . PRO A 1 375 ? -43.346 9.709 11.348 1.00 50.59 375 PRO A C 1
ATOM 2829 O O . PRO A 1 375 ? -44.141 10.077 12.213 1.00 50.59 375 PRO A O 1
ATOM 2832 N N . GLN A 1 376 ? -43.401 8.494 10.802 1.00 58.88 376 GLN A N 1
ATOM 2833 C CA . GLN A 1 376 ? -44.374 7.452 11.119 1.00 58.88 376 GLN A CA 1
ATOM 2834 C C . GLN A 1 376 ? -44.252 6.972 12.577 1.00 58.88 376 GLN A C 1
ATOM 2836 O O . GLN A 1 376 ? -45.259 6.779 13.259 1.00 58.88 376 GLN A O 1
ATOM 2841 N N . THR A 1 377 ? -43.025 6.848 13.088 1.00 61.69 377 THR A N 1
ATOM 2842 C CA . THR A 1 377 ? -42.729 6.443 14.470 1.00 61.69 377 THR A CA 1
ATOM 2843 C C . THR A 1 377 ? -43.222 7.495 15.463 1.00 61.69 377 THR A C 1
ATOM 2845 O O . THR A 1 377 ? -43.845 7.161 16.473 1.00 61.69 377 THR A O 1
ATOM 2848 N N . TRP A 1 378 ? -43.040 8.780 15.142 1.00 62.19 378 TRP A N 1
ATOM 2849 C CA . TRP A 1 378 ? -43.584 9.888 15.931 1.00 62.19 378 TRP A CA 1
ATOM 2850 C C . TRP A 1 378 ? -45.109 9.948 15.886 1.00 62.19 378 TRP A C 1
ATOM 2852 O O . TRP A 1 378 ? -45.745 10.183 16.915 1.00 62.19 378 TRP A O 1
ATOM 2862 N N . ALA A 1 379 ? -45.707 9.687 14.722 1.00 66.31 379 ALA A N 1
ATOM 2863 C CA . ALA A 1 379 ? -47.156 9.640 14.571 1.00 66.31 379 ALA A CA 1
ATOM 2864 C C . ALA A 1 379 ? -47.781 8.515 15.414 1.00 66.31 379 ALA A C 1
ATOM 2866 O O . ALA A 1 379 ? -48.775 8.741 16.106 1.00 66.31 379 ALA A O 1
ATOM 2867 N N . MET A 1 380 ? -47.168 7.329 15.428 1.00 68.81 380 MET A N 1
ATOM 2868 C CA . MET A 1 380 ? -47.627 6.190 16.232 1.00 68.81 380 MET A CA 1
ATOM 2869 C C . MET A 1 380 ? -47.448 6.429 17.736 1.00 68.81 380 MET A C 1
ATOM 2871 O O . MET A 1 380 ? -48.345 6.114 18.520 1.00 68.81 380 MET A O 1
ATOM 2875 N N . LEU A 1 381 ? -46.340 7.054 18.148 1.00 73.75 381 LEU A N 1
ATOM 2876 C CA . LEU A 1 381 ? -46.120 7.459 19.539 1.00 73.75 381 LEU A CA 1
ATOM 2877 C C . LEU A 1 381 ? -47.170 8.484 19.996 1.00 73.75 381 LEU A C 1
ATOM 2879 O O . LEU A 1 381 ? -47.776 8.329 21.058 1.00 73.75 381 LEU A O 1
ATOM 2883 N N . ALA A 1 382 ? -47.423 9.511 19.180 1.00 72.75 382 ALA A N 1
ATOM 2884 C CA . ALA A 1 382 ? -48.427 10.530 19.465 1.00 72.75 382 ALA A CA 1
ATOM 2885 C C . ALA A 1 382 ? -49.838 9.924 19.542 1.00 72.75 382 ALA A C 1
ATOM 2887 O O . ALA A 1 382 ? -50.587 10.225 20.474 1.00 72.75 382 ALA A O 1
ATOM 2888 N N . ALA A 1 383 ? -50.183 9.020 18.622 1.00 75.19 383 ALA A N 1
ATOM 2889 C CA . ALA A 1 383 ? -51.454 8.300 18.641 1.00 75.19 383 ALA A CA 1
ATOM 2890 C C . ALA A 1 383 ? -51.612 7.442 19.909 1.00 75.19 383 ALA A C 1
ATOM 2892 O O . ALA A 1 383 ? -52.671 7.463 20.541 1.00 75.19 383 ALA A O 1
ATOM 2893 N N . GLY A 1 384 ? -50.551 6.749 20.337 1.00 73.88 384 GLY A N 1
ATOM 2894 C CA . GLY A 1 384 ? -50.538 5.972 21.578 1.00 73.88 384 GLY A CA 1
ATOM 2895 C C . GLY A 1 384 ? -50.739 6.835 22.829 1.00 73.88 384 GLY A C 1
ATOM 2896 O O . GLY A 1 384 ? -51.555 6.505 23.693 1.00 73.88 384 GLY A O 1
ATOM 2897 N N . LEU A 1 385 ? -50.063 7.986 22.908 1.00 82.06 385 LEU A N 1
ATOM 2898 C CA . LEU A 1 385 ? -50.221 8.939 24.013 1.00 82.06 385 LEU A CA 1
ATOM 2899 C C . LEU A 1 385 ? -51.630 9.549 24.059 1.00 82.06 385 LEU A C 1
ATOM 2901 O O . LEU A 1 385 ? -52.209 9.687 25.140 1.00 82.06 385 LEU A O 1
ATOM 2905 N N . LEU A 1 386 ? -52.215 9.860 22.900 1.00 77.19 386 LEU A N 1
ATOM 2906 C CA . LEU A 1 386 ? -53.592 10.349 22.798 1.00 77.19 386 LEU A CA 1
ATOM 2907 C C . LEU A 1 386 ? -54.611 9.286 23.226 1.00 77.19 386 LEU A C 1
ATOM 2909 O O . LEU A 1 386 ? -55.556 9.609 23.950 1.00 77.19 386 LEU A O 1
ATOM 2913 N N . ALA A 1 387 ? -54.405 8.021 22.853 1.00 76.00 387 ALA A N 1
ATOM 2914 C CA . ALA A 1 387 ? -55.259 6.915 23.278 1.00 76.00 387 ALA A CA 1
ATOM 2915 C C . ALA A 1 387 ? -55.219 6.717 24.805 1.00 76.00 387 ALA A C 1
ATOM 2917 O O . ALA A 1 387 ? -56.268 6.604 25.445 1.00 76.00 387 ALA A O 1
ATOM 2918 N N . LEU A 1 388 ? -54.028 6.768 25.412 1.00 75.56 388 LEU A N 1
ATOM 2919 C CA . LEU A 1 388 ? -53.860 6.700 26.868 1.00 75.56 388 LEU A CA 1
ATOM 2920 C C . LEU A 1 388 ? -54.512 7.895 27.580 1.00 75.56 388 LEU A C 1
ATOM 2922 O O . LEU A 1 388 ? -55.184 7.719 28.600 1.00 75.56 388 LEU A O 1
ATOM 2926 N N . GLY A 1 389 ? -54.372 9.103 27.028 1.00 74.62 389 GLY A N 1
ATOM 2927 C CA . GLY A 1 389 ? -55.046 10.303 27.529 1.00 74.62 389 GLY A CA 1
ATOM 2928 C C . GLY A 1 389 ? -56.573 10.199 27.455 1.00 74.62 389 GLY A C 1
ATOM 2929 O O . GLY A 1 389 ? -57.264 10.541 28.418 1.00 74.62 389 GLY A O 1
ATOM 2930 N N . GLY A 1 390 ? -57.105 9.670 26.350 1.00 71.31 390 GLY A N 1
ATOM 2931 C CA . GLY A 1 390 ? -58.538 9.451 26.144 1.00 71.31 390 GLY A CA 1
ATOM 2932 C C . GLY A 1 390 ? -59.132 8.416 27.102 1.00 71.31 390 GLY A C 1
ATOM 2933 O O . GLY A 1 390 ? -60.176 8.663 27.708 1.00 71.31 390 GLY A O 1
ATOM 2934 N N . LEU A 1 391 ? -58.437 7.296 27.313 1.00 68.31 391 LEU A N 1
ATOM 2935 C CA . LEU A 1 391 ? -58.846 6.252 28.259 1.00 68.31 391 LEU A CA 1
ATOM 2936 C C . LEU A 1 391 ? -58.845 6.761 29.707 1.00 68.31 391 LEU A C 1
ATOM 2938 O O . LEU A 1 391 ? -59.795 6.523 30.453 1.00 68.31 391 LEU A O 1
ATOM 2942 N N . ARG A 1 392 ? -57.832 7.549 30.090 1.00 63.31 392 ARG A N 1
ATOM 2943 C CA . ARG A 1 392 ? -57.738 8.144 31.431 1.00 63.31 392 ARG A CA 1
ATOM 2944 C C . ARG A 1 392 ? -58.820 9.198 31.683 1.00 63.31 392 ARG A C 1
ATOM 2946 O O . ARG A 1 392 ? -59.285 9.348 32.812 1.00 63.31 392 ARG A O 1
ATOM 2953 N N . ARG A 1 393 ? -59.250 9.910 30.637 1.00 61.09 393 ARG A N 1
ATOM 2954 C CA . ARG A 1 393 ? -60.346 10.887 30.705 1.00 61.09 393 ARG A CA 1
ATOM 2955 C C . ARG A 1 393 ? -61.713 10.209 30.831 1.00 61.09 393 ARG A C 1
ATOM 2957 O O . ARG A 1 393 ? -62.530 10.684 31.610 1.00 61.09 393 ARG A O 1
ATOM 2964 N N . ARG A 1 394 ? -61.916 9.073 30.153 1.00 56.75 394 ARG A N 1
ATOM 2965 C CA . ARG A 1 394 ? -63.107 8.220 30.311 1.00 56.75 394 ARG A CA 1
ATOM 2966 C C . ARG A 1 394 ? -63.224 7.636 31.720 1.00 56.75 394 ARG A C 1
ATOM 2968 O O . ARG A 1 394 ? -64.279 7.745 32.319 1.00 56.75 394 ARG A O 1
ATOM 2975 N N . SER A 1 395 ? -62.123 7.159 32.305 1.00 54.44 395 SER A N 1
ATOM 2976 C CA . SER A 1 395 ? -62.109 6.623 33.683 1.00 54.44 395 SER A CA 1
ATOM 2977 C C . SER A 1 395 ? -62.346 7.651 34.804 1.00 54.44 395 SER A C 1
ATOM 2979 O O . SER A 1 395 ? -62.331 7.289 35.974 1.00 54.44 395 SER A O 1
ATOM 2981 N N . ARG A 1 396 ? -62.473 8.943 34.469 1.00 52.94 396 ARG A N 1
ATOM 2982 C CA . ARG A 1 396 ? -62.781 10.035 35.411 1.00 52.94 396 ARG A CA 1
ATOM 2983 C C . ARG A 1 396 ? -64.213 10.567 35.265 1.00 52.94 396 ARG A C 1
ATOM 2985 O O . ARG A 1 396 ? -64.566 11.502 35.977 1.00 52.94 396 ARG A O 1
ATOM 2992 N N . GLN A 1 397 ? -64.973 10.059 34.294 1.00 52.81 397 GLN A N 1
ATOM 2993 C CA . GLN A 1 397 ? -66.363 10.453 34.039 1.00 52.81 397 GLN A CA 1
ATOM 2994 C C . GLN A 1 397 ? -67.385 9.397 34.484 1.00 52.81 397 GLN A C 1
ATOM 2996 O O . GLN A 1 397 ? -68.580 9.665 34.386 1.00 52.81 397 GLN A O 1
ATOM 3001 N N . ASP A 1 398 ? -66.906 8.276 35.022 1.00 44.56 398 ASP A N 1
ATOM 3002 C CA . ASP A 1 398 ? -67.648 7.347 35.880 1.00 44.56 398 ASP A CA 1
ATOM 3003 C C . ASP A 1 398 ? -67.162 7.536 37.327 1.00 44.56 398 ASP A C 1
ATOM 3005 O O . ASP A 1 398 ? -67.967 7.317 38.262 1.00 44.56 398 ASP A O 1
#